Protein AF-0000000083314525 (afdb_homodimer)

Solvent-accessible surface area (backbone atoms only — not comparable to full-atom values): 30169 Å² total; per-residue (Å²): 112,46,40,24,33,39,56,44,53,72,47,44,74,74,53,44,66,58,52,52,50,49,49,39,47,39,39,65,44,27,36,42,27,43,30,37,52,56,52,66,49,17,43,40,62,82,37,87,95,52,62,87,63,96,62,29,29,83,47,33,35,52,38,50,64,37,51,48,17,22,43,33,44,60,50,82,71,56,23,39,31,34,70,29,34,42,50,45,49,47,52,55,49,55,50,43,33,45,50,20,36,43,14,32,54,40,70,49,33,51,37,46,19,29,33,64,73,85,62,54,67,46,18,44,42,38,75,28,69,67,87,50,26,74,67,46,39,56,55,40,52,53,50,38,45,44,43,30,66,31,65,63,32,73,47,79,61,96,86,49,41,33,87,39,29,12,32,22,62,57,26,68,39,66,49,61,46,36,26,36,41,67,81,51,70,69,44,36,48,47,32,38,73,69,28,41,17,38,39,44,88,55,94,46,66,77,74,42,47,66,57,52,52,50,30,50,54,40,12,52,76,67,75,45,57,70,90,63,36,40,26,33,44,55,44,57,54,71,78,54,52,62,69,51,52,51,50,52,51,50,56,38,44,73,76,53,34,44,32,35,28,41,29,58,62,92,59,80,52,77,40,52,68,49,47,51,51,51,51,50,50,50,27,62,67,71,65,48,56,42,77,78,78,129,114,44,42,25,34,38,56,44,53,72,46,46,74,74,53,44,66,56,51,52,49,48,49,40,48,40,40,65,45,28,37,42,29,42,30,39,50,57,54,65,49,17,42,42,62,82,37,89,93,52,62,87,65,97,62,30,29,83,46,33,34,55,40,49,64,39,50,48,17,23,43,32,44,59,47,84,72,55,21,39,32,34,68,30,35,42,50,45,49,48,52,56,50,53,50,43,34,44,50,19,35,43,13,34,53,41,69,51,33,50,35,47,19,27,33,64,73,86,62,55,67,44,17,43,40,38,74,27,68,67,87,51,25,73,66,45,38,57,56,40,52,54,51,37,46,44,42,28,65,32,65,62,33,75,46,79,61,95,87,48,42,32,89,39,28,11,33,22,63,56,27,69,40,68,50,62,44,35,26,37,41,66,82,52,68,69,44,36,48,46,34,38,75,68,28,41,19,39,39,43,88,55,94,46,67,78,74,42,46,67,57,52,52,49,30,50,54,39,12,51,76,66,74,45,56,70,89,64,35,42,25,31,44,56,44,56,54,74,80,53,52,62,68,52,52,51,49,51,50,51,56,37,44,74,75,53,35,46,34,36,28,42,29,59,63,94,59,80,53,76,39,51,65,50,47,51,49,50,50,51,50,50,27,62,67,70,66,49,57,41,77,79,78,128

pLDDT: mean 96.61, std 4.89, range [49.53, 98.94]

Secondary structure (DSSP, 8-state):
-EEEEE--TTTS-S-HHHHHHHHHHHHHHT--EEEE---S-EE-TTSTT---SS--TTS----HHHHHHHHHTT-SS-EEEEEEEEGGGS-HHHHHHHHHHHHHHHTS-EEEEEE--S-HHHHHHTT--GGGHHHHHHHHHHHHHHHHH-SSEEEE-SS-EEEEEE-SSPPSSSSPPEEEE--SHHHHHHHHHH-SEEE---SSGGGGHHHHHHHHHHHHHTT--GGGSEE--EEEGGG--HHHHHHHHHHHHHTT--EEEEE-TTSS--SHHHHHHHHHHHHHHHT--PPP--/-EEEEE--TTTS-S-HHHHHHHHHHHHHHT--EEEE---S-EE-TTSTT---SS--TTS----HHHHHHHHHTT-SS-EEEEEEEEGGGS-HHHHHHHHHHHHHHHTS-EEEEEE--S-HHHHHHTT--GGGHHHHHHHHHHHHHHHHH-SSEEEE-SS-EEEEEE-SSPPSSSSPPEEEE--SHHHHHHHHHH-SEEE---SSGGGGHHHHHHHHHHHHHTT--GGGSEE--EEEGGG--HHHHHHHHHHHHHTT--EEEEE-TTS---SHHHHHHHHHHHHHHHT--PPP-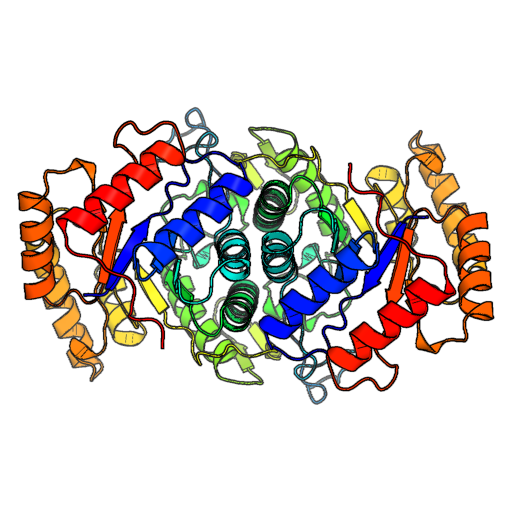-

Foldseek 3Di:
DQEAAEDQFQQADDDLVLLLVLLVLCQQLFHQEYEYEDDDAADDQPDPVGDDDPTGNNGGGDHQLVSLLSSLVNDQGYAYEYPAAQQQLDDLQVCLQSQQVSLASNVNRYAHEYENDDDVVSSVVSVGDSVCSLVVVLVSLVVSLCQQADQWDADDDDVDGGHTHHDPPRHPDNRRAYEYEDQDLSRLLSCLQRHQEYEYEDPAPVVCVVSLVSSQVNNVVNVHHPLSYAYEYEAELQPDDLVVVQVRVVRVVVSPHPYYYYYDPPNPDNYSVSVSVSVSVNSVSNVRHHDDDD/DQEAAEDQFQQADDDLVLLLVLLVLCQQLFHQEYEYEDDDAADDQPDPVGDDDPTGNNGGGDHQLVSLLSSLVNDQGYAYEYPAAQQQLDDLQVCLQSQQVSLASNVNRYAHEYENDDDVVSSVVSVGDSVCSLVVVLVSLVVSLCQQADQWDADDDDVDGGHTHHDPPRHPDNRRAYEYEDQDLSRLLSCLQRHQEYEYEDPAPVVCVVSLVSSQVNNVVNVHHPVSYAYEYEAELQPDDLVVVQVRVVRVVVSPHPYYYYYDPPNPDNYSVSVSVSVSVNSVSNVRHHDDDD

Sequence (588 aa):
MKIGAVFPQTEFGNDPVALRDYAQTLEGLGYHHVLAYDHVLGANPNRPGGWNGPYTYQTPFHEPFVLFSFMAGVTTRLEFATGIIILPQRQTALVAKQAATLDVLSGGRLRLGIGIGWNQVEYECLNENFHNRGRRVEEQVEVLRLLWTQPLVQFKGRWHSIPDAGINPLPIQQPIPIWFGGHAEAVMRRIARWGAGWMPNYRRVEEARPNLELLEQFLAETGRSRDEVGLEPRLAYGDGNPDRWRQWMEEWQAVGATHMTVNTMGCGFATPAEHMAALERFARETGLRPPASPMKIGAVFPQTEFGNDPVALRDYAQTLEGLGYHHVLAYDHVLGANPNRPGGWNGPYTYQTPFHEPFVLFSFMAGVTTRLEFATGIIILPQRQTALVAKQAATLDVLSGGRLRLGIGIGWNQVEYECLNENFHNRGRRVEEQVEVLRLLWTQPLVQFKGRWHSIPDAGINPLPIQQPIPIWFGGHAEAVMRRIARWGAGWMPNYRRVEEARPNLELLEQFLAETGRSRDEVGLEPRLAYGDGNPDRWRQWMEEWQAVGATHMTVNTMGCGFATPAEHMAALERFARETGLRPPASP

InterPro domains:
  IPR011251 Luciferase-like domain [PF00296] (15-256)
  IPR019921 Luciferase-like, F420-dependent oxidoreductase, Rv2161c, predicted [TIGR03619] (21-263)
  IPR036661 Luciferase-like domain superfamily [G3DSA:3.20.20.30] (1-287)
  IPR036661 Luciferase-like domain superfamily [SSF51679] (4-285)
  IPR050172 SsuD/RutA monooxygenase [PTHR42847] (15-255)

Structure (mmCIF, N/CA/C/O backbone):
data_AF-0000000083314525-model_v1
#
loop_
_entity.id
_entity.type
_entity.pdbx_description
1 polymer 'LLM class F420-dependent oxidoreductase'
#
loop_
_atom_site.group_PDB
_atom_site.id
_atom_site.type_symbol
_atom_site.label_atom_id
_atom_site.label_alt_id
_atom_site.label_comp_id
_atom_site.label_asym_id
_atom_site.label_entity_id
_atom_site.label_seq_id
_atom_site.pdbx_PDB_ins_code
_atom_site.Cartn_x
_atom_site.Cartn_y
_atom_site.Cartn_z
_atom_site.occupancy
_atom_site.B_iso_or_equiv
_atom_site.auth_seq_id
_atom_site.auth_comp_id
_atom_site.auth_asym_id
_atom_site.auth_atom_id
_atom_site.pdbx_PDB_model_num
ATOM 1 N N . MET A 1 1 ? -7.504 -29.672 -0.801 1 94.12 1 MET A N 1
ATOM 2 C CA . MET A 1 1 ? -6.824 -28.625 -1.548 1 94.12 1 MET A CA 1
ATOM 3 C C . MET A 1 1 ? -7.539 -27.281 -1.378 1 94.12 1 MET A C 1
ATOM 5 O O . MET A 1 1 ? -8.773 -27.219 -1.424 1 94.12 1 MET A O 1
ATOM 9 N N . LYS A 1 2 ? -6.855 -26.234 -1.021 1 97.12 2 LYS A N 1
ATOM 10 C CA . LYS A 1 2 ? -7.402 -24.891 -0.859 1 97.12 2 LYS A CA 1
ATOM 11 C C . LYS A 1 2 ? -7.57 -24.203 -2.209 1 97.12 2 LYS A C 1
ATOM 13 O O . LYS A 1 2 ? -6.605 -24.047 -2.959 1 97.12 2 LYS A O 1
ATOM 18 N N . ILE A 1 3 ? -8.742 -23.766 -2.539 1 97.94 3 ILE A N 1
ATOM 19 C CA . ILE A 1 3 ? -9.047 -23.25 -3.871 1 97.94 3 ILE A CA 1
ATOM 20 C C . ILE A 1 3 ? -9.258 -21.734 -3.805 1 97.94 3 ILE A C 1
ATOM 22 O O . ILE A 1 3 ? -10.031 -21.25 -2.98 1 97.94 3 ILE A O 1
ATOM 26 N N . GLY A 1 4 ? -8.523 -21.016 -4.586 1 98.5 4 GLY A N 1
ATOM 27 C CA . GLY A 1 4 ? -8.68 -19.562 -4.703 1 98.5 4 GLY A CA 1
ATOM 28 C C . GLY A 1 4 ? -9.055 -19.125 -6.105 1 98.5 4 GLY A C 1
ATOM 29 O O . GLY A 1 4 ? -9.32 -19.953 -6.977 1 98.5 4 GLY A O 1
ATOM 30 N N . ALA A 1 5 ? -9.164 -17.859 -6.32 1 98.75 5 ALA A N 1
ATOM 31 C CA . ALA A 1 5 ? -9.469 -17.266 -7.617 1 98.75 5 ALA A CA 1
ATOM 32 C C . ALA A 1 5 ? -8.484 -16.141 -7.949 1 98.75 5 ALA A C 1
ATOM 34 O O . ALA A 1 5 ? -8.102 -15.367 -7.074 1 98.75 5 ALA A O 1
ATOM 35 N N . VAL A 1 6 ? -8.117 -16.094 -9.203 1 98.56 6 VAL A N 1
ATOM 36 C CA . VAL A 1 6 ? -7.352 -14.945 -9.688 1 98.56 6 VAL A CA 1
ATOM 37 C C . VAL A 1 6 ? -8.281 -13.742 -9.852 1 98.56 6 VAL A C 1
ATOM 39 O O . VAL A 1 6 ? -9.297 -13.828 -10.547 1 98.56 6 VAL A O 1
ATOM 42 N N . PHE A 1 7 ? -7.98 -12.688 -9.164 1 98.75 7 PHE A N 1
ATOM 43 C CA . PHE A 1 7 ? -8.719 -11.461 -9.453 1 98.75 7 PHE A CA 1
ATOM 44 C C . PHE A 1 7 ? -8.594 -11.086 -10.922 1 98.75 7 PHE A C 1
ATOM 46 O O . PHE A 1 7 ? -7.488 -10.984 -11.453 1 98.75 7 PHE A O 1
ATOM 53 N N . PRO A 1 8 ? -9.727 -10.93 -11.617 1 97.88 8 PRO A N 1
ATOM 54 C CA . PRO A 1 8 ? -9.656 -10.633 -13.047 1 97.88 8 PRO A CA 1
ATOM 55 C C . PRO A 1 8 ? -9.336 -9.172 -13.336 1 97.88 8 PRO A C 1
ATOM 57 O O . PRO A 1 8 ? -10.133 -8.469 -13.961 1 97.88 8 PRO A O 1
ATOM 60 N N . GLN A 1 9 ? -8.195 -8.758 -12.969 1 94.62 9 GLN A N 1
ATOM 61 C CA . GLN A 1 9 ? -7.77 -7.367 -12.883 1 94.62 9 GLN A CA 1
ATOM 62 C C . GLN A 1 9 ? -7.828 -6.688 -14.25 1 94.62 9 GLN A C 1
ATOM 64 O O . GLN A 1 9 ? -8.164 -5.508 -14.352 1 94.62 9 GLN A O 1
ATOM 69 N N . THR A 1 10 ? -7.57 -7.387 -15.344 1 95.25 10 THR A N 1
ATOM 70 C CA . THR A 1 10 ? -7.426 -6.754 -16.641 1 95.25 10 THR A CA 1
ATOM 71 C C . THR A 1 10 ? -8.781 -6.594 -17.328 1 95.25 10 THR A C 1
ATOM 73 O O . THR A 1 10 ? -8.891 -5.957 -18.375 1 95.25 10 THR A O 1
ATOM 76 N N . GLU A 1 11 ? -9.844 -7.18 -16.688 1 95.69 11 GLU A N 1
ATOM 77 C CA . GLU A 1 11 ? -11.156 -7.215 -17.328 1 95.69 11 GLU A CA 1
ATOM 78 C C . GLU A 1 11 ? -12.25 -6.77 -16.359 1 95.69 11 GLU A C 1
ATOM 80 O O . GLU A 1 11 ? -13.438 -6.781 -16.703 1 95.69 11 GLU A O 1
ATOM 85 N N . PHE A 1 12 ? -11.922 -6.352 -15.203 1 94.38 12 PHE A N 1
ATOM 86 C CA . PHE A 1 12 ? -12.891 -6.195 -14.133 1 94.38 12 PHE A CA 1
ATOM 87 C C . PHE A 1 12 ? -13.445 -4.777 -14.102 1 94.38 12 PHE A C 1
ATOM 89 O O . PHE A 1 12 ? -14.594 -4.562 -13.711 1 94.38 12 PHE A O 1
ATOM 96 N N . GLY A 1 13 ? -12.633 -3.793 -14.523 1 92.38 13 GLY A N 1
ATOM 97 C CA . GLY A 1 13 ? -13.008 -2.398 -14.352 1 92.38 13 GLY A CA 1
ATOM 98 C C . GLY A 1 13 ? -12.617 -1.832 -13 1 92.38 13 GLY A C 1
ATOM 99 O O . GLY A 1 13 ? -11.789 -2.418 -12.297 1 92.38 13 GLY A O 1
ATOM 100 N N . ASN A 1 14 ? -13.234 -0.654 -12.656 1 94.56 14 ASN A N 1
ATOM 101 C CA . ASN A 1 14 ? -12.727 0.093 -11.508 1 94.56 14 ASN A CA 1
ATOM 102 C C . ASN A 1 14 ? -13.852 0.485 -10.555 1 94.56 14 ASN A C 1
ATOM 104 O O . ASN A 1 14 ? -13.758 1.503 -9.859 1 94.56 14 ASN A O 1
ATOM 108 N N . ASP A 1 15 ? -14.906 -0.244 -10.508 1 95.69 15 ASP A N 1
ATOM 109 C CA . ASP A 1 15 ? -16.031 0.051 -9.625 1 95.69 15 ASP A CA 1
ATOM 110 C C . ASP A 1 15 ? -15.812 -0.545 -8.234 1 95.69 15 ASP A C 1
ATOM 112 O O . ASP A 1 15 ? -15.867 -1.765 -8.062 1 95.69 15 ASP A O 1
ATOM 116 N N . PRO A 1 16 ? -15.695 0.302 -7.227 1 96.31 16 PRO A N 1
ATOM 117 C CA . PRO A 1 16 ? -15.422 -0.206 -5.883 1 96.31 16 PRO A CA 1
ATOM 118 C C . PRO A 1 16 ? -16.547 -1.086 -5.344 1 96.31 16 PRO A C 1
ATOM 120 O O . PRO A 1 16 ? -16.297 -2.004 -4.559 1 96.31 16 PRO A O 1
ATOM 123 N N . VAL A 1 17 ? -17.719 -0.792 -5.746 1 97.31 17 VAL A N 1
ATOM 124 C CA . VAL A 1 17 ? -18.844 -1.613 -5.309 1 97.31 17 VAL A CA 1
ATOM 125 C C . VAL A 1 17 ? -18.703 -3.025 -5.871 1 97.31 17 VAL A C 1
ATOM 127 O O . VAL A 1 17 ? -18.875 -4.008 -5.145 1 97.31 17 VAL A O 1
ATOM 130 N N . ALA A 1 18 ? -18.359 -3.088 -7.141 1 97.81 18 ALA A N 1
ATOM 131 C CA . ALA A 1 18 ? -18.141 -4.395 -7.762 1 97.81 18 ALA A CA 1
ATOM 132 C C . ALA A 1 18 ? -16.984 -5.133 -7.098 1 97.81 18 ALA A C 1
ATOM 134 O O . ALA A 1 18 ? -17.031 -6.359 -6.957 1 97.81 18 ALA A O 1
ATOM 135 N N . LEU A 1 19 ? -15.992 -4.43 -6.703 1 97.88 19 LEU A N 1
ATOM 136 C CA . LEU A 1 19 ? -14.836 -5.043 -6.051 1 97.88 19 LEU A CA 1
ATOM 137 C C . LEU A 1 19 ? -15.219 -5.617 -4.691 1 97.88 19 LEU A C 1
ATOM 139 O O . LEU A 1 19 ? -14.789 -6.715 -4.332 1 97.88 19 LEU A O 1
ATOM 143 N N . ARG A 1 20 ? -15.953 -4.824 -3.951 1 98.12 20 ARG A N 1
ATOM 144 C CA . ARG A 1 20 ? -16.484 -5.312 -2.682 1 98.12 20 ARG A CA 1
ATOM 145 C C . ARG A 1 20 ? -17.297 -6.582 -2.881 1 98.12 20 ARG A C 1
ATOM 147 O O . ARG A 1 20 ? -17.094 -7.578 -2.186 1 98.12 20 ARG A O 1
ATOM 154 N N . ASP A 1 21 ? -18.25 -6.512 -3.857 1 98.31 21 ASP A N 1
ATOM 155 C CA . ASP A 1 21 ? -19.109 -7.656 -4.145 1 98.31 21 ASP A CA 1
ATOM 156 C C . ASP A 1 21 ? -18.281 -8.883 -4.535 1 98.31 21 ASP A C 1
ATOM 158 O O . ASP A 1 21 ? -18.594 -10 -4.121 1 98.31 21 ASP A O 1
ATOM 162 N N . TYR A 1 22 ? -17.281 -8.656 -5.273 1 98.69 22 TYR A N 1
ATOM 163 C CA . TYR A 1 22 ? -16.406 -9.727 -5.727 1 98.69 22 TYR A CA 1
ATOM 164 C C . TYR A 1 22 ? -15.758 -10.438 -4.543 1 98.69 22 TYR A C 1
ATOM 166 O O . TYR A 1 22 ? -15.82 -11.664 -4.434 1 98.69 22 TYR A O 1
ATOM 174 N N . ALA A 1 23 ? -15.133 -9.68 -3.631 1 98.75 23 ALA A N 1
ATOM 175 C CA . ALA A 1 23 ? -14.461 -10.25 -2.463 1 98.75 23 ALA A CA 1
ATOM 176 C C . ALA A 1 23 ? -15.445 -11.023 -1.59 1 98.75 23 ALA A C 1
ATOM 178 O O . ALA A 1 23 ? -15.148 -12.141 -1.157 1 98.75 23 ALA A O 1
ATOM 179 N N . GLN A 1 24 ? -16.578 -10.438 -1.405 1 98.56 24 GLN A N 1
ATOM 180 C CA . GLN A 1 24 ? -17.578 -11.07 -0.555 1 98.56 24 GLN A CA 1
ATOM 181 C C . GLN A 1 24 ? -18.172 -12.312 -1.224 1 98.56 24 GLN A C 1
ATOM 183 O O . GLN A 1 24 ? -18.484 -13.289 -0.551 1 98.56 24 GLN A O 1
ATOM 188 N N . THR A 1 25 ? -18.328 -12.211 -2.553 1 98.38 25 THR A N 1
ATOM 189 C CA . THR A 1 25 ? -18.797 -13.375 -3.299 1 98.38 25 THR A CA 1
ATOM 190 C C . THR A 1 25 ? -17.812 -14.539 -3.162 1 98.38 25 THR A C 1
ATOM 192 O O . THR A 1 25 ? -18.219 -15.664 -2.873 1 98.38 25 THR A O 1
ATOM 195 N N . LEU A 1 26 ? -16.562 -14.305 -3.328 1 98.69 26 LEU A N 1
ATOM 196 C CA . LEU A 1 26 ? -15.555 -15.352 -3.166 1 98.69 26 LEU A CA 1
ATOM 197 C C . LEU A 1 26 ? -15.648 -15.984 -1.784 1 98.69 26 LEU A C 1
ATOM 199 O O . LEU A 1 26 ? -15.727 -17.219 -1.664 1 98.69 26 LEU A O 1
ATOM 203 N N . GLU A 1 27 ? -15.656 -15.109 -0.782 1 98.12 27 GLU A N 1
ATOM 204 C CA . GLU A 1 27 ? -15.711 -15.617 0.587 1 98.12 27 GLU A CA 1
ATOM 205 C C . GLU A 1 27 ? -16.984 -16.422 0.827 1 98.12 27 GLU A C 1
ATOM 207 O O . GLU A 1 27 ? -16.938 -17.5 1.421 1 98.12 27 GLU A O 1
ATOM 212 N N . GLY A 1 28 ? -18.078 -15.938 0.311 1 97.75 28 GLY A N 1
ATOM 213 C CA . GLY A 1 28 ? -19.375 -16.594 0.495 1 97.75 28 GLY A CA 1
ATOM 214 C C . GLY A 1 28 ? -19.453 -17.938 -0.199 1 97.75 28 GLY A C 1
ATOM 215 O O . GLY A 1 28 ? -20.156 -18.844 0.269 1 97.75 28 GLY A O 1
ATOM 216 N N . LEU A 1 29 ? -18.734 -18.109 -1.317 1 97.88 29 LEU A N 1
ATOM 217 C CA . LEU A 1 29 ? -18.766 -19.328 -2.105 1 97.88 29 LEU A CA 1
ATOM 218 C C . LEU A 1 29 ? -17.812 -20.359 -1.54 1 97.88 29 LEU A C 1
ATOM 220 O O . LEU A 1 29 ? -17.844 -21.531 -1.933 1 97.88 29 LEU A O 1
ATOM 224 N N . GLY A 1 30 ? -16.906 -19.891 -0.651 1 97.69 30 GLY A N 1
ATOM 225 C CA . GLY A 1 30 ? -16 -20.828 -0.017 1 97.69 30 GLY A CA 1
ATOM 226 C C . GLY A 1 30 ? -14.609 -20.812 -0.628 1 97.69 30 GLY A C 1
ATOM 227 O O . GLY A 1 30 ? -13.781 -21.672 -0.32 1 97.69 30 GLY A O 1
ATOM 228 N N . TYR A 1 31 ? -14.359 -19.891 -1.501 1 98.69 31 TYR A N 1
ATOM 229 C CA . TYR A 1 31 ? -12.992 -19.734 -1.977 1 98.69 31 TYR A CA 1
ATOM 230 C C . TYR A 1 31 ? -12.047 -19.391 -0.828 1 98.69 31 TYR A C 1
ATOM 232 O O . TYR A 1 31 ? -12.398 -18.594 0.051 1 98.69 31 TYR A O 1
ATOM 240 N N . HIS A 1 32 ? -10.914 -20 -0.876 1 98.38 32 HIS A N 1
ATOM 241 C CA . HIS A 1 32 ? -9.945 -19.875 0.209 1 98.38 32 HIS A CA 1
ATOM 242 C C . HIS A 1 32 ? -9.164 -18.562 0.097 1 98.38 32 HIS A C 1
ATOM 244 O O . HIS A 1 32 ? -8.828 -17.953 1.111 1 98.38 32 HIS A O 1
ATOM 250 N N . HIS A 1 33 ? -8.836 -18.125 -1.129 1 98.81 33 HIS A N 1
ATOM 251 C CA . HIS A 1 33 ? -7.984 -16.953 -1.303 1 98.81 33 HIS A CA 1
ATOM 252 C C . HIS A 1 33 ? -8.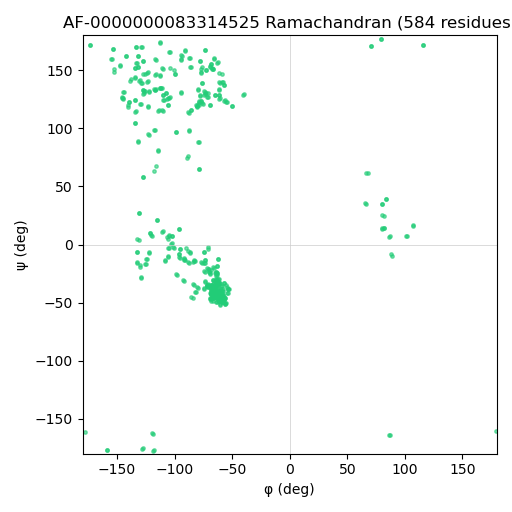242 -16.281 -2.646 1 98.81 33 HIS A C 1
ATOM 254 O O . HIS A 1 33 ? -8.836 -16.875 -3.543 1 98.81 33 HIS A O 1
ATOM 260 N N . VAL A 1 34 ? -7.875 -15.039 -2.744 1 98.94 34 VAL A N 1
ATOM 261 C CA . VAL A 1 34 ? -7.812 -14.289 -3.992 1 98.94 34 VAL A CA 1
ATOM 262 C C . VAL A 1 34 ? -6.355 -13.969 -4.328 1 98.94 34 VAL A C 1
ATOM 264 O O . VAL A 1 34 ? -5.566 -13.641 -3.441 1 98.94 34 VAL A O 1
ATOM 267 N N . LEU A 1 35 ? -6.02 -14.188 -5.574 1 98.88 35 LEU A N 1
ATOM 268 C CA . LEU A 1 35 ? -4.676 -13.961 -6.09 1 98.88 35 LEU A CA 1
ATOM 269 C C . LEU A 1 35 ? -4.656 -12.789 -7.066 1 98.88 35 LEU A C 1
ATOM 271 O O . LEU A 1 35 ? -5.551 -12.664 -7.906 1 98.88 35 LEU A O 1
ATOM 275 N N . ALA A 1 36 ? -3.668 -11.883 -6.934 1 98.62 36 ALA A N 1
ATOM 276 C CA . ALA A 1 36 ? -3.529 -10.766 -7.867 1 98.62 36 ALA A CA 1
ATOM 277 C C . ALA A 1 36 ? -2.078 -10.594 -8.305 1 98.62 36 ALA A C 1
ATOM 279 O O . ALA A 1 36 ? -1.155 -10.938 -7.562 1 98.62 36 ALA A O 1
ATOM 280 N N . TYR A 1 37 ? -1.91 -10.055 -9.539 1 97.75 37 TYR A N 1
ATOM 281 C CA . TYR A 1 37 ? -0.595 -9.828 -10.125 1 97.75 37 TYR A CA 1
ATOM 282 C C . TYR A 1 37 ? -0.107 -8.414 -9.852 1 97.75 37 TYR A C 1
ATOM 284 O O . TYR A 1 37 ? -0.895 -7.539 -9.484 1 97.75 37 TYR A O 1
ATOM 292 N N . ASP A 1 38 ? 1.22 -8.289 -10.039 1 97.56 38 ASP A N 1
ATOM 293 C CA . ASP A 1 38 ? 1.874 -7 -9.805 1 97.56 38 ASP A CA 1
ATOM 294 C C . ASP A 1 38 ? 2.42 -6.422 -11.109 1 97.56 38 ASP A C 1
ATOM 296 O O . ASP A 1 38 ? 3.309 -7.008 -11.734 1 97.56 38 ASP A O 1
ATOM 300 N N . HIS A 1 39 ? 1.922 -5.32 -11.547 1 98.12 39 HIS A N 1
ATOM 301 C CA . HIS A 1 39 ? 2.473 -4.441 -12.57 1 98.12 39 HIS A CA 1
ATOM 302 C C . HIS A 1 39 ? 2.27 -2.975 -12.203 1 98.12 39 HIS A C 1
ATOM 304 O O . HIS A 1 39 ? 1.134 -2.492 -12.172 1 98.12 39 HIS A O 1
ATOM 310 N N . VAL A 1 40 ? 3.377 -2.299 -12.094 1 98.56 40 VAL A N 1
ATOM 311 C CA . VAL A 1 40 ? 3.307 -0.908 -11.656 1 98.56 40 VAL A CA 1
ATOM 312 C C . VAL A 1 40 ? 3.045 -0.001 -12.852 1 98.56 40 VAL A C 1
ATOM 314 O O . VAL A 1 40 ? 2.184 0.881 -12.797 1 98.56 40 VAL A O 1
ATOM 317 N N . LEU A 1 41 ? 3.762 -0.235 -13.922 1 98.25 41 LEU A N 1
ATOM 318 C CA . LEU A 1 41 ? 3.592 0.505 -15.164 1 98.25 41 LEU A CA 1
ATOM 319 C C . LEU A 1 41 ? 3.504 -0.444 -16.359 1 98.25 41 LEU A C 1
ATOM 321 O O . LEU A 1 41 ? 4.031 -1.559 -16.312 1 98.25 41 LEU A O 1
ATOM 325 N N . GLY A 1 42 ? 2.822 0.029 -17.375 1 97.69 42 GLY A N 1
ATOM 326 C CA . GLY A 1 42 ? 2.797 -0.656 -18.656 1 97.69 42 GLY A CA 1
ATOM 327 C C . GLY A 1 42 ? 3.496 0.115 -19.766 1 97.69 42 GLY A C 1
ATOM 328 O O . GLY A 1 42 ? 3.418 1.345 -19.812 1 97.69 42 GLY A O 1
ATOM 329 N N . ALA A 1 43 ? 4.113 -0.61 -20.625 1 97.62 43 ALA A N 1
ATOM 330 C CA . ALA A 1 43 ? 4.883 -0.006 -21.703 1 97.62 43 ALA A CA 1
ATOM 331 C C . ALA A 1 43 ? 3.988 0.306 -22.906 1 97.62 43 ALA A C 1
ATOM 333 O O . ALA A 1 43 ? 2.975 -0.362 -23.125 1 97.62 43 ALA A O 1
ATOM 334 N N . ASN A 1 44 ? 4.402 1.292 -23.641 1 97.38 44 ASN A N 1
ATOM 335 C CA . ASN A 1 44 ? 3.857 1.507 -24.969 1 97.38 44 ASN A CA 1
ATOM 336 C C . ASN A 1 44 ? 4.293 0.409 -25.938 1 97.38 44 ASN A C 1
ATOM 338 O O . ASN A 1 44 ? 5.488 0.216 -26.172 1 97.38 44 ASN A O 1
ATOM 342 N N . PRO A 1 45 ? 3.336 -0.295 -26.5 1 95.19 45 PRO A N 1
ATOM 343 C CA . PRO A 1 45 ? 3.727 -1.373 -27.406 1 95.19 45 PRO A CA 1
ATOM 344 C C . PRO A 1 45 ? 4.465 -0.862 -28.641 1 95.19 45 PRO A C 1
ATOM 346 O O . PRO A 1 45 ? 5.164 -1.629 -29.312 1 95.19 45 PRO A O 1
ATOM 349 N N . ASN A 1 46 ? 4.348 0.403 -28.953 1 94.38 46 ASN A N 1
ATOM 350 C CA . ASN A 1 46 ? 4.984 0.993 -30.125 1 94.38 46 ASN A CA 1
ATOM 351 C C . ASN A 1 46 ? 6.312 1.652 -29.766 1 94.38 46 ASN A C 1
ATOM 353 O O . ASN A 1 46 ? 6.863 2.418 -30.562 1 94.38 46 ASN A O 1
ATOM 357 N N . ARG A 1 47 ? 6.773 1.359 -28.594 1 92 47 ARG A N 1
ATOM 358 C CA . ARG A 1 47 ? 8.031 1.962 -28.156 1 92 47 ARG A CA 1
ATOM 359 C C . ARG A 1 47 ? 9.188 1.528 -29.062 1 92 47 ARG A C 1
ATOM 361 O O . ARG A 1 47 ? 9.117 0.48 -29.703 1 92 47 ARG A O 1
ATOM 368 N N . PRO A 1 48 ? 10.25 2.373 -29.062 1 85.62 48 PRO A N 1
ATOM 369 C CA . PRO A 1 48 ? 11.438 1.907 -29.781 1 85.62 48 PRO A CA 1
ATOM 370 C C . PRO A 1 48 ? 11.969 0.583 -29.234 1 85.62 48 PRO A C 1
ATOM 372 O O . PRO A 1 48 ? 12.047 0.396 -28.016 1 85.62 48 PRO A O 1
ATOM 375 N N . GLY A 1 49 ? 12.398 -0.336 -30.062 1 85.06 49 GLY A N 1
ATOM 376 C CA . GLY A 1 49 ? 12.875 -1.645 -29.641 1 85.06 49 GLY A CA 1
ATOM 377 C C . GLY A 1 49 ? 11.766 -2.678 -29.547 1 85.06 49 GLY A C 1
ATOM 378 O O . GLY A 1 49 ? 12.031 -3.871 -29.391 1 85.06 49 GLY A O 1
ATOM 379 N N . GLY A 1 50 ? 10.5 -2.135 -29.672 1 85.88 50 GLY A N 1
ATOM 380 C CA . GLY A 1 50 ? 9.352 -3.023 -29.688 1 85.88 50 GLY A CA 1
ATOM 381 C C . GLY A 1 50 ? 8.945 -3.486 -28.312 1 85.88 50 GLY A C 1
ATOM 382 O O . GLY A 1 50 ? 9.477 -3.012 -27.297 1 85.88 50 GLY A O 1
ATOM 383 N N . TRP A 1 51 ? 7.891 -4.23 -28.203 1 89.56 51 TRP A N 1
ATOM 384 C CA . TRP A 1 51 ? 7.332 -4.766 -26.969 1 89.56 51 TRP A CA 1
ATOM 385 C C . TRP A 1 51 ? 6.738 -6.152 -27.203 1 89.56 51 TRP A C 1
ATOM 387 O O . TRP A 1 51 ? 5.922 -6.344 -28.109 1 89.56 51 TRP A O 1
ATOM 397 N N . ASN A 1 52 ? 7.219 -7.164 -26.359 1 86.75 52 ASN A N 1
ATOM 398 C CA . ASN A 1 52 ? 6.742 -8.531 -26.516 1 86.75 52 ASN A CA 1
ATOM 399 C C . ASN A 1 52 ? 6.047 -9.039 -25.266 1 86.75 52 ASN A C 1
ATOM 401 O O . ASN A 1 52 ? 5.711 -10.219 -25.172 1 86.75 52 ASN A O 1
ATOM 405 N N . GLY A 1 53 ? 5.855 -8.172 -24.328 1 90.25 53 GLY A N 1
ATOM 406 C CA . GLY A 1 53 ? 5.188 -8.578 -23.109 1 90.25 53 GLY A CA 1
ATOM 407 C C . GLY A 1 53 ? 3.682 -8.695 -23.25 1 90.25 53 GLY A C 1
ATOM 408 O O . GLY A 1 53 ? 3.102 -8.109 -24.172 1 90.25 53 GLY A O 1
ATOM 409 N N . PRO A 1 54 ? 3.135 -9.445 -22.375 1 91.44 54 PRO A N 1
ATOM 410 C CA . PRO A 1 54 ? 1.7 -9.711 -22.484 1 91.44 54 PRO A CA 1
ATOM 411 C C . PRO A 1 54 ? 0.842 -8.516 -22.078 1 91.44 54 PRO A C 1
ATOM 413 O O . PRO A 1 54 ? -0.352 -8.477 -22.391 1 91.44 54 PRO A O 1
ATOM 416 N N . TYR A 1 55 ? 1.42 -7.555 -21.391 1 94.88 55 TYR A N 1
ATOM 417 C CA . TYR A 1 55 ? 0.675 -6.402 -20.891 1 94.88 55 TYR A CA 1
ATOM 418 C C . TYR A 1 55 ? 1.278 -5.102 -21.406 1 94.88 55 TYR A C 1
ATOM 420 O O . TYR A 1 55 ? 2.479 -5.031 -21.688 1 94.88 55 TYR A O 1
ATOM 428 N N . THR A 1 56 ? 0.423 -4.125 -21.594 1 96.94 56 THR A N 1
ATOM 429 C CA . THR A 1 56 ? 0.806 -2.795 -22.062 1 96.94 56 THR A CA 1
ATOM 430 C C . THR A 1 56 ? 0.242 -1.719 -21.141 1 96.94 56 THR A C 1
ATOM 432 O O . THR A 1 56 ? -0.39 -2.031 -20.125 1 96.94 56 THR A O 1
ATOM 435 N N . TYR A 1 57 ? 0.474 -0.411 -21.531 1 97.06 57 TYR A N 1
ATOM 436 C CA . TYR A 1 57 ? -0.052 0.712 -20.766 1 97.06 57 TYR A CA 1
ATOM 437 C C . TYR A 1 57 ? -1.575 0.692 -20.734 1 97.06 57 TYR A C 1
ATOM 439 O O . TYR A 1 57 ? -2.199 1.361 -19.906 1 97.06 57 TYR A O 1
ATOM 447 N N . GLN A 1 58 ? -2.164 -0.111 -21.562 1 97.06 58 GLN A N 1
ATOM 448 C CA . GLN A 1 58 ? -3.619 -0.171 -21.656 1 97.06 58 GLN A CA 1
ATOM 449 C C . GLN A 1 58 ? -4.188 -1.229 -20.703 1 97.06 58 GLN A C 1
ATOM 451 O O . GLN A 1 58 ? -5.398 -1.303 -20.516 1 97.06 58 GLN A O 1
ATOM 456 N N . THR A 1 59 ? -3.361 -2.074 -20.172 1 97.44 59 THR A N 1
ATOM 457 C CA . THR A 1 59 ? -3.783 -3.166 -19.297 1 97.44 59 THR A CA 1
ATOM 458 C C . THR A 1 59 ? -3.838 -2.707 -17.844 1 97.44 59 THR A C 1
ATOM 460 O O . THR A 1 59 ? -2.805 -2.404 -17.25 1 97.44 59 THR A O 1
ATOM 463 N N . PRO A 1 60 ? -4.996 -2.67 -17.281 1 97.56 60 PRO A N 1
ATOM 464 C CA . PRO A 1 60 ? -5.102 -2.154 -15.914 1 97.56 60 PRO A CA 1
ATOM 465 C C . PRO A 1 60 ? -4.621 -3.158 -14.867 1 97.56 60 PRO A C 1
ATOM 467 O O . PRO A 1 60 ? -4.859 -4.359 -15 1 97.56 60 PRO A O 1
ATOM 470 N N . PHE A 1 61 ? -3.906 -2.701 -13.867 1 98.19 61 PHE A N 1
ATOM 471 C CA . PHE A 1 61 ? -3.51 -3.422 -12.664 1 98.19 61 PHE A CA 1
ATOM 472 C C . PHE A 1 61 ? -3.611 -2.525 -11.438 1 98.19 61 PHE A C 1
ATOM 474 O O . PHE A 1 61 ? -3.004 -1.453 -11.391 1 98.19 61 PHE A O 1
ATOM 481 N N . HIS A 1 62 ? -4.367 -2.928 -10.469 1 98.5 62 HIS A N 1
ATOM 482 C CA . HIS A 1 62 ? -4.289 -2.285 -9.156 1 98.5 62 HIS A CA 1
ATOM 483 C C . HIS A 1 62 ? -3.059 -2.75 -8.391 1 98.5 62 HIS A C 1
ATOM 485 O O . HIS A 1 62 ? -2.588 -3.873 -8.586 1 98.5 62 HIS A O 1
ATOM 491 N N . GLU A 1 63 ? -2.521 -1.839 -7.578 1 98.81 63 GLU A N 1
ATOM 492 C CA . GLU A 1 63 ? -1.432 -2.258 -6.699 1 98.81 63 GLU A CA 1
ATOM 493 C C . GLU A 1 63 ? -1.908 -3.289 -5.68 1 98.81 63 GLU A C 1
ATOM 495 O O . GLU A 1 63 ? -2.9 -3.066 -4.984 1 98.81 63 GLU A O 1
ATOM 500 N N . PRO A 1 64 ? -1.262 -4.398 -5.535 1 98.75 64 PRO A N 1
ATOM 501 C CA . PRO A 1 64 ? -1.824 -5.555 -4.832 1 98.75 64 PRO A CA 1
ATOM 502 C C . PRO A 1 64 ? -2.025 -5.297 -3.342 1 98.75 64 PRO A C 1
ATOM 504 O O . PRO A 1 64 ? -3.033 -5.719 -2.77 1 98.75 64 PRO A O 1
ATOM 507 N N . PHE A 1 65 ? -1.064 -4.652 -2.635 1 98.94 65 PHE A N 1
ATOM 508 C CA . PHE A 1 65 ? -1.225 -4.441 -1.202 1 98.94 65 PHE A CA 1
ATOM 509 C C . PHE A 1 65 ? -2.422 -3.543 -0.917 1 98.94 65 PHE A C 1
ATOM 511 O O . PHE A 1 65 ? -3.199 -3.809 0.002 1 98.94 65 PHE A O 1
ATOM 518 N N . VAL A 1 66 ? -2.547 -2.516 -1.737 1 98.94 66 VAL A N 1
ATOM 519 C CA . VAL A 1 66 ? -3.65 -1.573 -1.579 1 98.94 66 VAL A CA 1
ATOM 520 C C . VAL A 1 66 ? -4.969 -2.26 -1.919 1 98.94 66 VAL A C 1
ATOM 522 O O . VAL A 1 66 ? -5.945 -2.148 -1.174 1 98.94 66 VAL A O 1
ATOM 525 N N . LEU A 1 67 ? -4.988 -3.045 -2.982 1 98.88 67 LEU A N 1
ATOM 526 C CA . LEU A 1 67 ? -6.172 -3.789 -3.406 1 98.88 67 LEU A CA 1
ATOM 527 C C . LEU A 1 67 ? -6.602 -4.781 -2.332 1 98.88 67 LEU A C 1
ATOM 529 O O . LEU A 1 67 ? -7.77 -4.805 -1.938 1 98.88 67 LEU A O 1
ATOM 533 N N . PHE A 1 68 ? -5.648 -5.559 -1.827 1 98.94 68 PHE A N 1
ATOM 534 C CA . PHE A 1 68 ? -5.945 -6.594 -0.845 1 98.94 68 PHE A CA 1
ATOM 535 C C . PHE A 1 68 ? -6.43 -5.977 0.462 1 98.94 68 PHE A C 1
ATOM 537 O O . PHE A 1 68 ? -7.297 -6.539 1.136 1 98.94 68 PHE A O 1
ATOM 544 N N . SER A 1 69 ? -5.859 -4.828 0.817 1 98.94 69 SER A N 1
ATOM 545 C CA . SER A 1 69 ? -6.281 -4.195 2.064 1 98.94 69 SER A CA 1
ATOM 546 C C . SER A 1 69 ? -7.73 -3.73 1.986 1 98.94 69 SER A C 1
ATOM 548 O O . SER A 1 69 ? -8.477 -3.846 2.961 1 98.94 69 SER A O 1
ATOM 550 N N . PHE A 1 70 ? -8.211 -3.223 0.788 1 98.94 70 PHE A N 1
ATOM 551 C CA . PHE A 1 70 ? -9.609 -2.883 0.541 1 98.94 70 PHE A CA 1
ATOM 552 C C . PHE A 1 70 ? -10.5 -4.098 0.746 1 98.94 70 PHE A C 1
ATOM 554 O O . PHE A 1 70 ? -11.492 -4.027 1.478 1 98.94 70 PHE A O 1
ATOM 561 N N . MET A 1 71 ? -10.031 -5.234 0.206 1 98.88 71 MET A N 1
ATOM 562 C CA . MET A 1 71 ? -10.805 -6.469 0.303 1 98.88 71 MET A CA 1
ATOM 563 C C . MET A 1 71 ? -10.789 -7.008 1.729 1 98.88 71 MET A C 1
ATOM 565 O O . MET A 1 71 ? -11.773 -7.598 2.184 1 98.88 71 MET A O 1
ATOM 569 N N . ALA A 1 72 ? -9.672 -6.848 2.438 1 98.88 72 ALA A N 1
ATOM 570 C CA . ALA A 1 72 ? -9.57 -7.277 3.83 1 98.88 72 ALA A CA 1
ATOM 571 C C . ALA A 1 72 ? -10.586 -6.551 4.703 1 98.88 72 ALA A C 1
ATOM 573 O O . ALA A 1 72 ? -11.133 -7.129 5.645 1 98.88 72 ALA A O 1
ATOM 574 N N . GLY A 1 73 ? -10.883 -5.273 4.34 1 98.62 73 GLY A N 1
ATOM 575 C CA . GLY A 1 73 ? -11.844 -4.488 5.102 1 98.62 73 GLY A CA 1
ATOM 576 C C . GLY A 1 73 ? -13.258 -5.031 5.016 1 98.62 73 GLY A C 1
ATOM 577 O O . GLY A 1 73 ? -14.078 -4.773 5.898 1 98.62 73 GLY A O 1
ATOM 578 N N . VAL A 1 74 ? -13.547 -5.883 3.959 1 98.5 74 VAL A N 1
ATOM 579 C CA . VAL A 1 74 ? -14.938 -6.262 3.734 1 98.5 74 VAL A CA 1
ATOM 580 C C . VAL A 1 74 ? -15.07 -7.781 3.801 1 98.5 74 VAL A C 1
ATOM 582 O O . VAL A 1 74 ? -16.094 -8.336 3.402 1 98.5 74 VAL A O 1
ATOM 585 N N . THR A 1 75 ? -14.008 -8.492 4.238 1 98.38 75 THR A N 1
ATOM 586 C CA . THR A 1 75 ? -14.023 -9.938 4.414 1 98.38 75 THR A CA 1
ATOM 587 C C . THR A 1 75 ? -13.422 -10.328 5.762 1 98.38 75 THR A C 1
ATOM 589 O O . THR A 1 75 ? -12.797 -9.5 6.43 1 98.38 75 THR A O 1
ATOM 592 N N . THR A 1 76 ? -13.562 -11.617 6.16 1 96.94 76 THR A N 1
ATOM 593 C CA . THR A 1 76 ? -13.094 -12.039 7.477 1 96.94 76 THR A CA 1
ATOM 594 C C . THR A 1 76 ? -12.234 -13.289 7.375 1 96.94 76 THR A C 1
ATOM 596 O O . THR A 1 76 ? -11.469 -13.602 8.289 1 96.94 76 THR A O 1
ATOM 599 N N . ARG A 1 77 ? -12.359 -13.992 6.223 1 97.44 77 ARG A N 1
ATOM 600 C CA . ARG A 1 77 ? -11.672 -15.281 6.133 1 97.44 77 ARG A CA 1
ATOM 601 C C . ARG A 1 77 ? -10.844 -15.367 4.859 1 97.44 77 ARG A C 1
ATOM 603 O O . ARG A 1 77 ? -9.852 -16.094 4.809 1 97.44 77 ARG A O 1
ATOM 610 N N . LEU A 1 78 ? -11.281 -14.648 3.812 1 98.69 78 LEU A N 1
ATOM 611 C CA . LEU A 1 78 ? -10.609 -14.695 2.518 1 98.69 78 LEU A CA 1
ATOM 612 C C . LEU A 1 78 ? -9.133 -14.352 2.66 1 98.69 78 LEU A C 1
ATOM 614 O O . LEU A 1 78 ? -8.781 -13.328 3.246 1 98.69 78 LEU A O 1
ATOM 618 N N . GLU A 1 79 ? -8.273 -15.227 2.238 1 98.88 79 GLU A N 1
ATOM 619 C CA . GLU A 1 79 ? -6.836 -14.977 2.271 1 98.88 79 GLU A CA 1
ATOM 620 C C . GLU A 1 79 ? -6.371 -14.266 1.005 1 98.88 79 GLU A C 1
ATOM 622 O O . GLU A 1 79 ? -7.082 -14.242 -0 1 98.88 79 GLU A O 1
ATOM 627 N N . PHE A 1 80 ? -5.23 -13.664 1.119 1 98.94 80 PHE A N 1
ATOM 628 C CA . PHE A 1 80 ? -4.699 -12.844 0.038 1 98.94 80 PHE A CA 1
ATOM 629 C C . PHE A 1 80 ? -3.328 -13.352 -0.4 1 98.94 80 PHE A C 1
ATOM 631 O O . PHE A 1 80 ? -2.471 -13.641 0.438 1 98.94 80 PHE A O 1
ATOM 638 N N . ALA A 1 81 ? -3.137 -13.5 -1.688 1 98.88 81 ALA A N 1
ATOM 639 C CA . ALA A 1 81 ? -1.858 -13.984 -2.207 1 98.88 81 ALA A CA 1
ATOM 640 C C . ALA A 1 81 ? -1.398 -13.148 -3.396 1 98.88 81 ALA A C 1
ATOM 642 O O . ALA A 1 81 ? -2.146 -12.961 -4.359 1 98.88 81 ALA A O 1
ATOM 643 N N . THR A 1 82 ? -0.203 -12.617 -3.275 1 98.81 82 THR A N 1
ATOM 644 C CA . THR A 1 82 ? 0.382 -12.039 -4.477 1 98.81 82 THR A CA 1
ATOM 645 C C . THR A 1 82 ? 0.917 -13.125 -5.402 1 98.81 82 THR A C 1
ATOM 647 O O . THR A 1 82 ? 1.678 -14 -4.969 1 98.81 82 THR A O 1
ATOM 650 N N . GLY A 1 83 ? 0.512 -13.211 -6.621 1 97.94 83 GLY A N 1
ATOM 651 C CA . GLY A 1 83 ? 0.951 -14.219 -7.57 1 97.94 83 GLY A CA 1
ATOM 652 C C . GLY A 1 83 ? 1.459 -13.633 -8.875 1 97.94 83 GLY A C 1
ATOM 653 O O . GLY A 1 83 ? 0.869 -13.852 -9.93 1 97.94 83 GLY A O 1
ATOM 654 N N . ILE A 1 84 ? 2.475 -12.789 -8.734 1 97.75 84 ILE A N 1
ATOM 655 C CA . ILE A 1 84 ? 3.52 -12.555 -7.746 1 97.75 84 ILE A CA 1
ATOM 656 C C . ILE A 1 84 ? 3.863 -11.07 -7.695 1 97.75 84 ILE A C 1
ATOM 658 O O . ILE A 1 84 ? 3.613 -10.336 -8.656 1 97.75 84 ILE A O 1
ATOM 662 N N . ILE A 1 85 ? 4.355 -10.594 -6.605 1 98.31 85 ILE A N 1
ATOM 663 C CA . ILE A 1 85 ? 5.008 -9.297 -6.488 1 98.31 85 ILE A CA 1
ATOM 664 C C . ILE A 1 85 ? 6.402 -9.359 -7.105 1 98.31 85 ILE A C 1
ATOM 666 O O . ILE A 1 85 ? 7.156 -10.297 -6.852 1 98.31 85 ILE A O 1
ATOM 670 N N . ILE A 1 86 ? 6.738 -8.43 -7.992 1 98.69 86 ILE A N 1
ATOM 671 C CA . ILE A 1 86 ? 8.102 -8.344 -8.5 1 98.69 86 ILE A CA 1
ATOM 672 C C . ILE A 1 86 ? 9 -7.656 -7.473 1 98.69 86 ILE A C 1
ATOM 674 O O . ILE A 1 86 ? 9.203 -6.441 -7.531 1 98.69 86 ILE A O 1
ATOM 678 N N . LEU A 1 87 ? 9.523 -8.43 -6.621 1 98.81 87 LEU A N 1
ATOM 679 C CA . LEU A 1 87 ? 10.148 -7.926 -5.406 1 98.81 87 LEU A CA 1
ATOM 680 C C . LEU A 1 87 ? 11.359 -7.059 -5.734 1 98.81 87 LEU A C 1
ATOM 682 O O . LEU A 1 87 ? 11.5 -5.957 -5.199 1 98.81 87 LEU A O 1
ATOM 686 N N . PRO A 1 88 ? 12.195 -7.406 -6.723 1 98.56 88 PRO A N 1
ATOM 687 C CA . PRO A 1 88 ? 13.43 -6.633 -6.914 1 98.56 88 PRO A CA 1
ATOM 688 C C . PRO A 1 88 ? 13.172 -5.266 -7.551 1 98.56 88 PRO A C 1
ATOM 690 O O . PRO A 1 88 ? 14.078 -4.434 -7.609 1 98.56 88 PRO A O 1
ATOM 693 N N . GLN A 1 89 ? 11.969 -5.035 -7.949 1 98.06 89 GLN A N 1
ATOM 694 C CA . GLN A 1 89 ? 11.688 -3.697 -8.453 1 98.06 89 GLN A CA 1
ATOM 695 C C . GLN A 1 89 ? 11.266 -2.76 -7.328 1 98.06 89 GLN A C 1
ATOM 697 O O . GLN A 1 89 ? 11.102 -1.556 -7.543 1 98.06 89 GLN A O 1
ATOM 702 N N . ARG A 1 90 ? 11.109 -3.289 -6.137 1 98.62 90 ARG A N 1
ATOM 703 C CA . ARG A 1 90 ? 10.57 -2.51 -5.027 1 98.62 90 ARG A CA 1
ATOM 704 C C . ARG A 1 90 ? 11.602 -2.357 -3.914 1 98.62 90 ARG A C 1
ATOM 706 O O . ARG A 1 90 ? 12.562 -3.125 -3.84 1 98.62 90 ARG A O 1
ATOM 713 N N . GLN A 1 91 ? 11.383 -1.319 -3.088 1 98.75 91 GLN A N 1
ATOM 714 C CA . GLN A 1 91 ? 12.18 -1.165 -1.875 1 98.75 91 GLN A CA 1
ATOM 715 C C . GLN A 1 91 ? 11.812 -2.223 -0.837 1 98.75 91 GLN A C 1
ATOM 717 O O . GLN A 1 91 ? 10.648 -2.348 -0.457 1 98.75 91 GLN A O 1
ATOM 722 N N . THR A 1 92 ? 12.805 -2.922 -0.367 1 98.88 92 THR A N 1
ATOM 723 C CA . THR A 1 92 ? 12.602 -4.086 0.487 1 98.88 92 THR A CA 1
ATOM 724 C C . THR A 1 92 ? 11.93 -3.688 1.798 1 98.88 92 THR A C 1
ATOM 726 O O . THR A 1 92 ? 10.953 -4.312 2.217 1 98.88 92 THR A O 1
ATOM 729 N N . ALA A 1 93 ? 12.43 -2.619 2.416 1 98.88 93 ALA A N 1
ATOM 730 C CA . ALA A 1 93 ? 11.898 -2.193 3.707 1 98.88 93 ALA A CA 1
ATOM 731 C C . ALA A 1 93 ? 10.445 -1.747 3.582 1 98.88 93 ALA A C 1
ATOM 733 O O . ALA A 1 93 ? 9.633 -1.989 4.48 1 98.88 93 ALA A O 1
ATOM 734 N N . LEU A 1 94 ? 10.117 -1.125 2.471 1 98.94 94 LEU A N 1
ATOM 735 C CA . LEU A 1 94 ? 8.734 -0.713 2.256 1 98.94 94 LEU A CA 1
ATOM 736 C C . LEU A 1 94 ? 7.832 -1.926 2.064 1 98.94 94 LEU A C 1
ATOM 738 O O . LEU A 1 94 ? 6.727 -1.974 2.611 1 98.94 94 LEU A O 1
ATOM 742 N N . VAL A 1 95 ? 8.305 -2.924 1.306 1 98.94 95 VAL A N 1
ATOM 743 C CA . VAL A 1 95 ? 7.535 -4.152 1.135 1 98.94 95 VAL A CA 1
ATOM 744 C C . VAL A 1 95 ? 7.305 -4.809 2.494 1 98.94 95 VAL A C 1
ATOM 746 O O . VAL A 1 95 ? 6.195 -5.258 2.793 1 98.94 95 VAL A O 1
ATOM 749 N N . ALA A 1 96 ? 8.344 -4.84 3.307 1 98.94 96 ALA A N 1
ATOM 750 C CA . ALA A 1 96 ? 8.219 -5.43 4.637 1 98.94 96 ALA A CA 1
ATOM 751 C C . ALA A 1 96 ? 7.109 -4.746 5.438 1 98.94 96 ALA A C 1
ATOM 753 O O . ALA A 1 96 ? 6.273 -5.414 6.047 1 98.94 96 ALA A O 1
ATOM 754 N N . LYS A 1 97 ? 7.102 -3.451 5.406 1 98.94 97 LYS A N 1
ATOM 755 C CA . LYS A 1 97 ? 6.137 -2.658 6.168 1 98.94 97 LYS A CA 1
ATOM 756 C C . LYS A 1 97 ? 4.727 -2.82 5.609 1 98.94 97 LYS A C 1
ATOM 758 O O . LYS A 1 97 ? 3.775 -3.033 6.363 1 98.94 97 LYS A O 1
ATOM 763 N N . GLN A 1 98 ? 4.57 -2.744 4.305 1 98.94 98 GLN A N 1
ATOM 764 C CA . GLN A 1 98 ? 3.264 -2.869 3.668 1 98.94 98 GLN A CA 1
ATOM 765 C C . GLN A 1 98 ? 2.668 -4.254 3.902 1 98.94 98 GLN A C 1
ATOM 767 O O . GLN A 1 98 ? 1.485 -4.383 4.23 1 98.94 98 GLN A O 1
ATOM 772 N N . ALA A 1 99 ? 3.51 -5.242 3.746 1 98.94 99 ALA A N 1
ATOM 773 C CA . ALA A 1 99 ? 3.064 -6.613 3.977 1 98.94 99 ALA A CA 1
ATOM 774 C C . ALA A 1 99 ? 2.676 -6.828 5.438 1 98.94 99 ALA A C 1
ATOM 776 O O . ALA A 1 99 ? 1.666 -7.473 5.73 1 98.94 99 ALA A O 1
ATOM 777 N N . ALA A 1 100 ? 3.471 -6.312 6.332 1 98.94 100 ALA A N 1
ATOM 778 C CA . ALA A 1 100 ? 3.154 -6.43 7.754 1 98.94 100 ALA A CA 1
ATOM 779 C C . ALA A 1 100 ? 1.832 -5.738 8.078 1 98.94 100 ALA A C 1
ATOM 781 O O . ALA A 1 100 ? 1.007 -6.281 8.82 1 98.94 100 ALA A O 1
ATOM 782 N N . THR A 1 101 ? 1.648 -4.539 7.52 1 98.88 101 THR A N 1
ATOM 783 C CA . THR A 1 101 ? 0.398 -3.814 7.727 1 98.88 101 THR A CA 1
ATOM 784 C C . THR A 1 101 ? -0.79 -4.637 7.234 1 98.88 101 THR A C 1
ATOM 786 O O . THR A 1 101 ? -1.763 -4.828 7.969 1 98.88 101 THR A O 1
ATOM 789 N N . LEU A 1 102 ? -0.704 -5.168 6.008 1 98.94 102 LEU A N 1
ATOM 790 C CA . LEU A 1 102 ? -1.786 -5.969 5.445 1 98.94 102 LEU A CA 1
ATOM 791 C C . LEU A 1 102 ? -2.014 -7.23 6.273 1 98.94 102 LEU A C 1
ATOM 793 O O . LEU A 1 102 ? -3.156 -7.633 6.496 1 98.94 102 LEU A O 1
ATOM 797 N N . ASP A 1 103 ? -0.92 -7.883 6.727 1 98.94 103 ASP A N 1
ATOM 798 C CA . ASP A 1 103 ? -1.023 -9.086 7.55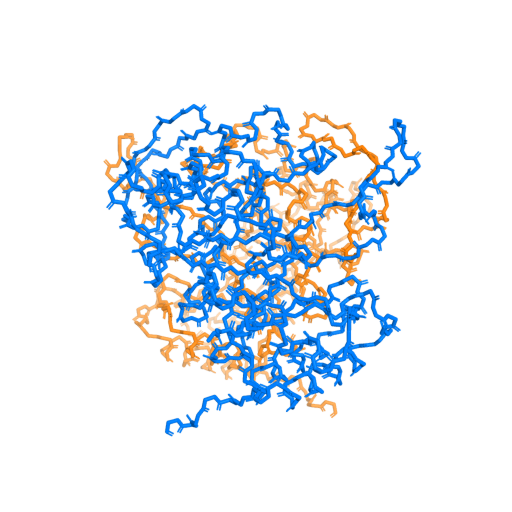1 1 98.94 103 ASP A CA 1
ATOM 799 C C . ASP A 1 103 ? -1.783 -8.805 8.844 1 98.94 103 ASP A C 1
ATOM 801 O O . ASP A 1 103 ? -2.668 -9.57 9.227 1 98.94 103 ASP A O 1
ATOM 805 N N . VAL A 1 104 ? -1.502 -7.707 9.445 1 98.75 104 VAL A N 1
ATOM 806 C CA . VAL A 1 104 ? -2.158 -7.32 10.688 1 98.75 104 VAL A CA 1
ATOM 807 C C . VAL A 1 104 ? -3.623 -6.988 10.414 1 98.75 104 VAL A C 1
ATOM 809 O O . VAL A 1 104 ? -4.52 -7.504 11.094 1 98.75 104 VAL A O 1
ATOM 812 N N . LEU A 1 105 ? -3.908 -6.195 9.375 1 98.5 105 LEU A N 1
ATOM 813 C CA . LEU A 1 105 ? -5.258 -5.715 9.102 1 98.5 105 LEU A CA 1
ATOM 814 C C . LEU A 1 105 ? -6.16 -6.859 8.648 1 98.5 105 LEU A C 1
ATOM 816 O O . LEU A 1 105 ? -7.379 -6.801 8.828 1 98.5 105 LEU A O 1
ATOM 820 N N . SER A 1 106 ? -5.559 -7.918 8.086 1 98.69 106 SER A N 1
ATOM 821 C CA . SER A 1 106 ? -6.344 -9.047 7.594 1 98.69 106 SER A CA 1
ATOM 822 C C . SER A 1 106 ? -6.422 -10.156 8.633 1 98.69 106 SER A C 1
ATOM 824 O O . SER A 1 106 ? -7.188 -11.109 8.477 1 98.69 106 SER A O 1
ATOM 826 N N . GLY A 1 107 ? -5.668 -10.039 9.703 1 98.25 107 GLY A N 1
ATOM 827 C CA . GLY A 1 107 ? -5.652 -11.078 10.727 1 98.25 107 GLY A CA 1
ATOM 828 C C . GLY A 1 107 ? -4.773 -12.258 10.359 1 98.25 107 GLY A C 1
ATOM 829 O O . GLY A 1 107 ? -5.117 -13.406 10.648 1 98.25 107 GLY A O 1
ATOM 830 N N . GLY A 1 108 ? -3.709 -12.008 9.695 1 98.62 108 GLY A N 1
ATOM 831 C CA . GLY A 1 108 ? -2.756 -13.055 9.375 1 98.62 108 GLY A CA 1
ATOM 832 C C . GLY A 1 108 ? -3.129 -13.844 8.133 1 98.62 108 GLY A C 1
ATOM 833 O O . GLY A 1 108 ? -2.916 -15.055 8.07 1 98.62 108 GLY A O 1
ATOM 834 N N . ARG A 1 109 ? -3.643 -13.156 7.109 1 98.75 109 ARG A N 1
ATOM 835 C CA . ARG A 1 109 ? -4.219 -13.875 5.977 1 98.75 109 ARG A CA 1
ATOM 836 C C . ARG A 1 109 ? -3.424 -13.617 4.703 1 98.75 109 ARG A C 1
ATOM 838 O O . ARG A 1 109 ? -3.943 -13.781 3.598 1 98.75 109 ARG A O 1
ATOM 845 N N . LEU A 1 110 ? -2.129 -13.188 4.82 1 98.88 110 LEU A N 1
ATOM 846 C CA . LEU A 1 110 ? -1.346 -12.844 3.641 1 98.88 110 LEU A CA 1
ATOM 847 C C . LEU A 1 110 ? -0.29 -13.914 3.361 1 98.88 110 LEU A C 1
ATOM 849 O O . LEU A 1 110 ? 0.422 -14.344 4.273 1 98.88 110 LEU A O 1
ATOM 853 N N . ARG A 1 111 ? -0.206 -14.391 2.146 1 98.69 111 ARG A N 1
ATOM 854 C CA . ARG A 1 111 ? 0.951 -15.07 1.573 1 98.69 111 ARG A CA 1
ATOM 855 C C . ARG A 1 111 ? 1.619 -14.211 0.508 1 98.69 111 ARG A C 1
ATOM 857 O O . ARG A 1 111 ? 0.953 -13.703 -0.398 1 98.69 111 ARG A O 1
ATOM 864 N N . LEU A 1 112 ? 2.896 -14.062 0.657 1 98.94 112 LEU A N 1
ATOM 865 C CA . LEU A 1 112 ? 3.609 -13.18 -0.26 1 98.94 112 LEU A CA 1
ATOM 866 C C . LEU A 1 112 ? 4.293 -13.984 -1.362 1 98.94 112 LEU A C 1
ATOM 868 O O . LEU A 1 112 ? 5.402 -14.484 -1.172 1 98.94 112 LEU A O 1
ATOM 872 N N . GLY A 1 113 ? 3.629 -14.086 -2.514 1 98.88 113 GLY A N 1
ATOM 873 C CA . GLY A 1 113 ? 4.297 -14.617 -3.693 1 98.88 113 GLY A CA 1
ATOM 874 C C . GLY A 1 113 ? 5.207 -13.602 -4.363 1 98.88 113 GLY A C 1
ATOM 875 O O . GLY A 1 113 ? 4.789 -12.484 -4.656 1 98.88 113 GLY A O 1
ATOM 876 N N . ILE A 1 114 ? 6.441 -14.031 -4.586 1 98.88 114 ILE A N 1
ATOM 877 C CA . ILE A 1 114 ? 7.395 -13.094 -5.176 1 98.88 114 ILE A CA 1
ATOM 878 C C . ILE A 1 114 ? 8.039 -13.727 -6.406 1 98.88 114 ILE A C 1
ATOM 880 O O . ILE A 1 114 ? 8.008 -14.945 -6.578 1 98.88 114 ILE A O 1
ATOM 884 N N . GLY A 1 115 ? 8.547 -12.906 -7.254 1 98.38 115 GLY A N 1
ATOM 885 C CA . GLY A 1 115 ? 9.359 -13.242 -8.414 1 98.38 115 GLY A CA 1
ATOM 886 C C . GLY A 1 115 ? 10.211 -12.078 -8.898 1 98.38 115 GLY A C 1
ATOM 887 O O . GLY A 1 115 ? 10.234 -11.023 -8.266 1 98.38 115 GLY A O 1
ATOM 888 N N . ILE A 1 116 ? 10.945 -12.281 -10.016 1 97.88 116 ILE A N 1
ATOM 889 C CA . ILE A 1 116 ? 11.922 -11.266 -10.414 1 97.88 116 ILE A CA 1
ATOM 890 C C . ILE A 1 116 ? 11.398 -10.492 -11.625 1 97.88 116 ILE A C 1
ATOM 892 O O . ILE A 1 116 ? 11.93 -9.43 -11.969 1 97.88 116 ILE A O 1
ATOM 896 N N . GLY A 1 117 ? 10.344 -10.969 -12.211 1 95.69 117 GLY A N 1
ATOM 897 C CA . GLY A 1 117 ? 9.703 -10.25 -13.297 1 95.69 117 GLY A CA 1
ATOM 898 C C . GLY A 1 117 ? 10.516 -10.25 -14.578 1 95.69 117 GLY A C 1
ATOM 899 O O . GLY A 1 117 ? 11.672 -10.695 -14.586 1 95.69 117 GLY A O 1
ATOM 900 N N . TRP A 1 118 ? 9.961 -9.773 -15.75 1 94.31 118 TRP A N 1
ATOM 901 C CA . TRP A 1 118 ? 10.547 -9.828 -17.094 1 94.31 118 TRP A CA 1
ATOM 902 C C . TRP A 1 118 ? 10.602 -8.438 -17.719 1 94.31 118 TRP A C 1
ATOM 904 O O . TRP A 1 118 ? 11.266 -8.234 -18.734 1 94.31 118 TRP A O 1
ATOM 914 N N . ASN A 1 119 ? 9.828 -7.48 -17.141 1 95.19 119 ASN A N 1
ATOM 915 C CA . ASN A 1 119 ? 9.57 -6.184 -17.75 1 95.19 119 ASN A CA 1
ATOM 916 C C . ASN A 1 119 ? 10.641 -5.164 -17.391 1 95.19 119 ASN A C 1
ATOM 918 O O . ASN A 1 119 ? 10.562 -4.512 -16.344 1 95.19 119 ASN A O 1
ATOM 922 N N . GLN A 1 120 ? 11.602 -4.945 -18.219 1 95.19 120 GLN A N 1
ATOM 923 C CA . GLN A 1 120 ? 12.719 -4.043 -17.984 1 95.19 120 GLN A CA 1
ATOM 924 C C . GLN A 1 120 ? 12.242 -2.598 -17.859 1 95.19 120 GLN A C 1
ATOM 926 O O . GLN A 1 120 ? 12.812 -1.811 -17.109 1 95.19 120 GLN A O 1
ATOM 931 N N . VAL A 1 121 ? 11.195 -2.248 -18.594 1 96.62 121 VAL A N 1
ATOM 932 C CA . VAL A 1 121 ? 10.648 -0.896 -18.578 1 96.62 121 VAL A CA 1
ATOM 933 C C . VAL A 1 121 ? 10.195 -0.544 -17.156 1 96.62 121 VAL A C 1
ATOM 935 O O . VAL A 1 121 ? 10.477 0.551 -16.656 1 96.62 121 VAL A O 1
ATOM 938 N N . GLU A 1 122 ? 9.555 -1.47 -16.469 1 97.19 122 GLU A N 1
ATOM 939 C CA . GLU A 1 122 ? 9.109 -1.238 -15.094 1 97.19 122 GLU A CA 1
ATOM 940 C C . GLU A 1 122 ? 10.297 -1.015 -14.164 1 97.19 122 GLU A C 1
ATOM 942 O O . GLU A 1 122 ? 10.258 -0.132 -13.305 1 97.19 122 GLU A O 1
ATOM 947 N N . TYR A 1 123 ? 11.336 -1.818 -14.383 1 97.81 123 TYR A N 1
ATOM 948 C CA . TYR A 1 123 ? 12.539 -1.653 -13.562 1 97.81 123 TYR A CA 1
ATOM 949 C C . TYR A 1 123 ? 13.125 -0.256 -13.727 1 97.81 123 TYR A C 1
ATOM 951 O O . TYR A 1 123 ? 13.453 0.406 -12.742 1 97.81 123 TYR A O 1
ATOM 959 N N . GLU A 1 124 ? 13.234 0.183 -14.953 1 97.62 124 GLU A N 1
ATOM 960 C CA . GLU A 1 124 ? 13.766 1.515 -15.227 1 97.62 124 GLU A CA 1
ATOM 961 C C . GLU A 1 124 ? 12.914 2.596 -14.57 1 97.62 124 GLU A C 1
ATOM 963 O O . GLU A 1 124 ? 13.445 3.488 -13.898 1 97.62 124 GLU A O 1
ATOM 968 N N . CYS A 1 125 ? 11.578 2.436 -14.695 1 98.44 125 CYS A N 1
ATOM 969 C CA . CYS A 1 125 ? 10.656 3.42 -14.141 1 98.44 125 CYS A CA 1
ATOM 970 C C . CYS A 1 125 ? 10.75 3.459 -12.625 1 98.44 125 CYS A C 1
ATOM 972 O O . CYS A 1 125 ? 10.445 4.484 -12 1 98.44 125 CYS A O 1
ATOM 974 N N . LEU A 1 126 ? 11.18 2.375 -12.016 1 98.56 126 LEU A N 1
ATOM 975 C CA . LEU A 1 126 ? 11.227 2.275 -10.562 1 98.56 126 LEU A CA 1
ATOM 976 C C . LEU A 1 126 ? 12.656 2.457 -10.047 1 98.56 126 LEU A C 1
ATOM 978 O O . LEU A 1 126 ? 12.922 2.262 -8.859 1 98.56 126 LEU A O 1
ATOM 982 N N . ASN A 1 127 ? 13.562 2.799 -10.859 1 97.69 127 ASN A N 1
ATOM 983 C CA . ASN A 1 127 ? 14.953 3.105 -10.539 1 97.69 127 ASN A CA 1
ATOM 984 C C . ASN A 1 127 ? 15.688 1.879 -10.016 1 97.69 127 ASN A C 1
ATOM 986 O O . ASN A 1 127 ? 16.469 1.977 -9.062 1 97.69 127 ASN A O 1
ATOM 990 N N . GLU A 1 128 ? 15.328 0.728 -10.578 1 98.12 128 GLU A N 1
ATOM 991 C CA . GLU A 1 128 ? 16 -0.509 -10.188 1 98.12 128 GLU A CA 1
ATOM 992 C C . GLU A 1 128 ? 16.734 -1.132 -11.367 1 98.12 128 GLU A C 1
ATOM 994 O O . GLU A 1 128 ? 16.344 -0.958 -12.516 1 98.12 128 GLU A O 1
ATOM 999 N N . ASN A 1 129 ? 17.859 -1.765 -11.086 1 97.75 129 ASN A N 1
ATOM 1000 C CA . ASN A 1 129 ? 18.672 -2.441 -12.094 1 97.75 129 ASN A CA 1
ATOM 1001 C C . ASN A 1 129 ? 18.094 -3.805 -12.461 1 97.75 129 ASN A C 1
ATOM 1003 O O . ASN A 1 129 ? 17.938 -4.676 -11.602 1 97.75 129 ASN A O 1
ATOM 1007 N N . PHE A 1 130 ? 17.766 -3.939 -13.727 1 97.75 130 PHE A N 1
ATOM 1008 C CA . PHE A 1 130 ? 17.141 -5.156 -14.227 1 97.75 130 PHE A CA 1
ATOM 1009 C C . PHE A 1 130 ? 18.125 -6.324 -14.195 1 97.75 130 PHE A C 1
ATOM 1011 O O . PHE A 1 130 ? 17.719 -7.473 -14.008 1 97.75 130 PHE A O 1
ATOM 1018 N N . HIS A 1 131 ? 19.359 -6.117 -14.18 1 97.56 131 HIS A N 1
ATOM 1019 C CA . HIS A 1 131 ? 20.344 -7.145 -14.492 1 97.56 131 HIS A CA 1
ATOM 1020 C C . HIS A 1 131 ? 20.875 -7.809 -13.219 1 97.56 131 HIS A C 1
ATOM 1022 O O . HIS A 1 131 ? 21.562 -8.82 -13.281 1 97.56 131 HIS A O 1
ATOM 1028 N N . ASN A 1 132 ? 20.562 -7.254 -12.125 1 97.56 132 ASN A N 1
ATOM 1029 C CA . ASN A 1 132 ? 21 -7.883 -10.891 1 97.56 132 ASN A CA 1
ATOM 1030 C C . ASN A 1 132 ? 19.828 -8.469 -10.109 1 97.56 132 ASN A C 1
ATOM 1032 O O . ASN A 1 132 ? 19.984 -8.867 -8.953 1 97.56 132 ASN A O 1
ATOM 1036 N N . ARG A 1 133 ? 18.641 -8.555 -10.688 1 97 133 ARG A N 1
ATOM 1037 C CA . ARG A 1 133 ? 17.391 -8.852 -10 1 97 133 ARG A CA 1
ATOM 1038 C C . ARG A 1 133 ? 17.406 -10.242 -9.391 1 97 133 ARG A C 1
ATOM 1040 O O . ARG A 1 133 ? 16.844 -10.469 -8.312 1 97 133 ARG A O 1
ATOM 1047 N N . GLY A 1 134 ? 18.125 -11.203 -9.945 1 96.31 134 GLY A N 1
ATOM 1048 C CA . GLY A 1 134 ? 18.219 -12.547 -9.391 1 96.31 134 GLY A CA 1
ATOM 1049 C C . GLY A 1 134 ? 18.969 -12.586 -8.07 1 96.31 134 GLY A C 1
ATOM 1050 O O . GLY A 1 134 ? 18.469 -13.156 -7.094 1 96.31 134 GLY A O 1
ATOM 1051 N N . ARG A 1 135 ? 20.109 -11.977 -8.016 1 96.06 135 ARG A N 1
ATOM 1052 C CA . ARG A 1 135 ? 20.906 -11.953 -6.797 1 96.06 135 ARG A CA 1
ATOM 1053 C C . ARG A 1 135 ? 20.266 -11.047 -5.746 1 96.06 135 ARG A C 1
ATOM 1055 O O . ARG A 1 135 ? 20.297 -11.359 -4.555 1 96.06 135 ARG A O 1
ATOM 1062 N N . ARG A 1 136 ? 19.672 -10 -6.199 1 97.81 136 ARG A N 1
ATOM 1063 C CA . ARG A 1 136 ? 19.078 -9.031 -5.285 1 97.81 136 ARG A CA 1
ATOM 1064 C C . ARG A 1 136 ? 17.891 -9.625 -4.543 1 97.81 136 ARG A C 1
ATOM 1066 O O . ARG A 1 136 ? 17.703 -9.367 -3.35 1 97.81 136 ARG A O 1
ATOM 1073 N N . VAL A 1 137 ? 17.125 -10.453 -5.246 1 98.56 137 VAL A N 1
ATOM 1074 C CA . VAL A 1 137 ? 15.93 -11.016 -4.629 1 98.56 137 VAL A CA 1
ATOM 1075 C C . VAL A 1 137 ? 16.328 -11.891 -3.445 1 98.56 137 VAL A C 1
ATOM 1077 O O . VAL A 1 137 ? 15.617 -11.953 -2.439 1 98.56 137 VAL A O 1
ATOM 1080 N N . GLU A 1 138 ? 17.438 -12.57 -3.477 1 98.12 138 GLU A N 1
ATOM 1081 C CA . GLU A 1 138 ? 17.875 -13.43 -2.385 1 98.12 138 GLU A CA 1
ATOM 1082 C C . GLU A 1 138 ? 18.203 -12.617 -1.139 1 98.12 138 GLU A C 1
ATOM 1084 O O . GLU A 1 138 ? 17.797 -12.969 -0.032 1 98.12 138 GLU A O 1
ATOM 1089 N N . GLU A 1 139 ? 18.938 -11.516 -1.35 1 98.62 139 GLU A N 1
ATOM 1090 C CA . GLU A 1 139 ? 19.234 -10.633 -0.225 1 98.62 139 GLU A CA 1
ATOM 1091 C C . GLU A 1 139 ? 17.953 -10 0.322 1 98.62 139 GLU A C 1
ATOM 1093 O O . GLU A 1 139 ? 17.812 -9.82 1.534 1 98.62 139 GLU A O 1
ATOM 1098 N N . GLN A 1 140 ? 17.031 -9.703 -0.577 1 98.88 140 GLN A N 1
ATOM 1099 C CA . GLN A 1 140 ? 15.758 -9.117 -0.147 1 98.88 140 GLN A CA 1
ATOM 1100 C C . GLN A 1 140 ? 14.984 -10.078 0.748 1 98.88 140 GLN A C 1
ATOM 1102 O O . GLN A 1 140 ? 14.391 -9.664 1.748 1 98.88 140 GLN A O 1
ATOM 1107 N N . VAL A 1 141 ? 14.961 -11.32 0.395 1 98.81 141 VAL A N 1
ATOM 1108 C CA . VAL A 1 141 ? 14.242 -12.32 1.178 1 98.81 141 VAL A CA 1
ATOM 1109 C C . VAL A 1 141 ? 14.828 -12.391 2.588 1 98.81 141 VAL A C 1
ATOM 1111 O O . VAL A 1 141 ? 14.086 -12.438 3.572 1 98.81 141 VAL A O 1
ATOM 1114 N N . GLU A 1 142 ? 16.125 -12.336 2.65 1 98.69 142 GLU A N 1
ATOM 1115 C CA . GLU A 1 142 ? 16.781 -12.336 3.953 1 98.69 142 GLU A CA 1
ATOM 1116 C C . GLU A 1 142 ? 16.359 -11.125 4.785 1 98.69 142 GLU A C 1
ATOM 1118 O O . GLU A 1 142 ? 16 -11.273 5.957 1 98.69 142 GLU A O 1
ATOM 1123 N N . VAL A 1 143 ? 16.375 -9.969 4.184 1 98.88 143 VAL A N 1
ATOM 1124 C CA . VAL A 1 143 ? 16.047 -8.727 4.871 1 98.88 143 VAL A CA 1
ATOM 1125 C C . VAL A 1 143 ? 14.578 -8.75 5.301 1 98.88 143 VAL A C 1
ATOM 1127 O O . VAL A 1 143 ? 14.242 -8.359 6.426 1 98.88 143 VAL A O 1
ATOM 1130 N N . LEU A 1 144 ? 13.664 -9.258 4.426 1 98.94 144 LEU A N 1
ATOM 1131 C CA . LEU A 1 144 ? 12.25 -9.367 4.77 1 98.94 144 LEU A CA 1
ATOM 1132 C C . LEU A 1 144 ? 12.062 -10.227 6.012 1 98.94 144 LEU A C 1
ATOM 1134 O O . LEU A 1 144 ? 11.359 -9.828 6.945 1 98.94 144 LEU A O 1
ATOM 1138 N N . ARG A 1 145 ? 12.664 -11.375 6.027 1 98.81 145 ARG A N 1
ATOM 1139 C CA . ARG A 1 145 ? 12.508 -12.305 7.141 1 98.81 145 ARG A CA 1
ATOM 1140 C C . ARG A 1 145 ? 13.008 -11.68 8.445 1 98.81 145 ARG A C 1
ATOM 1142 O O . ARG A 1 145 ? 12.344 -11.789 9.477 1 98.81 145 ARG A O 1
ATOM 1149 N N . LEU A 1 146 ? 14.141 -10.977 8.406 1 98.88 146 LEU A N 1
ATOM 1150 C CA . LEU A 1 146 ? 14.672 -10.32 9.594 1 98.88 146 LEU A CA 1
ATOM 1151 C C . LEU A 1 146 ? 13.711 -9.242 10.094 1 98.88 146 LEU A C 1
ATOM 1153 O O . LEU A 1 146 ? 13.375 -9.211 11.281 1 98.88 146 LEU A O 1
ATOM 1157 N N . LEU A 1 147 ? 13.18 -8.445 9.203 1 98.94 147 LEU A N 1
ATOM 1158 C CA . LEU A 1 147 ? 12.32 -7.328 9.57 1 98.94 147 LEU A CA 1
ATOM 1159 C C . LEU A 1 147 ? 10.977 -7.828 10.102 1 98.94 147 LEU A C 1
ATOM 1161 O O . LEU A 1 147 ? 10.32 -7.145 10.891 1 98.94 147 LEU A O 1
ATOM 1165 N N . TRP A 1 148 ? 10.578 -9.078 9.719 1 98.88 148 TRP A N 1
ATOM 1166 C CA . TRP A 1 148 ? 9.281 -9.602 10.117 1 98.88 148 TRP A CA 1
ATOM 1167 C C . TRP A 1 148 ? 9.383 -10.383 11.422 1 98.88 148 TRP A C 1
ATOM 1169 O O . TRP A 1 148 ? 8.375 -10.695 12.055 1 98.88 148 TRP A O 1
ATOM 1179 N N . THR A 1 149 ? 10.602 -10.703 11.898 1 98.81 149 THR A N 1
ATOM 1180 C CA . THR A 1 149 ? 10.703 -11.648 13.008 1 98.81 149 THR A CA 1
ATOM 1181 C C . THR A 1 149 ? 11.484 -11.047 14.172 1 98.81 149 THR A C 1
ATOM 1183 O O . THR A 1 149 ? 11.508 -11.609 15.266 1 98.81 149 THR A O 1
ATOM 1186 N N . GLN A 1 150 ? 12.148 -9.898 13.891 1 98.69 150 GLN A N 1
ATOM 1187 C CA . GLN A 1 150 ? 12.945 -9.25 14.93 1 98.69 150 GLN A CA 1
ATOM 1188 C C . GLN A 1 150 ? 12.5 -7.805 15.141 1 98.69 150 GLN A C 1
ATOM 1190 O O . GLN A 1 150 ? 12.219 -7.09 14.18 1 98.69 150 GLN A O 1
ATOM 1195 N N . PRO A 1 151 ? 12.461 -7.359 16.391 1 97.94 151 PRO A N 1
ATOM 1196 C CA . PRO A 1 151 ? 12.086 -5.965 16.641 1 97.94 151 PRO A CA 1
ATOM 1197 C C . PRO A 1 151 ? 13.109 -4.973 16.094 1 97.94 151 PRO A C 1
ATOM 1199 O O . PRO A 1 151 ? 12.75 -3.877 15.656 1 97.94 151 PRO A O 1
ATOM 1202 N N . LEU A 1 152 ? 14.391 -5.414 16.188 1 98.12 152 LEU A N 1
ATOM 1203 C CA . LEU A 1 152 ? 15.508 -4.625 15.664 1 98.12 152 LEU A CA 1
ATOM 1204 C C . LEU A 1 152 ? 16.375 -5.461 14.742 1 98.12 152 LEU A C 1
ATOM 1206 O O . LEU A 1 152 ? 16.656 -6.625 15.023 1 98.12 152 LEU A O 1
ATOM 1210 N N . VAL A 1 153 ? 16.781 -4.836 13.688 1 98.44 153 VAL A N 1
ATOM 1211 C CA . VAL A 1 153 ? 17.609 -5.504 12.695 1 98.44 153 VAL A CA 1
ATOM 1212 C C . VAL A 1 153 ? 18.875 -4.68 12.438 1 98.44 153 VAL A C 1
ATOM 1214 O O . VAL A 1 153 ? 18.797 -3.453 12.328 1 98.44 153 VAL A O 1
ATOM 1217 N N . GLN A 1 154 ? 20 -5.273 12.477 1 97.56 154 GLN A N 1
ATOM 1218 C CA . GLN A 1 154 ? 21.266 -4.777 11.93 1 97.56 154 GLN A CA 1
ATOM 1219 C C . GLN A 1 154 ? 21.703 -5.605 10.727 1 97.56 154 GLN A C 1
ATOM 1221 O O . GLN A 1 154 ? 21.938 -6.809 10.852 1 97.56 154 GLN A O 1
ATOM 1226 N N . PHE A 1 155 ? 21.75 -4.996 9.609 1 98.5 155 PHE A N 1
ATOM 1227 C CA . PHE A 1 155 ? 22.047 -5.711 8.375 1 98.5 155 PHE A CA 1
ATOM 1228 C C . PHE A 1 155 ? 22.875 -4.84 7.43 1 98.5 155 PHE A C 1
ATOM 1230 O O . PHE A 1 155 ? 22.562 -3.664 7.234 1 98.5 155 PHE A O 1
ATOM 1237 N N . LYS A 1 156 ? 23.906 -5.34 6.91 1 98.38 156 LYS A N 1
ATOM 1238 C CA . LYS A 1 156 ? 24.719 -4.727 5.859 1 98.38 156 LYS A CA 1
ATOM 1239 C C . LYS A 1 156 ? 25.062 -5.734 4.77 1 98.38 156 LYS A C 1
ATOM 1241 O O . LYS A 1 156 ? 25.859 -6.652 4.992 1 98.38 156 LYS A O 1
ATOM 1246 N N . GLY A 1 157 ? 24.422 -5.625 3.701 1 98.38 157 GLY A N 1
ATOM 1247 C CA . GLY A 1 157 ? 24.672 -6.484 2.555 1 98.38 157 GLY A CA 1
ATOM 1248 C C . GLY A 1 157 ? 25.125 -5.719 1.324 1 98.38 157 GLY A C 1
ATOM 1249 O O . GLY A 1 157 ? 25.641 -4.598 1.433 1 98.38 157 GLY A O 1
ATOM 1250 N N . ARG A 1 158 ? 25.047 -6.352 0.167 1 98.25 158 ARG A N 1
ATOM 1251 C CA . ARG A 1 158 ? 25.453 -5.727 -1.085 1 98.25 158 ARG A CA 1
ATOM 1252 C C . ARG A 1 158 ? 24.484 -4.621 -1.492 1 98.25 158 ARG A C 1
ATOM 1254 O O . ARG A 1 158 ? 24.906 -3.588 -2.021 1 98.25 158 ARG A O 1
ATOM 1261 N N . TRP A 1 159 ? 23.172 -4.824 -1.189 1 98.25 159 TRP A N 1
ATOM 1262 C CA . TRP A 1 159 ? 22.188 -3.91 -1.732 1 98.25 159 TRP A CA 1
ATOM 1263 C C . TRP A 1 159 ? 21.375 -3.252 -0.614 1 98.25 159 TRP A C 1
ATOM 1265 O O . TRP A 1 159 ? 20.562 -2.355 -0.866 1 98.25 159 TRP A O 1
ATOM 1275 N N . HIS A 1 160 ? 21.578 -3.701 0.667 1 98.5 160 HIS A N 1
ATOM 1276 C CA . HIS A 1 160 ? 20.75 -3.186 1.754 1 98.5 160 HIS A CA 1
ATOM 1277 C C . HIS A 1 160 ? 21.609 -2.826 2.969 1 98.5 160 HIS A C 1
ATOM 1279 O O . HIS A 1 160 ? 22.609 -3.49 3.246 1 98.5 160 HIS A O 1
ATOM 1285 N N . SER A 1 161 ? 21.172 -1.761 3.598 1 98.38 161 SER A N 1
ATOM 1286 C CA . SER A 1 161 ? 21.703 -1.348 4.891 1 98.38 161 SER A CA 1
ATOM 1287 C C . SER A 1 161 ? 20.594 -0.982 5.863 1 98.38 161 SER A C 1
ATOM 1289 O O . SER A 1 161 ? 19.797 -0.078 5.594 1 98.38 161 SER A O 1
ATOM 1291 N N . ILE A 1 162 ? 20.438 -1.728 6.914 1 98.06 162 ILE A N 1
ATOM 1292 C CA . ILE A 1 162 ? 19.531 -1.449 8.023 1 98.06 162 ILE A CA 1
ATOM 1293 C C . ILE A 1 162 ? 20.328 -1.246 9.305 1 98.06 162 ILE A C 1
ATOM 1295 O O . ILE A 1 162 ? 20.734 -2.215 9.953 1 98.06 162 ILE A O 1
ATOM 1299 N N . PRO A 1 163 ? 20.578 0.063 9.703 1 95.88 163 PRO A N 1
ATOM 1300 C CA . PRO A 1 163 ? 21.422 0.334 10.859 1 95.88 163 PRO A CA 1
ATOM 1301 C C . PRO A 1 163 ? 20.641 0.376 12.172 1 95.88 163 PRO A C 1
ATOM 1303 O O . PRO A 1 163 ? 20.359 1.458 12.688 1 95.88 163 PRO A O 1
ATOM 1306 N N . ASP A 1 164 ? 20.297 -0.785 12.641 1 96 164 ASP A N 1
ATOM 1307 C CA . ASP A 1 164 ? 19.672 -0.924 13.953 1 96 164 ASP A CA 1
ATOM 1308 C C . ASP A 1 164 ? 18.281 -0.275 13.977 1 96 164 ASP A C 1
ATOM 1310 O O . ASP A 1 164 ? 18.031 0.637 14.766 1 96 164 ASP A O 1
ATOM 1314 N N . ALA A 1 165 ? 17.422 -0.756 13.195 1 97.81 165 ALA A N 1
ATOM 1315 C CA . ALA A 1 165 ? 16.062 -0.262 13 1 97.81 165 ALA A CA 1
ATOM 1316 C C . ALA A 1 165 ? 15.078 -1.415 12.805 1 97.81 165 ALA A C 1
ATOM 1318 O O . ALA A 1 165 ? 15.492 -2.562 12.625 1 97.81 165 ALA A O 1
ATOM 1319 N N . GLY A 1 166 ? 13.859 -1.143 12.977 1 98.56 166 GLY A N 1
ATOM 1320 C CA . GLY A 1 166 ? 12.852 -2.182 12.82 1 98.56 166 GLY A CA 1
ATOM 1321 C C . GLY A 1 166 ? 11.492 -1.642 12.422 1 98.56 166 GLY A C 1
ATOM 1322 O O . GLY A 1 166 ? 11.289 -0.426 12.367 1 98.56 166 GLY A O 1
ATOM 1323 N N . ILE A 1 167 ? 10.609 -2.543 12.023 1 98.62 167 ILE A N 1
ATOM 1324 C CA . ILE A 1 167 ? 9.242 -2.148 11.727 1 98.62 167 ILE A CA 1
ATOM 1325 C C . ILE A 1 167 ? 8.336 -2.473 12.906 1 98.62 167 ILE A C 1
ATOM 1327 O O . ILE A 1 167 ? 8.57 -3.447 13.625 1 98.62 167 ILE A O 1
ATOM 1331 N N . ASN A 1 168 ? 7.387 -1.706 13.102 1 98.44 168 ASN A N 1
ATOM 1332 C CA . ASN A 1 168 ? 6.34 -1.818 14.109 1 98.44 168 ASN A CA 1
ATOM 1333 C C . ASN A 1 168 ? 5.004 -1.299 13.594 1 98.44 168 ASN A C 1
ATOM 1335 O O . ASN A 1 168 ? 4.906 -0.154 13.148 1 98.44 168 ASN A O 1
ATOM 1339 N N . PRO A 1 169 ? 4.027 -2.102 13.688 1 98.06 169 PRO A N 1
ATOM 1340 C CA . PRO A 1 169 ? 3.904 -3.434 14.289 1 98.06 169 PRO A CA 1
ATOM 1341 C C . PRO A 1 169 ? 4.605 -4.516 13.469 1 98.06 169 PRO A C 1
ATOM 1343 O O . PRO A 1 169 ? 4.73 -4.387 12.25 1 98.06 169 PRO A O 1
ATOM 1346 N N . LEU A 1 170 ? 5.086 -5.551 14.117 1 98.62 170 LEU A N 1
ATOM 1347 C CA . LEU A 1 170 ? 5.438 -6.797 13.445 1 98.62 170 LEU A CA 1
ATOM 1348 C C . LEU A 1 170 ? 4.195 -7.48 12.891 1 98.62 170 LEU A C 1
ATOM 1350 O O . LEU A 1 170 ? 3.09 -7.289 13.406 1 98.62 170 LEU A O 1
ATOM 1354 N N . PRO A 1 171 ? 4.371 -8.219 11.82 1 98.81 171 PRO A N 1
ATOM 1355 C CA . PRO A 1 171 ? 3.213 -8.977 11.336 1 98.81 171 PRO A CA 1
ATOM 1356 C C . PRO A 1 171 ? 2.766 -10.062 12.312 1 98.81 171 PRO A C 1
ATOM 1358 O O . PRO A 1 171 ? 3.521 -10.438 13.211 1 98.81 171 PRO A O 1
ATOM 1361 N N . ILE A 1 172 ? 1.526 -10.508 12.164 1 98.69 172 ILE A N 1
ATOM 1362 C CA . ILE A 1 172 ? 1.005 -11.625 12.953 1 98.69 172 ILE A CA 1
ATOM 1363 C C . ILE A 1 172 ? 1.785 -12.898 12.625 1 98.69 172 ILE A C 1
ATOM 1365 O O . ILE A 1 172 ? 2.232 -13.609 13.523 1 98.69 172 ILE A O 1
ATOM 1369 N N . GLN A 1 173 ? 1.913 -13.141 11.344 1 98.75 173 GLN A N 1
ATOM 1370 C CA . GLN A 1 173 ? 2.725 -14.266 10.898 1 98.75 173 GLN A CA 1
ATOM 1371 C C . GLN A 1 173 ? 4.207 -13.906 10.898 1 98.75 173 GLN A C 1
ATOM 1373 O O . GLN A 1 173 ? 4.641 -13.016 10.164 1 98.75 173 GLN A O 1
ATOM 1378 N N . GLN A 1 174 ? 4.922 -14.609 11.664 1 98.38 174 GLN A N 1
ATOM 1379 C CA . GLN A 1 174 ? 6.34 -14.289 11.781 1 98.38 174 GLN A CA 1
ATOM 1380 C C . GLN A 1 174 ? 7.207 -15.5 11.43 1 98.38 174 GLN A C 1
ATOM 1382 O O . GLN A 1 174 ? 7.48 -16.344 12.281 1 98.38 174 GLN A O 1
ATOM 1387 N N . PRO A 1 175 ? 7.586 -15.523 10.25 1 98.38 175 PRO A N 1
ATOM 1388 C CA . PRO A 1 175 ? 7.434 -14.516 9.195 1 98.38 175 PRO A CA 1
ATOM 1389 C C . PRO A 1 175 ? 6.164 -14.719 8.375 1 98.38 175 PRO A C 1
ATOM 1391 O O . PRO A 1 175 ? 5.523 -15.766 8.461 1 98.38 175 PRO A O 1
ATOM 1394 N N . ILE A 1 176 ? 5.828 -13.734 7.598 1 98.94 176 ILE A N 1
ATOM 1395 C CA . ILE A 1 176 ? 4.859 -13.906 6.52 1 98.94 176 ILE A CA 1
ATOM 1396 C C . ILE A 1 176 ? 5.379 -14.93 5.52 1 98.94 176 ILE A C 1
ATOM 1398 O O . ILE A 1 176 ? 6.531 -14.852 5.078 1 98.94 176 ILE A O 1
ATOM 1402 N N . PRO A 1 177 ? 4.598 -15.953 5.168 1 98.88 177 PRO A N 1
ATOM 1403 C CA . PRO A 1 177 ? 5.074 -16.984 4.242 1 98.88 177 PRO A CA 1
ATOM 1404 C C . PRO A 1 177 ? 5.422 -16.422 2.863 1 98.88 177 PRO A C 1
ATOM 1406 O O . PRO A 1 177 ? 4.633 -15.68 2.281 1 98.88 177 PRO A O 1
ATOM 1409 N N . ILE A 1 178 ? 6.559 -16.828 2.379 1 98.94 178 ILE A N 1
ATOM 1410 C CA . ILE A 1 178 ? 7.012 -16.391 1.059 1 98.94 178 ILE A CA 1
ATOM 1411 C C . ILE A 1 178 ? 6.879 -17.547 0.071 1 98.94 178 ILE A C 1
ATOM 1413 O O . ILE A 1 178 ? 7.359 -18.656 0.332 1 98.94 178 ILE A O 1
ATOM 1417 N N . TRP A 1 179 ? 6.207 -17.328 -0.984 1 98.94 179 TRP A N 1
ATOM 1418 C CA . TRP A 1 179 ? 6.07 -18.25 -2.104 1 98.94 179 TRP A CA 1
ATOM 1419 C C . TRP A 1 179 ? 6.809 -17.734 -3.332 1 98.94 179 TRP A C 1
ATOM 1421 O O . TRP A 1 179 ? 7.031 -16.531 -3.469 1 98.94 179 TRP A O 1
ATOM 1431 N N . PHE A 1 180 ? 7.27 -18.625 -4.168 1 98.81 180 PHE A N 1
ATOM 1432 C CA . PHE A 1 180 ? 8.047 -18.203 -5.328 1 98.81 180 PHE A CA 1
ATOM 1433 C C . PHE A 1 180 ? 7.336 -18.578 -6.621 1 98.81 180 PHE A C 1
ATOM 1435 O O . PHE A 1 180 ? 6.773 -19.672 -6.727 1 98.81 180 PHE A O 1
ATOM 1442 N N . GLY A 1 181 ? 7.266 -17.656 -7.496 1 98.31 181 GLY A N 1
ATOM 1443 C CA . GLY A 1 181 ? 6.949 -17.969 -8.883 1 98.31 181 GLY A CA 1
ATOM 1444 C C . GLY A 1 181 ? 8.18 -18.156 -9.742 1 98.31 181 GLY A C 1
ATOM 1445 O O . GLY A 1 181 ? 9.266 -17.688 -9.406 1 98.31 181 GLY A O 1
ATOM 1446 N N . GLY A 1 182 ? 7.969 -18.828 -10.828 1 97.19 182 GLY A N 1
ATOM 1447 C CA . GLY A 1 182 ? 9.055 -19.078 -11.766 1 97.19 182 GLY A CA 1
ATOM 1448 C C . GLY A 1 182 ? 9.398 -20.547 -11.898 1 97.19 182 GLY A C 1
ATOM 1449 O O . GLY A 1 182 ? 8.93 -21.391 -11.117 1 97.19 182 GLY A O 1
ATOM 1450 N N . HIS A 1 183 ? 10.297 -20.891 -12.914 1 97.19 183 HIS A N 1
ATOM 1451 C CA . HIS A 1 183 ? 10.531 -22.297 -13.242 1 97.19 183 HIS A CA 1
ATOM 1452 C C . HIS A 1 183 ? 12.023 -22.594 -13.344 1 97.19 183 HIS A C 1
ATOM 1454 O O . HIS A 1 183 ? 12.422 -23.75 -13.5 1 97.19 183 HIS A O 1
ATOM 1460 N N . ALA A 1 184 ? 12.852 -21.547 -13.258 1 96.94 184 ALA A N 1
ATOM 1461 C CA . ALA A 1 184 ? 14.289 -21.75 -13.414 1 96.94 184 ALA A CA 1
ATOM 1462 C C . ALA A 1 184 ? 14.859 -22.531 -12.242 1 96.94 184 ALA A C 1
ATOM 1464 O O . ALA A 1 184 ? 14.266 -22.578 -11.156 1 96.94 184 ALA A O 1
ATOM 1465 N N . GLU A 1 185 ? 15.961 -23.188 -12.492 1 97.56 185 GLU A N 1
ATOM 1466 C CA . GLU A 1 185 ? 16.641 -23.938 -11.445 1 97.56 185 GLU A CA 1
ATOM 1467 C C . GLU A 1 185 ? 16.922 -23.062 -10.227 1 97.56 185 GLU A C 1
ATOM 1469 O O . GLU A 1 185 ? 16.781 -23.516 -9.086 1 97.56 185 GLU A O 1
ATOM 1474 N N . ALA A 1 186 ? 17.344 -21.844 -10.469 1 97.62 186 ALA A N 1
ATOM 1475 C CA . ALA A 1 186 ? 17.625 -20.906 -9.383 1 97.62 186 ALA A CA 1
ATOM 1476 C C . ALA A 1 186 ? 16.406 -20.703 -8.5 1 97.62 186 ALA A C 1
ATOM 1478 O O . ALA A 1 186 ? 16.531 -20.516 -7.285 1 97.62 186 ALA A O 1
ATOM 1479 N N . VAL A 1 187 ? 15.211 -20.766 -9.102 1 98.25 187 VAL A N 1
ATOM 1480 C CA . VAL A 1 187 ? 13.969 -20.609 -8.352 1 98.25 187 VAL A CA 1
ATOM 1481 C C . VAL A 1 187 ? 13.766 -21.828 -7.441 1 98.25 187 VAL A C 1
ATOM 1483 O O . VAL A 1 187 ? 13.406 -21.672 -6.273 1 98.25 187 VAL A O 1
ATOM 1486 N N . MET A 1 188 ? 14.047 -23.016 -7.945 1 98.44 188 MET A N 1
ATOM 1487 C CA . MET A 1 188 ? 13.938 -24.219 -7.129 1 98.44 188 MET A CA 1
ATOM 1488 C C . MET A 1 188 ? 14.883 -24.156 -5.934 1 98.44 188 MET A C 1
ATOM 1490 O O . MET A 1 188 ? 14.516 -24.547 -4.824 1 98.44 188 MET A O 1
ATOM 1494 N N . ARG A 1 189 ? 16.047 -23.656 -6.172 1 98.25 189 ARG A N 1
ATOM 1495 C CA . ARG A 1 189 ? 17.016 -23.516 -5.09 1 98.25 189 ARG A CA 1
ATOM 1496 C C . ARG A 1 189 ? 16.531 -22.531 -4.043 1 98.25 189 ARG A C 1
ATOM 1498 O O . ARG A 1 189 ? 16.672 -22.75 -2.842 1 98.25 189 ARG A O 1
ATOM 1505 N N . ARG A 1 190 ? 15.961 -21.422 -4.461 1 98.31 190 ARG A N 1
ATOM 1506 C CA . ARG A 1 190 ? 15.43 -20.438 -3.537 1 98.31 190 ARG A CA 1
ATOM 1507 C C . ARG A 1 190 ? 14.289 -21.016 -2.705 1 98.31 190 ARG A C 1
ATOM 1509 O O . ARG A 1 190 ? 14.211 -20.781 -1.497 1 98.31 190 ARG A O 1
ATOM 1516 N N . ILE A 1 191 ? 13.414 -21.734 -3.375 1 98.69 191 ILE A N 1
ATOM 1517 C CA . ILE A 1 191 ? 12.305 -22.359 -2.672 1 98.69 191 ILE A CA 1
ATOM 1518 C C . ILE A 1 191 ? 12.836 -23.297 -1.596 1 98.69 191 ILE A C 1
ATOM 1520 O O . ILE A 1 191 ? 12.383 -23.266 -0.449 1 98.69 191 ILE A O 1
ATOM 1524 N N . ALA A 1 192 ? 13.766 -24.078 -1.991 1 98.56 192 ALA A N 1
ATOM 1525 C CA . ALA A 1 192 ? 14.328 -25.047 -1.053 1 98.56 192 ALA A CA 1
ATOM 1526 C C . ALA A 1 192 ? 14.93 -24.344 0.164 1 98.56 192 ALA A C 1
ATOM 1528 O O . ALA A 1 192 ? 14.805 -24.844 1.291 1 98.56 192 ALA A O 1
ATOM 1529 N N . ARG A 1 193 ? 15.484 -23.234 -0.078 1 97.38 193 ARG A N 1
ATOM 1530 C CA . ARG A 1 193 ? 16.188 -22.531 0.996 1 97.38 193 ARG A CA 1
ATOM 1531 C C . ARG A 1 193 ? 15.211 -21.75 1.864 1 97.38 193 ARG A C 1
ATOM 1533 O O . ARG A 1 193 ? 15.344 -21.719 3.09 1 97.38 193 ARG A O 1
ATOM 1540 N N . TRP A 1 194 ? 14.172 -21.062 1.176 1 96.31 194 TRP A N 1
ATOM 1541 C CA . TRP A 1 194 ? 13.422 -20.062 1.921 1 96.31 194 TRP A CA 1
ATOM 1542 C C . TRP A 1 194 ? 11.922 -20.234 1.722 1 96.31 194 TRP A C 1
ATOM 1544 O O . TRP A 1 194 ? 11.117 -19.703 2.486 1 96.31 194 TRP A O 1
ATOM 1554 N N . GLY A 1 195 ? 11.523 -20.984 0.742 1 98.38 195 GLY A N 1
ATOM 1555 C CA . GLY A 1 195 ? 10.156 -20.906 0.246 1 98.38 195 GLY A CA 1
ATOM 1556 C C . GLY A 1 195 ? 9.164 -21.672 1.099 1 98.38 195 GLY A C 1
ATOM 1557 O O . GLY A 1 195 ? 9.43 -22.812 1.488 1 98.38 195 GLY A O 1
ATOM 1558 N N . ALA A 1 196 ? 8.062 -21.031 1.406 1 98.69 196 ALA A N 1
ATOM 1559 C CA . ALA A 1 196 ? 6.918 -21.719 1.987 1 98.69 196 ALA A CA 1
ATOM 1560 C C . ALA A 1 196 ? 6.074 -22.391 0.905 1 98.69 196 ALA A C 1
ATOM 1562 O O . ALA A 1 196 ? 5.23 -23.234 1.202 1 98.69 196 ALA A O 1
ATOM 1563 N N . GLY A 1 197 ? 6.328 -22.016 -0.342 1 98.75 197 GLY A N 1
ATOM 1564 C CA . GLY A 1 197 ? 5.562 -22.625 -1.419 1 98.75 197 GLY A CA 1
ATOM 1565 C C . GLY A 1 197 ? 6.055 -22.219 -2.799 1 98.75 197 GLY A C 1
ATOM 1566 O O . GLY A 1 197 ? 6.969 -21.406 -2.926 1 98.75 197 GLY A O 1
ATOM 1567 N N . TRP A 1 198 ? 5.516 -22.859 -3.777 1 98.81 198 TRP A N 1
ATOM 1568 C CA . TRP A 1 198 ? 5.82 -22.688 -5.191 1 98.81 198 TRP A CA 1
ATOM 1569 C C . TRP A 1 198 ? 4.543 -22.438 -5.996 1 98.81 198 TRP A C 1
ATOM 1571 O O . TRP A 1 198 ? 3.523 -23.094 -5.762 1 98.81 198 TRP A O 1
ATOM 1581 N N . MET A 1 199 ? 4.59 -21.438 -6.863 1 98.56 199 MET A N 1
ATOM 1582 C CA . MET A 1 199 ? 3.473 -21.094 -7.742 1 98.56 199 MET A CA 1
ATOM 1583 C C . MET A 1 199 ? 3.844 -21.328 -9.203 1 98.56 199 MET A C 1
ATOM 1585 O O . MET A 1 199 ? 4.105 -20.375 -9.938 1 98.56 199 MET A O 1
ATOM 1589 N N . PRO A 1 200 ? 3.779 -22.547 -9.648 1 97.44 200 PRO A N 1
ATOM 1590 C CA . PRO A 1 200 ? 4.125 -22.812 -11.047 1 97.44 200 PRO A CA 1
ATOM 1591 C C . PRO A 1 200 ? 3.023 -22.406 -12.016 1 97.44 200 PRO A C 1
ATOM 1593 O O . PRO A 1 200 ? 1.852 -22.344 -11.641 1 97.44 200 PRO A O 1
ATOM 1596 N N . ASN A 1 201 ? 3.406 -22.078 -13.125 1 93.81 201 ASN A N 1
ATOM 1597 C CA . ASN A 1 201 ? 2.486 -21.781 -14.219 1 93.81 201 ASN A CA 1
ATOM 1598 C C . ASN A 1 201 ? 2.646 -22.766 -15.375 1 93.81 201 ASN A C 1
ATOM 1600 O O . ASN A 1 201 ? 3.078 -22.375 -16.469 1 93.81 201 ASN A O 1
ATOM 1604 N N . TYR A 1 202 ? 2.271 -24.047 -15.133 1 93.25 202 TYR A N 1
ATOM 1605 C CA . TYR A 1 202 ? 2.273 -25.078 -16.172 1 93.25 202 TYR A CA 1
ATOM 1606 C C . TYR A 1 202 ? 0.857 -25.359 -16.641 1 93.25 202 TYR A C 1
ATOM 1608 O O . TYR A 1 202 ? -0.094 -25.312 -15.859 1 93.25 202 TYR A O 1
ATOM 1616 N N . ARG A 1 203 ? 0.702 -25.781 -17.844 1 85.25 203 ARG A N 1
ATOM 1617 C CA . ARG A 1 203 ? -0.602 -26.156 -18.375 1 85.25 203 ARG A CA 1
ATOM 1618 C C . ARG A 1 203 ? -0.95 -27.594 -18.016 1 85.25 203 ARG A C 1
ATOM 1620 O O . ARG A 1 203 ? -2.119 -27.922 -17.797 1 85.25 203 ARG A O 1
ATOM 1627 N N . ARG A 1 204 ? 0.061 -28.375 -17.984 1 89.81 204 ARG A N 1
ATOM 1628 C CA . ARG A 1 204 ? -0.124 -29.797 -17.656 1 89.81 204 ARG A CA 1
ATOM 1629 C C . ARG A 1 204 ? 0.802 -30.219 -16.531 1 89.81 204 ARG A C 1
ATOM 1631 O O . ARG A 1 204 ? 1.938 -29.75 -16.438 1 89.81 204 ARG A O 1
ATOM 1638 N N . VAL A 1 205 ? 0.343 -31.094 -15.773 1 94.88 205 VAL A N 1
ATOM 1639 C CA . VAL A 1 205 ? 1.086 -31.562 -14.609 1 94.88 205 VAL A CA 1
ATOM 1640 C C . VAL A 1 205 ? 2.391 -32.219 -15.055 1 94.88 205 VAL A C 1
ATOM 1642 O O . VAL A 1 205 ? 3.412 -32.094 -14.375 1 94.88 205 VAL A O 1
ATOM 1645 N N . GLU A 1 206 ? 2.41 -32.875 -16.219 1 95.56 206 GLU A N 1
ATOM 1646 C CA . GLU A 1 206 ? 3.588 -33.594 -16.719 1 95.56 206 GLU A CA 1
ATOM 1647 C C . GLU A 1 206 ? 4.75 -32.625 -16.938 1 95.56 206 GLU A C 1
ATOM 1649 O O . GLU A 1 206 ? 5.914 -33 -16.781 1 95.56 206 GLU A O 1
ATOM 1654 N N . GLU A 1 207 ? 4.414 -31.406 -17.25 1 96.62 207 GLU A N 1
ATOM 1655 C CA . GLU A 1 207 ? 5.43 -30.391 -17.484 1 96.62 207 GLU A CA 1
ATOM 1656 C C . GLU A 1 207 ? 6.125 -29.984 -16.203 1 96.62 207 GLU A C 1
ATOM 1658 O O . GLU A 1 207 ? 7.219 -29.422 -16.234 1 96.62 207 GLU A O 1
ATOM 1663 N N . ALA A 1 208 ? 5.488 -30.234 -15.117 1 97.12 208 ALA A N 1
ATOM 1664 C CA . ALA A 1 208 ? 6.012 -29.812 -13.82 1 97.12 208 ALA A CA 1
ATOM 1665 C C . ALA A 1 208 ? 6.949 -30.859 -13.234 1 97.12 208 ALA A C 1
ATOM 1667 O O . ALA A 1 208 ? 7.695 -30.578 -12.297 1 97.12 208 ALA A O 1
ATOM 1668 N N . ARG A 1 209 ? 6.941 -32.094 -13.742 1 96.31 209 ARG A N 1
ATOM 1669 C CA . ARG A 1 209 ? 7.594 -33.25 -13.125 1 96.31 209 ARG A CA 1
ATOM 1670 C C . ARG A 1 209 ? 9.094 -33.031 -12.977 1 96.31 209 ARG A C 1
ATOM 1672 O O . ARG A 1 209 ? 9.656 -33.25 -11.906 1 96.31 209 ARG A O 1
ATOM 1679 N N . PRO A 1 210 ? 9.781 -32.5 -14.031 1 97.56 210 PRO A N 1
ATOM 1680 C CA . PRO A 1 210 ? 11.219 -32.281 -13.867 1 97.56 210 PRO A CA 1
ATOM 1681 C C . PRO A 1 210 ? 11.547 -31.312 -12.75 1 97.56 210 PRO A C 1
ATOM 1683 O O . PRO A 1 210 ? 12.484 -31.531 -11.984 1 97.56 210 PRO A O 1
ATOM 1686 N N . ASN A 1 211 ? 10.781 -30.25 -12.641 1 98.06 211 ASN A N 1
ATOM 1687 C CA . ASN A 1 211 ? 11.039 -29.25 -11.609 1 98.06 211 ASN A CA 1
ATOM 1688 C C . ASN A 1 211 ? 10.633 -29.75 -10.227 1 98.06 211 ASN A C 1
ATOM 1690 O O . ASN A 1 211 ? 11.258 -29.391 -9.227 1 98.06 211 ASN A O 1
ATOM 1694 N N . LEU A 1 212 ? 9.594 -30.609 -10.18 1 97.94 212 LEU A N 1
ATOM 1695 C CA . LEU A 1 212 ? 9.227 -31.234 -8.914 1 97.94 212 LEU A CA 1
ATOM 1696 C C . LEU A 1 212 ? 10.352 -32.125 -8.398 1 97.94 212 LEU A C 1
ATOM 1698 O O . LEU A 1 212 ? 10.672 -32.094 -7.207 1 97.94 212 LEU A O 1
ATOM 1702 N N . GLU A 1 213 ? 10.914 -32.844 -9.297 1 97.56 213 GLU A N 1
ATOM 1703 C CA . GLU A 1 213 ? 12.031 -33.719 -8.938 1 97.56 213 GLU A CA 1
ATOM 1704 C C . GLU A 1 213 ? 13.234 -32.906 -8.484 1 97.56 213 GLU A C 1
ATOM 1706 O O . GLU A 1 213 ? 13.875 -33.219 -7.484 1 97.56 213 GLU A O 1
ATOM 1711 N N . LEU A 1 214 ? 13.516 -31.891 -9.227 1 98.12 214 LEU A N 1
ATOM 1712 C CA . LEU A 1 214 ? 14.625 -31.016 -8.883 1 98.12 214 LEU A CA 1
ATOM 1713 C C . LEU A 1 214 ? 14.406 -30.359 -7.523 1 98.12 214 LEU A C 1
ATOM 1715 O O . LEU A 1 214 ? 15.336 -30.266 -6.719 1 98.12 214 LEU A O 1
ATOM 1719 N N . LEU A 1 215 ? 13.195 -29.891 -7.262 1 98.5 215 LEU A N 1
ATOM 1720 C CA . LEU A 1 215 ? 12.859 -29.297 -5.977 1 98.5 215 LEU A CA 1
ATOM 1721 C C . LEU A 1 215 ? 13.07 -30.281 -4.836 1 98.5 215 LEU A C 1
ATOM 1723 O O . LEU A 1 215 ? 13.648 -29.938 -3.805 1 98.5 215 LEU A O 1
ATOM 1727 N N . GLU A 1 216 ? 12.617 -31.484 -5.051 1 97.94 216 GLU A N 1
ATOM 1728 C CA . GLU A 1 216 ? 12.789 -32.531 -4.031 1 97.94 216 GLU A CA 1
ATOM 1729 C C . GLU A 1 216 ? 14.266 -32.75 -3.715 1 97.94 216 GLU A C 1
ATOM 1731 O O . GLU A 1 216 ? 14.641 -32.875 -2.551 1 97.94 216 GLU A O 1
ATOM 1736 N N . GLN A 1 217 ? 15.055 -32.75 -4.738 1 98.19 217 GLN A N 1
ATOM 1737 C CA . GLN A 1 217 ? 16.5 -32.906 -4.562 1 98.19 217 GLN A CA 1
ATOM 1738 C C . GLN A 1 217 ? 17.078 -31.75 -3.746 1 98.19 217 GLN A C 1
ATOM 1740 O O . GLN A 1 217 ? 17.828 -31.984 -2.793 1 98.19 217 GLN A O 1
ATOM 1745 N N . PHE A 1 218 ? 16.734 -30.531 -4.094 1 98.56 218 PHE A N 1
ATOM 1746 C CA . PHE A 1 218 ? 17.266 -29.359 -3.404 1 98.56 218 PHE A CA 1
ATOM 1747 C C . PHE A 1 218 ? 16.734 -29.281 -1.978 1 98.56 218 PHE A C 1
ATOM 1749 O O . PHE A 1 218 ? 17.453 -28.844 -1.07 1 98.56 218 PHE A O 1
ATOM 1756 N N . LEU A 1 219 ? 15.492 -29.688 -1.73 1 98.56 219 LEU A N 1
ATOM 1757 C CA . LEU A 1 219 ? 14.938 -29.734 -0.381 1 98.56 219 LEU A CA 1
ATOM 1758 C C . LEU A 1 219 ? 15.734 -30.688 0.5 1 98.56 219 LEU A C 1
ATOM 1760 O O . LEU A 1 219 ? 16.078 -30.359 1.635 1 98.56 219 LEU A O 1
ATOM 1764 N N . ALA A 1 220 ? 16.062 -31.812 -0.066 1 97.94 220 ALA A N 1
ATOM 1765 C CA . ALA A 1 220 ? 16.844 -32.781 0.676 1 97.94 220 ALA A CA 1
ATOM 1766 C C . ALA A 1 220 ? 18.203 -32.188 1.076 1 97.94 220 ALA A C 1
ATOM 1768 O O . ALA A 1 220 ? 18.688 -32.469 2.18 1 97.94 220 ALA A O 1
ATOM 1769 N N . GLU A 1 221 ? 18.797 -31.453 0.24 1 97.94 221 GLU A N 1
ATOM 1770 C CA . GLU A 1 221 ? 20.094 -30.844 0.492 1 97.94 221 GLU A CA 1
ATOM 1771 C C . GLU A 1 221 ? 20.016 -29.844 1.642 1 97.94 221 GLU A C 1
ATOM 1773 O O . GLU A 1 221 ? 21.016 -29.562 2.293 1 97.94 221 GLU A O 1
ATOM 1778 N N . THR A 1 222 ? 18.859 -29.281 1.849 1 96.94 222 THR A N 1
ATOM 1779 C CA . THR A 1 222 ? 18.719 -28.266 2.889 1 96.94 222 THR A CA 1
ATOM 1780 C C . THR A 1 222 ? 18.047 -28.859 4.129 1 96.94 222 THR A C 1
ATOM 1782 O O . THR A 1 222 ? 17.734 -28.141 5.078 1 96.94 222 THR A O 1
ATOM 1785 N N . GLY A 1 223 ? 17.734 -30.125 4.102 1 97.94 223 GLY A N 1
ATOM 1786 C CA . GLY A 1 223 ? 17.125 -30.812 5.238 1 97.94 223 GLY A CA 1
ATOM 1787 C C . GLY A 1 223 ? 15.625 -30.609 5.32 1 97.94 223 GLY A C 1
ATOM 1788 O O . GLY A 1 223 ? 15.023 -30.844 6.371 1 97.94 223 GLY A O 1
ATOM 1789 N N . ARG A 1 224 ? 15.008 -30.109 4.25 1 97.88 224 ARG A N 1
ATOM 1790 C CA . ARG A 1 224 ? 13.562 -29.922 4.18 1 97.88 224 ARG A CA 1
ATOM 1791 C C . ARG A 1 224 ? 12.898 -30.984 3.316 1 97.88 224 ARG A C 1
ATOM 1793 O O . ARG A 1 224 ? 13.586 -31.781 2.67 1 97.88 224 ARG A O 1
ATOM 1800 N N . SER A 1 225 ? 11.562 -31.078 3.426 1 97 225 SER A N 1
ATOM 1801 C CA . SER A 1 225 ? 10.82 -32.062 2.641 1 97 225 SER A CA 1
ATOM 1802 C C . SER A 1 225 ? 9.656 -31.406 1.901 1 97 225 SER A C 1
ATOM 1804 O O . SER A 1 225 ? 9.32 -30.25 2.162 1 97 225 SER A O 1
ATOM 1806 N N . ARG A 1 226 ? 9.094 -32.156 1.054 1 96.31 226 ARG A N 1
ATOM 1807 C CA . ARG A 1 226 ? 8.023 -31.688 0.192 1 96.31 226 ARG A CA 1
ATOM 1808 C C . ARG A 1 226 ? 6.793 -31.297 1.011 1 96.31 226 ARG A C 1
ATOM 1810 O O . ARG A 1 226 ? 6.023 -30.422 0.615 1 96.31 226 ARG A O 1
ATOM 1817 N N . ASP A 1 227 ? 6.656 -31.828 2.156 1 95.81 227 ASP A N 1
ATOM 1818 C CA . ASP A 1 227 ? 5.488 -31.578 2.992 1 95.81 227 ASP A CA 1
ATOM 1819 C C . ASP A 1 227 ? 5.547 -30.172 3.59 1 95.81 227 ASP A C 1
ATOM 1821 O O . ASP A 1 227 ? 4.539 -29.656 4.074 1 95.81 227 ASP A O 1
ATOM 1825 N N . GLU A 1 228 ? 6.699 -29.531 3.506 1 97.69 228 GLU A N 1
ATOM 1826 C CA . GLU A 1 228 ? 6.898 -28.203 4.086 1 97.69 228 GLU A CA 1
ATOM 1827 C C . GLU A 1 228 ? 6.676 -27.109 3.045 1 97.69 228 GLU A C 1
ATOM 1829 O O . GLU A 1 228 ? 6.719 -25.922 3.371 1 97.69 228 GLU A O 1
ATOM 1834 N N . VAL A 1 229 ? 6.426 -27.5 1.834 1 98.56 229 VAL A N 1
ATOM 1835 C CA . VAL A 1 229 ? 6.344 -26.547 0.73 1 98.56 229 VAL A CA 1
ATOM 1836 C C . VAL A 1 229 ? 4.984 -26.672 0.047 1 98.56 229 VAL A C 1
ATOM 1838 O O . VAL A 1 229 ? 4.621 -27.734 -0.449 1 98.56 229 VAL A O 1
ATOM 1841 N N . GLY A 1 230 ? 4.27 -25.562 0.094 1 98.69 230 GLY A N 1
ATOM 1842 C CA . GLY A 1 230 ? 3.023 -25.547 -0.656 1 98.69 230 GLY A CA 1
ATOM 1843 C C . GLY A 1 230 ? 3.232 -25.547 -2.158 1 98.69 230 GLY A C 1
ATOM 1844 O O . GLY A 1 230 ? 4.297 -25.156 -2.643 1 98.69 230 GLY A O 1
ATOM 1845 N N . LEU A 1 231 ? 2.291 -26.047 -2.881 1 98.62 231 LEU A N 1
ATOM 1846 C CA . LEU A 1 231 ? 2.26 -26.094 -4.34 1 98.62 231 LEU A CA 1
ATOM 1847 C C . LEU A 1 231 ? 0.926 -25.562 -4.867 1 98.62 231 LEU A C 1
ATOM 1849 O O . LEU A 1 231 ? -0.131 -26.109 -4.527 1 98.62 231 LEU A O 1
ATOM 1853 N N . GLU A 1 232 ? 1.036 -24.484 -5.695 1 98.5 232 GLU A N 1
ATOM 1854 C CA . GLU A 1 232 ? -0.201 -23.828 -6.125 1 98.5 232 GLU A CA 1
ATOM 1855 C C . GLU A 1 232 ? -0.212 -23.609 -7.633 1 98.5 232 GLU A C 1
ATOM 1857 O O . GLU A 1 232 ? 0.169 -22.531 -8.109 1 98.5 232 GLU A O 1
ATOM 1862 N N . PRO A 1 233 ? -0.69 -24.562 -8.414 1 97.88 233 PRO A N 1
ATOM 1863 C CA . PRO A 1 233 ? -0.92 -24.344 -9.844 1 97.88 233 PRO A CA 1
ATOM 1864 C C . PRO A 1 233 ? -2.139 -23.469 -10.109 1 97.88 233 PRO A C 1
ATOM 1866 O O . PRO A 1 233 ? -2.91 -23.172 -9.195 1 97.88 233 PRO A O 1
ATOM 1869 N N . ARG A 1 234 ? -2.232 -23.031 -11.336 1 96 234 ARG A N 1
ATOM 1870 C CA . ARG A 1 234 ? -3.355 -22.203 -11.773 1 96 234 ARG A CA 1
ATOM 1871 C C . ARG A 1 234 ? -4.176 -22.922 -12.844 1 96 234 ARG A C 1
ATOM 1873 O O . ARG A 1 234 ? -3.617 -23.5 -13.781 1 96 234 ARG A O 1
ATOM 1880 N N . LEU A 1 235 ? -5.422 -22.906 -12.695 1 95 235 LEU A N 1
ATOM 1881 C CA . LEU A 1 235 ? -6.359 -23.484 -13.648 1 95 235 LEU A CA 1
ATOM 1882 C C . LEU A 1 235 ? -7.055 -22.391 -14.461 1 95 235 LEU A C 1
ATOM 1884 O O . LEU A 1 235 ? -7.598 -21.453 -13.891 1 95 235 LEU A O 1
ATOM 1888 N N . ALA A 1 236 ? -7 -22.484 -15.781 1 94.69 236 ALA A N 1
ATOM 1889 C CA . ALA A 1 236 ? -7.777 -21.594 -16.641 1 94.69 236 ALA A CA 1
ATOM 1890 C C . ALA A 1 236 ? -9.219 -22.062 -16.766 1 94.69 236 ALA A C 1
ATOM 1892 O O . ALA A 1 236 ? -9.477 -23.156 -17.281 1 94.69 236 ALA A O 1
ATOM 1893 N N . TYR A 1 237 ? -10.102 -21.25 -16.344 1 95.81 237 TYR A N 1
ATOM 1894 C CA . TYR A 1 237 ? -11.523 -21.578 -16.391 1 95.81 237 TYR A CA 1
ATOM 1895 C C . TYR A 1 237 ? -11.945 -21.969 -17.812 1 95.81 237 TYR A C 1
ATOM 1897 O O . TYR A 1 237 ? -12.727 -22.906 -17.984 1 95.81 237 TYR A O 1
ATOM 1905 N N . GLY A 1 238 ? -11.359 -21.312 -18.797 1 92.31 238 GLY A N 1
ATOM 1906 C CA . GLY A 1 238 ? -11.75 -21.484 -20.188 1 92.31 238 GLY A CA 1
ATOM 1907 C C . GLY A 1 238 ? -11.242 -22.781 -20.797 1 92.31 238 GLY A C 1
ATOM 1908 O O . GLY A 1 238 ? -11.648 -23.156 -21.891 1 92.31 238 GLY A O 1
ATOM 1909 N N . ASP A 1 239 ? -10.242 -23.484 -20.156 1 83.06 239 ASP A N 1
ATOM 1910 C CA . ASP A 1 239 ? -9.625 -24.672 -20.703 1 83.06 239 ASP A CA 1
ATOM 1911 C C . ASP A 1 239 ? -10.594 -25.859 -20.672 1 83.06 239 ASP A C 1
ATOM 1913 O O . ASP A 1 239 ? -10.336 -26.891 -21.297 1 83.06 239 ASP A O 1
ATOM 1917 N N . GLY A 1 240 ? -11.773 -25.609 -20.094 1 79.88 240 GLY A N 1
ATOM 1918 C CA . GLY A 1 240 ? -12.5 -26.859 -20.188 1 79.88 240 GLY A CA 1
ATOM 1919 C C . GLY A 1 240 ? -13.906 -26.766 -19.625 1 79.88 240 GLY A C 1
ATOM 1920 O O . GLY A 1 240 ? -14.562 -25.719 -19.734 1 79.88 240 GLY A O 1
ATOM 1921 N N . ASN A 1 241 ? -14.43 -27.969 -19.344 1 89.62 241 ASN A N 1
ATOM 1922 C CA . ASN A 1 241 ? -15.711 -28.219 -18.688 1 89.62 241 ASN A CA 1
ATOM 1923 C C . ASN A 1 241 ? -15.523 -28.844 -17.312 1 89.62 241 ASN A C 1
ATOM 1925 O O . ASN A 1 241 ? -14.398 -29.141 -16.891 1 89.62 241 ASN A O 1
ATOM 1929 N N . PRO A 1 242 ? -16.5 -29.016 -16.562 1 94 242 PRO A N 1
ATOM 1930 C CA . PRO A 1 242 ? -16.391 -29.5 -15.188 1 94 242 PRO A CA 1
ATOM 1931 C C . PRO A 1 242 ? -15.609 -30.797 -15.078 1 94 242 PRO A C 1
ATOM 1933 O O . PRO A 1 242 ? -14.828 -30.969 -14.141 1 94 242 PRO A O 1
ATOM 1936 N N . ASP A 1 243 ? -15.805 -31.625 -15.992 1 94.81 243 ASP A N 1
ATOM 1937 C CA . ASP A 1 243 ? -15.07 -32.875 -15.953 1 94.81 243 ASP A CA 1
ATOM 1938 C C . ASP A 1 243 ? -13.57 -32.656 -16.078 1 94.81 243 ASP A C 1
ATOM 1940 O O . ASP A 1 243 ? -12.781 -33.25 -15.344 1 94.81 243 ASP A O 1
ATOM 1944 N N . ARG A 1 244 ? -13.234 -31.797 -16.938 1 94 244 ARG A N 1
ATOM 1945 C CA . ARG A 1 244 ? -11.82 -31.469 -17.125 1 94 244 ARG A CA 1
ATOM 1946 C C . ARG A 1 244 ? -11.25 -30.766 -15.906 1 94 244 ARG A C 1
ATOM 1948 O O . ARG A 1 244 ? -10.102 -31 -15.531 1 94 244 ARG A O 1
ATOM 1955 N N . TRP A 1 245 ? -12.039 -29.844 -15.312 1 95.19 245 TRP A N 1
ATOM 1956 C CA . TRP A 1 245 ? -11.594 -29.156 -14.102 1 95.19 245 TRP A CA 1
ATOM 1957 C C . TRP A 1 245 ? -11.273 -30.172 -13.008 1 95.19 245 TRP A C 1
ATOM 1959 O O . TRP A 1 245 ? -10.211 -30.094 -12.383 1 95.19 245 TRP A O 1
ATOM 1969 N N . ARG A 1 246 ? -12.109 -31.141 -12.82 1 93.88 246 ARG A N 1
ATOM 1970 C CA . ARG A 1 246 ? -11.93 -32.156 -11.781 1 93.88 246 ARG A CA 1
ATOM 1971 C C . ARG A 1 246 ? -10.711 -33 -12.055 1 93.88 246 ARG A C 1
ATOM 1973 O O . ARG A 1 246 ? -9.938 -33.312 -11.148 1 93.88 246 ARG A O 1
ATOM 1980 N N . GLN A 1 247 ? -10.617 -33.375 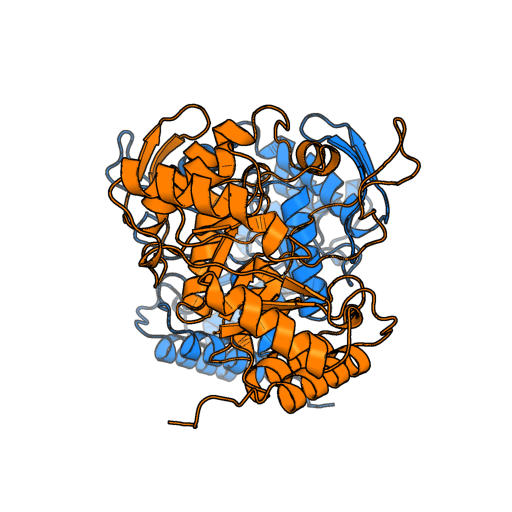-13.305 1 94.06 247 GLN A N 1
ATOM 1981 C CA . GLN A 1 247 ? -9.461 -34.156 -13.688 1 94.06 247 GLN A CA 1
ATOM 1982 C C . GLN A 1 247 ? -8.156 -33.406 -13.422 1 94.06 247 GLN A C 1
ATOM 1984 O O . GLN A 1 247 ? -7.207 -33.969 -12.883 1 94.06 247 GLN A O 1
ATOM 1989 N N . TRP A 1 248 ? -8.164 -32.188 -13.852 1 93.38 248 TRP A N 1
ATOM 1990 C CA . TRP A 1 248 ? -7.008 -31.328 -13.625 1 93.38 248 TRP A CA 1
ATOM 1991 C C . TRP A 1 248 ? -6.68 -31.234 -12.141 1 93.38 248 TRP A C 1
ATOM 1993 O O . TRP A 1 248 ? -5.523 -31.375 -11.742 1 93.38 248 TRP A O 1
ATOM 2003 N N . MET A 1 249 ? -7.645 -31.031 -11.297 1 94.81 249 MET A N 1
ATOM 2004 C CA . MET A 1 249 ? -7.477 -30.938 -9.852 1 94.81 249 MET A CA 1
ATOM 2005 C C . MET A 1 249 ? -6.922 -32.219 -9.273 1 94.81 249 MET A C 1
ATOM 2007 O O . MET A 1 249 ? -6.012 -32.219 -8.438 1 94.81 249 MET A O 1
ATOM 2011 N N . GLU A 1 250 ? -7.434 -33.312 -9.742 1 96.06 250 GLU A N 1
ATOM 2012 C CA . GLU A 1 250 ? -6.973 -34.625 -9.273 1 96.06 250 GLU A CA 1
ATOM 2013 C C . GLU A 1 250 ? -5.512 -34.844 -9.648 1 96.06 250 GLU A C 1
ATOM 2015 O O . GLU A 1 250 ? -4.73 -35.344 -8.844 1 96.06 250 GLU A O 1
ATOM 2020 N N . GLU A 1 251 ? -5.188 -34.531 -10.859 1 96.5 251 GLU A N 1
ATOM 2021 C CA . GLU A 1 251 ? -3.82 -34.719 -11.344 1 96.5 251 GLU A CA 1
ATOM 2022 C C . GLU A 1 251 ? -2.828 -33.906 -10.516 1 96.5 251 GLU A C 1
ATOM 2024 O O . GLU A 1 251 ? -1.763 -34.406 -10.148 1 96.5 251 GLU A O 1
ATOM 2029 N N . TRP A 1 252 ? -3.18 -32.688 -10.195 1 97.12 252 TRP A N 1
ATOM 2030 C CA . TRP A 1 252 ? -2.287 -31.844 -9.422 1 97.12 252 TRP A CA 1
ATOM 2031 C C . TRP A 1 252 ? -2.254 -32.281 -7.961 1 97.12 252 TRP A C 1
ATOM 2033 O O . TRP A 1 252 ? -1.208 -32.188 -7.312 1 97.12 252 TRP A O 1
ATOM 2043 N N . GLN A 1 253 ? -3.375 -32.656 -7.477 1 96.5 253 GLN A N 1
ATOM 2044 C CA . GLN A 1 253 ? -3.395 -33.188 -6.113 1 96.5 253 GLN A CA 1
ATOM 2045 C C . GLN A 1 253 ? -2.473 -34.406 -5.973 1 96.5 253 GLN A C 1
ATOM 2047 O O . GLN A 1 253 ? -1.804 -34.562 -4.949 1 96.5 253 GLN A O 1
ATOM 2052 N N . ALA A 1 254 ? -2.449 -35.188 -6.957 1 96.81 254 ALA A N 1
ATOM 2053 C CA . ALA A 1 254 ? -1.652 -36.406 -6.945 1 96.81 254 ALA A CA 1
ATOM 2054 C C . ALA A 1 254 ? -0.163 -36.094 -6.836 1 96.81 254 ALA A C 1
ATOM 2056 O O . ALA A 1 254 ? 0.616 -36.906 -6.336 1 96.81 254 ALA A O 1
ATOM 2057 N N . VAL A 1 255 ? 0.194 -34.938 -7.262 1 96.44 255 VAL A N 1
ATOM 2058 C CA . VAL A 1 255 ? 1.612 -34.594 -7.199 1 96.44 255 VAL A CA 1
ATOM 2059 C C . VAL A 1 255 ? 1.865 -33.625 -6.051 1 96.44 255 VAL A C 1
ATOM 2061 O O . VAL A 1 255 ? 2.93 -33 -5.977 1 96.44 255 VAL A O 1
ATOM 2064 N N . GLY A 1 256 ? 0.867 -33.375 -5.23 1 96.88 256 GLY A N 1
ATOM 2065 C CA . GLY A 1 256 ? 1.115 -32.688 -3.967 1 96.88 256 GLY A CA 1
ATOM 2066 C C . GLY A 1 256 ? 0.624 -31.266 -3.949 1 96.88 256 GLY A C 1
ATOM 2067 O O . GLY A 1 256 ? 1.027 -30.469 -3.094 1 96.88 256 GLY A O 1
ATOM 2068 N N . ALA A 1 257 ? -0.241 -30.875 -4.895 1 97.94 257 ALA A N 1
ATOM 2069 C CA . ALA A 1 257 ? -0.796 -29.531 -4.852 1 97.94 257 ALA A CA 1
ATOM 2070 C C . ALA A 1 257 ? -1.594 -29.297 -3.572 1 97.94 257 ALA A C 1
ATOM 2072 O O . ALA A 1 257 ? -2.447 -30.125 -3.213 1 97.94 257 ALA A O 1
ATOM 2073 N N . THR A 1 258 ? -1.215 -28.25 -2.881 1 98.44 258 THR A N 1
ATOM 2074 C CA . THR A 1 258 ? -1.896 -27.906 -1.64 1 98.44 258 THR A CA 1
ATOM 2075 C C . THR A 1 258 ? -2.928 -26.812 -1.877 1 98.44 258 THR A C 1
ATOM 2077 O O . THR A 1 258 ? -3.867 -26.656 -1.093 1 98.44 258 THR A O 1
ATOM 2080 N N . HIS A 1 259 ? -2.729 -26.031 -2.891 1 98.12 259 HIS A N 1
ATOM 2081 C CA . HIS A 1 259 ? -3.586 -24.922 -3.311 1 98.12 259 HIS A CA 1
ATOM 2082 C C . HIS A 1 259 ? -3.861 -24.984 -4.809 1 98.12 259 HIS A C 1
ATOM 2084 O O . HIS A 1 259 ? -3.168 -25.688 -5.547 1 98.12 259 HIS A O 1
ATOM 2090 N N . MET A 1 260 ? -4.852 -24.297 -5.234 1 96.88 260 MET A N 1
ATOM 2091 C CA . MET A 1 260 ? -5.109 -24.031 -6.648 1 96.88 260 MET A CA 1
ATOM 2092 C C . MET A 1 260 ? -5.883 -22.719 -6.82 1 96.88 260 MET A C 1
ATOM 2094 O O . MET A 1 260 ? -6.645 -22.328 -5.934 1 96.88 260 MET A O 1
ATOM 2098 N N . THR A 1 261 ? -5.656 -22.062 -7.871 1 98 261 THR A N 1
ATOM 2099 C CA . THR A 1 261 ? -6.391 -20.844 -8.18 1 98 261 THR A CA 1
ATOM 2100 C C . THR A 1 261 ? -7.02 -20.922 -9.562 1 98 261 THR A C 1
ATOM 2102 O O . THR A 1 261 ? -6.367 -21.328 -10.531 1 98 261 THR A O 1
ATOM 2105 N N . VAL A 1 262 ? -8.258 -20.594 -9.68 1 97.62 262 VAL A N 1
ATOM 2106 C CA . VAL A 1 262 ? -8.945 -20.578 -10.961 1 97.62 262 VAL A CA 1
ATOM 2107 C C . VAL A 1 262 ? -8.914 -19.172 -11.555 1 97.62 262 VAL A C 1
ATOM 2109 O O . VAL A 1 262 ? -9.148 -18.188 -10.852 1 97.62 262 VAL A O 1
ATOM 2112 N N . ASN A 1 263 ? -8.539 -19.094 -12.781 1 97.56 263 ASN A N 1
ATOM 2113 C CA . ASN A 1 263 ? -8.445 -17.844 -13.523 1 97.56 263 ASN A CA 1
ATOM 2114 C C . ASN A 1 263 ? -9.578 -17.688 -14.539 1 97.56 263 ASN A C 1
ATOM 2116 O O . ASN A 1 263 ? -9.711 -18.5 -15.453 1 97.56 263 ASN A O 1
ATOM 2120 N N . THR A 1 264 ? -10.367 -16.656 -14.398 1 97.88 264 THR A N 1
ATOM 2121 C CA . THR A 1 264 ? -11.508 -16.469 -15.289 1 97.88 264 THR A CA 1
ATOM 2122 C C . THR A 1 264 ? -11.188 -15.453 -16.375 1 97.88 264 THR A C 1
ATOM 2124 O O . THR A 1 264 ? -12.031 -15.156 -17.219 1 97.88 264 THR A O 1
ATOM 2127 N N . MET A 1 265 ? -9.984 -14.844 -16.328 1 96.62 265 MET A N 1
ATOM 2128 C CA . MET A 1 265 ? -9.594 -13.922 -17.391 1 96.62 265 MET A CA 1
ATOM 2129 C C . MET A 1 265 ? -9.391 -14.664 -18.703 1 96.62 265 MET A C 1
ATOM 2131 O O . MET A 1 265 ? -9.062 -15.852 -18.719 1 96.62 265 MET A O 1
ATOM 2135 N N . GLY A 1 266 ? -9.609 -13.969 -19.828 1 94.56 266 GLY A N 1
ATOM 2136 C CA . GLY A 1 266 ? -9.406 -14.547 -21.141 1 94.56 266 GLY A CA 1
ATOM 2137 C C . GLY A 1 266 ? -10.555 -15.422 -21.594 1 94.56 266 GLY A C 1
ATOM 2138 O O . GLY A 1 266 ? -10.422 -16.188 -22.547 1 94.56 266 GLY A O 1
ATOM 2139 N N . CYS A 1 267 ? -11.727 -15.359 -20.922 1 95.81 267 CYS A N 1
ATOM 2140 C CA . CYS A 1 267 ? -12.859 -16.219 -21.234 1 95.81 267 CYS A CA 1
ATOM 2141 C C . CYS A 1 267 ? -13.961 -15.453 -21.938 1 95.81 267 CYS A C 1
ATOM 2143 O O . CYS A 1 267 ? -15.055 -15.977 -22.141 1 95.81 267 CYS A O 1
ATOM 2145 N N . GLY A 1 268 ? -13.688 -14.172 -22.281 1 95.06 268 GLY A N 1
ATOM 2146 C CA . GLY A 1 268 ? -14.664 -13.352 -22.969 1 95.06 268 GLY A CA 1
ATOM 2147 C C . GLY A 1 268 ? -15.625 -12.648 -22.031 1 95.06 268 GLY A C 1
ATOM 2148 O O . GLY A 1 268 ? -16.609 -12.055 -22.469 1 95.06 268 GLY A O 1
ATOM 2149 N N . PHE A 1 269 ? -15.406 -12.734 -20.75 1 96.44 269 PHE A N 1
ATOM 2150 C CA . PHE A 1 269 ? -16.25 -12.039 -19.781 1 96.44 269 PHE A CA 1
ATOM 2151 C C . PHE A 1 269 ? -15.961 -10.539 -19.781 1 96.44 269 PHE A C 1
ATOM 2153 O O . PHE A 1 269 ? -14.797 -10.133 -19.688 1 96.44 269 PHE A O 1
ATOM 2160 N N . ALA A 1 270 ? -17.016 -9.688 -19.859 1 93.25 270 ALA A N 1
ATOM 2161 C CA . ALA A 1 270 ? -16.828 -8.25 -20.047 1 93.25 270 ALA A CA 1
ATOM 2162 C C . ALA A 1 270 ? -17.172 -7.484 -18.766 1 93.25 270 ALA A C 1
ATOM 2164 O O . ALA A 1 270 ? -16.859 -6.293 -18.656 1 93.25 270 ALA A O 1
ATOM 2165 N N . THR A 1 271 ? -17.812 -8.172 -17.844 1 96.81 271 THR A N 1
ATOM 2166 C CA . THR A 1 271 ? -18.281 -7.48 -16.656 1 96.81 271 THR A CA 1
ATOM 2167 C C . THR A 1 271 ? -17.922 -8.258 -15.398 1 96.81 271 THR A C 1
ATOM 2169 O O . THR A 1 271 ? -17.734 -9.477 -15.445 1 96.81 271 THR A O 1
ATOM 2172 N N . PRO A 1 272 ? -17.844 -7.543 -14.273 1 97.75 272 PRO A N 1
ATOM 2173 C CA . PRO A 1 272 ? -17.656 -8.234 -12.992 1 97.75 272 PRO A CA 1
ATOM 2174 C C . PRO A 1 272 ? -18.703 -9.32 -12.758 1 97.75 272 PRO A C 1
ATOM 2176 O O . PRO A 1 272 ? -18.375 -10.398 -12.258 1 97.75 272 PRO A O 1
ATOM 2179 N N . ALA A 1 273 ? -19.922 -9.078 -13.148 1 97.81 273 ALA A N 1
ATOM 2180 C CA . ALA A 1 273 ? -21 -10.031 -12.938 1 97.81 273 ALA A CA 1
ATOM 2181 C C . ALA A 1 273 ? -20.75 -11.336 -13.68 1 97.81 273 ALA A C 1
ATOM 2183 O O . ALA A 1 273 ? -21.031 -12.422 -13.164 1 97.81 273 ALA A O 1
ATOM 2184 N N . GLU A 1 274 ? -20.203 -11.234 -14.867 1 98.19 274 GLU A N 1
ATOM 2185 C CA . GLU A 1 274 ? -19.906 -12.43 -15.656 1 98.19 274 GLU A CA 1
ATOM 2186 C C . GLU A 1 274 ? -18.781 -13.242 -15.023 1 98.19 274 GLU A C 1
ATOM 2188 O O . GLU A 1 274 ? -18.844 -14.477 -14.992 1 98.19 274 GLU A O 1
ATOM 2193 N N . HIS A 1 275 ? -17.797 -12.555 -14.508 1 98.44 275 HIS A N 1
ATOM 2194 C CA . HIS A 1 275 ? -16.719 -13.234 -13.797 1 98.44 275 HIS A CA 1
ATOM 2195 C C . HIS A 1 275 ? -17.234 -13.938 -12.547 1 98.44 275 HIS A C 1
ATOM 2197 O O . HIS A 1 275 ? -16.891 -15.086 -12.281 1 98.44 275 HIS A O 1
ATOM 2203 N N . MET A 1 276 ? -18.078 -13.258 -11.766 1 98.44 276 MET A N 1
ATOM 2204 C CA . MET A 1 276 ? -18.609 -13.836 -10.539 1 98.44 276 MET A CA 1
ATOM 2205 C C . MET A 1 276 ? -19.531 -15.016 -10.844 1 98.44 276 MET A C 1
ATOM 2207 O O . MET A 1 276 ? -19.531 -16.016 -10.117 1 98.44 276 MET A O 1
ATOM 2211 N N . ALA A 1 277 ? -20.281 -14.914 -11.953 1 98.19 277 ALA A N 1
ATOM 2212 C CA . ALA A 1 277 ? -21.125 -16.016 -12.367 1 98.19 277 ALA A CA 1
ATOM 2213 C C . ALA A 1 277 ? -20.297 -17.25 -12.719 1 98.19 277 ALA A C 1
ATOM 2215 O O . ALA A 1 277 ? -20.656 -18.375 -12.375 1 98.19 277 ALA A O 1
ATOM 2216 N N . ALA A 1 278 ? -19.203 -17.031 -13.383 1 97.94 278 ALA A N 1
ATOM 2217 C CA . ALA A 1 278 ? -18.297 -18.125 -13.734 1 97.94 278 ALA A CA 1
ATOM 2218 C C . ALA A 1 278 ? -17.719 -18.781 -12.484 1 97.94 278 ALA A C 1
ATOM 2220 O O . ALA A 1 278 ? -17.641 -20 -12.398 1 97.94 278 ALA A O 1
ATOM 2221 N N . LEU A 1 279 ? -17.359 -17.984 -11.508 1 98.19 279 LEU A N 1
ATOM 2222 C CA . LEU A 1 279 ? -16.797 -18.5 -10.266 1 98.19 279 LEU A CA 1
ATOM 2223 C C . LEU A 1 279 ? -17.859 -19.266 -9.469 1 98.19 279 LEU A C 1
ATOM 2225 O O . LEU A 1 279 ? -17.547 -20.266 -8.82 1 98.19 279 LEU A O 1
ATOM 2229 N N . GLU A 1 280 ? -19.062 -18.766 -9.516 1 98 280 GLU A N 1
ATOM 2230 C CA . GLU A 1 280 ? -20.156 -19.484 -8.883 1 98 280 GLU A CA 1
ATOM 2231 C C . GLU A 1 280 ? -20.359 -20.859 -9.523 1 98 280 GLU A C 1
ATOM 2233 O O . GLU A 1 280 ? -20.531 -21.859 -8.82 1 98 280 GLU A O 1
ATOM 2238 N N . ARG A 1 281 ? -20.328 -20.875 -10.828 1 97.31 281 ARG A N 1
ATOM 2239 C CA . ARG A 1 281 ? -20.453 -22.141 -11.547 1 97.31 281 ARG A CA 1
ATOM 2240 C C . ARG A 1 281 ? -19.328 -23.078 -11.18 1 97.31 281 ARG A C 1
ATOM 2242 O O . ARG A 1 281 ? -19.562 -24.266 -10.922 1 97.31 281 ARG A O 1
ATOM 2249 N N . PHE A 1 282 ? -18.125 -22.578 -11.203 1 97.56 282 PHE A N 1
ATOM 2250 C CA . PHE A 1 282 ? -16.969 -23.406 -10.875 1 97.56 282 PHE A CA 1
ATOM 2251 C C . PHE A 1 282 ? -17.109 -24 -9.477 1 97.56 282 PHE A C 1
ATOM 2253 O O . PHE A 1 282 ? -16.875 -25.188 -9.281 1 97.56 282 PHE A O 1
ATOM 2260 N N . ALA A 1 283 ? -17.469 -23.156 -8.508 1 97.12 283 ALA A N 1
ATOM 2261 C CA . ALA A 1 283 ? -17.656 -23.609 -7.133 1 97.12 283 ALA A CA 1
ATOM 2262 C C . ALA A 1 283 ? -18.703 -24.703 -7.059 1 97.12 283 ALA A C 1
ATOM 2264 O O . ALA A 1 283 ? -18.484 -25.734 -6.414 1 97.12 283 ALA A O 1
ATOM 2265 N N . ARG A 1 284 ? -19.781 -24.516 -7.762 1 96 284 ARG A N 1
ATOM 2266 C CA . ARG A 1 284 ? -20.859 -25.5 -7.777 1 96 284 ARG A CA 1
ATOM 2267 C C . ARG A 1 284 ? -20.391 -26.812 -8.383 1 96 284 ARG A C 1
ATOM 2269 O O . ARG A 1 284 ? -20.625 -27.875 -7.82 1 96 284 ARG A O 1
ATOM 2276 N N . GLU A 1 285 ? -19.703 -26.703 -9.477 1 95.5 285 GLU A N 1
ATOM 2277 C CA . GLU A 1 285 ? -19.328 -27.875 -10.25 1 95.5 285 GLU A CA 1
ATOM 2278 C C . GLU A 1 285 ? -18.203 -28.656 -9.555 1 95.5 285 GLU A C 1
ATOM 2280 O O . GLU A 1 285 ? -18.031 -29.844 -9.797 1 95.5 285 GLU A O 1
ATOM 2285 N N . THR A 1 286 ? -17.438 -28 -8.719 1 93.56 286 THR A N 1
ATOM 2286 C CA . THR A 1 286 ? -16.312 -28.672 -8.07 1 93.56 286 THR A CA 1
ATOM 2287 C C . THR A 1 286 ? -16.641 -28.969 -6.605 1 93.56 286 THR A C 1
ATOM 2289 O O . THR A 1 286 ? -15.805 -29.531 -5.891 1 93.56 286 THR A O 1
ATOM 2292 N N . GLY A 1 287 ? -17.797 -28.531 -6.164 1 92.69 287 GLY A N 1
ATOM 2293 C CA . GLY A 1 287 ? -18.25 -28.859 -4.824 1 92.69 287 GLY A CA 1
ATOM 2294 C C . GLY A 1 287 ? -17.656 -27.969 -3.754 1 92.69 287 GLY A C 1
ATOM 2295 O O . GLY A 1 287 ? -17.516 -28.375 -2.6 1 92.69 287 GLY A O 1
ATOM 2296 N N . LEU A 1 288 ? -17.234 -26.75 -4.125 1 93.81 288 LEU A N 1
ATOM 2297 C CA . LEU A 1 288 ? -16.703 -25.797 -3.16 1 93.81 288 LEU A CA 1
ATOM 2298 C C . LEU A 1 288 ? -17.812 -25.25 -2.266 1 93.81 288 LEU A C 1
ATOM 2300 O O . LEU A 1 288 ? -18.891 -24.891 -2.754 1 93.81 288 LEU A O 1
ATOM 2304 N N . ARG A 1 289 ? -17.594 -25.266 -0.916 1 90.94 289 ARG A N 1
ATOM 2305 C CA . ARG A 1 289 ? -18.531 -24.75 0.063 1 90.94 289 ARG A CA 1
ATOM 2306 C C . ARG A 1 289 ? -17.812 -23.984 1.167 1 90.94 289 ARG A C 1
ATOM 2308 O O . ARG A 1 289 ? -16.688 -24.312 1.522 1 90.94 289 ARG A O 1
ATOM 2315 N N . PRO A 1 290 ? -18.438 -22.891 1.569 1 86.12 290 PRO A N 1
ATOM 2316 C CA . PRO A 1 290 ? -17.828 -22.172 2.691 1 86.12 290 PRO A CA 1
ATOM 2317 C C . PRO A 1 290 ? -17.703 -23.047 3.943 1 86.12 290 PRO A C 1
ATOM 2319 O O . PRO A 1 290 ? -18.453 -24.016 4.105 1 86.12 290 PRO A O 1
ATOM 2322 N N . PRO A 1 291 ? -16.656 -22.734 4.598 1 80.06 291 PRO A N 1
ATOM 2323 C CA . PRO A 1 291 ? -16.594 -23.453 5.871 1 80.06 291 PRO A CA 1
ATOM 2324 C C . PRO A 1 291 ? -17.812 -23.219 6.75 1 80.06 291 PRO A C 1
ATOM 2326 O O . PRO A 1 291 ? -18.453 -22.172 6.66 1 80.06 291 PRO A O 1
ATOM 2329 N N . ALA A 1 292 ? -18.391 -24.297 7.426 1 70.81 292 ALA A N 1
ATOM 2330 C CA . ALA A 1 292 ? -19.531 -24.203 8.336 1 70.81 292 ALA A CA 1
ATOM 2331 C C . ALA A 1 292 ? -19.312 -23.109 9.383 1 70.81 292 ALA A C 1
ATOM 2333 O O . ALA A 1 292 ? -18.188 -22.906 9.836 1 70.81 292 ALA A O 1
ATOM 2334 N N . SER A 1 293 ? -20.219 -22.016 9.445 1 57.09 293 SER A N 1
ATOM 2335 C CA . SER A 1 293 ? -20.094 -21.016 10.492 1 57.09 293 SER A CA 1
ATOM 2336 C C . SER A 1 293 ? -19.766 -21.641 11.836 1 57.09 293 SER A C 1
ATOM 2338 O O . SER A 1 293 ? -20.297 -22.703 12.188 1 57.09 293 SER A O 1
ATOM 2340 N N . PRO A 1 294 ? -18.766 -21.156 12.477 1 49.72 294 PRO A N 1
ATOM 2341 C CA . PRO A 1 294 ? -18.641 -21.734 13.82 1 49.72 294 PRO A CA 1
ATOM 2342 C C . PRO A 1 294 ? -19.938 -21.641 14.617 1 49.72 294 PRO A C 1
ATOM 2344 O O . PRO A 1 294 ? -20.75 -20.734 14.391 1 49.72 294 PRO A O 1
ATOM 2347 N N . MET B 1 1 ? -15.633 24.844 7.371 1 94 1 MET B N 1
ATOM 2348 C CA . MET B 1 1 ? -14.336 24.172 7.508 1 94 1 MET B CA 1
ATOM 2349 C C . MET B 1 1 ? -14.516 22.656 7.613 1 94 1 MET B C 1
ATOM 2351 O O . MET B 1 1 ? -15.406 22.188 8.312 1 94 1 MET B O 1
ATOM 2355 N N . LYS B 1 2 ? -13.828 21.875 6.828 1 97.25 2 LYS B N 1
ATOM 2356 C CA . LYS B 1 2 ? -13.867 20.422 6.844 1 97.25 2 LYS B CA 1
ATOM 2357 C C . LYS B 1 2 ? -13.031 19.859 7.984 1 97.25 2 LYS B C 1
ATOM 2359 O O . LYS B 1 2 ? -11.828 20.125 8.07 1 97.25 2 LYS B O 1
ATOM 2364 N N . ILE B 1 3 ? -13.602 19.078 8.852 1 98 3 ILE B N 1
ATOM 2365 C CA . ILE B 1 3 ? -12.93 18.641 10.07 1 98 3 ILE B CA 1
ATOM 2366 C C . ILE B 1 3 ? -12.609 17.156 9.977 1 98 3 ILE B C 1
ATOM 2368 O O . ILE B 1 3 ? -13.484 16.344 9.664 1 98 3 ILE B O 1
ATOM 2372 N N . GLY B 1 4 ? -11.367 16.797 10.141 1 98.56 4 GLY B N 1
ATOM 2373 C CA . GLY B 1 4 ? -10.93 15.414 10.18 1 98.56 4 GLY B CA 1
ATOM 2374 C C . GLY B 1 4 ? -10.305 15.023 11.5 1 98.56 4 GLY B C 1
ATOM 2375 O O . GLY B 1 4 ? -10.32 15.805 12.461 1 98.56 4 GLY B O 1
ATOM 2376 N N . ALA B 1 5 ? -9.836 13.828 11.609 1 98.75 5 ALA B N 1
ATOM 2377 C CA . ALA B 1 5 ? -9.156 13.305 12.797 1 98.75 5 ALA B CA 1
ATOM 2378 C C . ALA B 1 5 ? -7.84 12.641 12.422 1 98.75 5 ALA B C 1
ATOM 2380 O O . ALA B 1 5 ? -7.75 11.961 11.398 1 98.75 5 ALA B O 1
ATOM 2381 N N . VAL B 1 6 ? -6.855 12.852 13.266 1 98.62 6 VAL B N 1
ATOM 2382 C CA . VAL B 1 6 ? -5.613 12.102 13.125 1 98.62 6 VAL B CA 1
ATOM 2383 C C . VAL B 1 6 ? -5.812 10.68 13.641 1 98.62 6 VAL B C 1
ATOM 2385 O O . VAL B 1 6 ? -6.242 10.477 14.781 1 98.62 6 VAL B O 1
ATOM 2388 N N . PHE B 1 7 ? -5.582 9.711 12.797 1 98.75 7 PHE B N 1
ATOM 2389 C CA . PHE B 1 7 ? -5.562 8.344 13.305 1 98.75 7 PHE B CA 1
ATOM 2390 C C . PHE B 1 7 ? -4.539 8.195 14.422 1 98.75 7 PHE B C 1
ATOM 2392 O O . PHE B 1 7 ? -3.369 8.539 14.25 1 98.75 7 PHE B O 1
ATOM 2399 N N . PRO B 1 8 ? -4.977 7.742 15.602 1 97.88 8 PRO B N 1
ATOM 2400 C CA . PRO B 1 8 ? -4.043 7.648 16.719 1 97.88 8 PRO B CA 1
ATOM 2401 C C . PRO B 1 8 ? -3.139 6.422 16.641 1 97.88 8 PRO B C 1
ATOM 2403 O O . PRO B 1 8 ? -3.17 5.566 17.531 1 97.88 8 PRO B O 1
ATOM 2406 N N . GLN B 1 9 ? -2.322 6.367 15.68 1 94.38 9 GLN B N 1
ATOM 2407 C CA . GLN B 1 9 ? -1.58 5.195 15.234 1 94.38 9 GLN B CA 1
ATOM 2408 C C . GLN B 1 9 ? -0.64 4.691 16.328 1 94.38 9 GLN B C 1
ATOM 2410 O O . GLN B 1 9 ? -0.432 3.484 16.469 1 94.38 9 GLN B O 1
ATOM 2415 N N . THR B 1 10 ? -0.107 5.555 17.172 1 95.06 10 THR B N 1
ATOM 2416 C CA . THR B 1 10 ? 0.93 5.156 18.109 1 95.06 10 THR B CA 1
ATOM 2417 C C . THR B 1 10 ? 0.31 4.609 19.391 1 95.06 10 THR B C 1
ATOM 2419 O O . THR B 1 10 ? 1.018 4.086 20.25 1 95.06 10 THR B O 1
ATOM 2422 N N . GLU B 1 11 ? -1.053 4.734 19.5 1 95.5 11 GLU B N 1
ATOM 2423 C CA . GLU B 1 11 ? -1.731 4.379 20.734 1 95.5 11 GLU B CA 1
ATOM 2424 C C . GLU B 1 11 ? -2.93 3.471 20.469 1 95.5 11 GLU B C 1
ATOM 2426 O O . GLU B 1 11 ? -3.637 3.08 21.406 1 95.5 11 GLU B O 1
ATOM 2431 N N . PHE B 1 12 ? -3.154 3.086 19.281 1 94.31 12 PHE B N 1
ATOM 2432 C CA . PHE B 1 12 ? -4.426 2.486 18.891 1 94.31 12 PHE B CA 1
ATOM 2433 C C . PHE B 1 12 ? -4.371 0.968 19.031 1 94.31 12 PHE B C 1
ATOM 2435 O O . PHE B 1 12 ? -5.383 0.328 19.312 1 94.31 12 PHE B O 1
ATOM 2442 N N . GLY B 1 13 ? -3.172 0.382 18.828 1 92.38 13 GLY B N 1
ATOM 2443 C CA . GLY B 1 13 ? -3.07 -1.066 18.75 1 92.38 13 GLY B CA 1
ATOM 2444 C C . GLY B 1 13 ? -3.311 -1.607 17.359 1 92.38 13 GLY B C 1
ATOM 2445 O O . GLY B 1 13 ? -3.277 -0.856 16.375 1 92.38 13 GLY B O 1
ATOM 2446 N N . ASN B 1 14 ? -3.578 -2.963 17.281 1 94.69 14 ASN B N 1
ATOM 2447 C CA . ASN B 1 14 ? -3.553 -3.611 15.969 1 94.69 14 ASN B CA 1
ATOM 2448 C C . ASN B 1 14 ? -4.801 -4.461 15.742 1 94.69 14 ASN B C 1
ATOM 2450 O O . ASN B 1 14 ? -4.754 -5.453 15.008 1 94.69 14 ASN B O 1
ATOM 2454 N N . ASP B 1 15 ? -5.887 -4.141 16.359 1 95.75 15 ASP B N 1
ATOM 2455 C CA . ASP B 1 15 ? -7.129 -4.895 16.203 1 95.75 15 ASP B CA 1
ATOM 2456 C C . ASP B 1 15 ? -7.918 -4.406 14.992 1 95.75 15 ASP B C 1
ATOM 2458 O O . ASP B 1 15 ? -8.469 -3.303 15 1 95.75 15 ASP B O 1
ATOM 2462 N N . PRO B 1 16 ? -8.086 -5.27 13.992 1 96.38 16 PRO B N 1
ATOM 2463 C CA . PRO B 1 16 ? -8.781 -4.84 12.773 1 96.38 16 PRO B CA 1
ATOM 2464 C C . PRO B 1 16 ? -10.242 -4.461 13.031 1 96.38 16 PRO B C 1
ATOM 2466 O O . PRO B 1 16 ? -10.789 -3.598 12.344 1 96.38 16 PRO B O 1
ATOM 2469 N N . VAL B 1 17 ? -10.82 -5.094 13.977 1 97.38 17 VAL B N 1
ATOM 2470 C CA . VAL B 1 17 ? -12.203 -4.762 14.312 1 97.38 17 VAL B CA 1
ATOM 2471 C C . VAL B 1 17 ? -12.273 -3.334 14.852 1 97.38 17 VAL B C 1
ATOM 2473 O O . VAL B 1 17 ? -13.141 -2.553 14.445 1 97.38 17 VAL B O 1
ATOM 2476 N N . ALA B 1 18 ? -11.328 -3.018 15.727 1 97.88 18 ALA B N 1
ATOM 2477 C CA . ALA B 1 18 ? -11.281 -1.66 16.266 1 97.88 18 ALA B CA 1
ATOM 2478 C C . ALA B 1 18 ? -11.008 -0.641 15.164 1 97.88 18 ALA B C 1
ATOM 2480 O O . ALA B 1 18 ? -11.531 0.474 15.203 1 97.88 18 ALA B O 1
ATOM 2481 N N . LEU B 1 19 ? -10.219 -1.002 14.219 1 97.88 19 LEU B N 1
ATOM 2482 C CA . LEU B 1 19 ? -9.898 -0.104 13.117 1 97.88 19 LEU B CA 1
ATOM 2483 C C . LEU B 1 19 ? -11.125 0.154 12.25 1 97.88 19 LEU B C 1
ATOM 2485 O O . LEU B 1 19 ? -11.375 1.289 11.836 1 97.88 19 LEU B O 1
ATOM 2489 N N . ARG B 1 20 ? -11.82 -0.912 11.945 1 98.19 20 ARG B N 1
ATOM 2490 C CA . ARG B 1 20 ? -13.086 -0.776 11.227 1 98.19 20 ARG B CA 1
ATOM 2491 C C . ARG B 1 20 ? -14.047 0.144 11.977 1 98.19 20 ARG B C 1
ATOM 2493 O O . ARG B 1 20 ? -14.609 1.069 11.391 1 98.19 20 ARG B O 1
ATOM 2500 N N . ASP B 1 21 ? -14.219 -0.137 13.297 1 98.38 21 ASP B N 1
ATOM 2501 C CA . ASP B 1 21 ? -15.109 0.664 14.117 1 98.38 21 ASP B CA 1
ATOM 2502 C C . ASP B 1 21 ? -14.695 2.133 14.125 1 98.38 21 ASP B C 1
ATOM 2504 O O . ASP B 1 21 ? -15.539 3.025 14.07 1 98.38 21 ASP B O 1
ATOM 2508 N N . TYR B 1 22 ? -13.438 2.342 14.18 1 98.69 22 TYR B N 1
ATOM 2509 C CA . TYR B 1 22 ? -12.898 3.697 14.195 1 98.69 22 TYR B CA 1
ATOM 2510 C C . TYR B 1 22 ? -13.289 4.453 12.93 1 98.69 22 TYR B C 1
ATOM 2512 O O . TYR B 1 22 ? -13.82 5.566 13 1 98.69 22 TYR B O 1
ATOM 2520 N N . ALA B 1 23 ? -13.039 3.861 11.758 1 98.75 23 ALA B N 1
ATOM 2521 C CA . ALA B 1 23 ? -13.359 4.496 10.477 1 98.75 23 ALA B CA 1
ATOM 2522 C C . ALA B 1 23 ? -14.852 4.789 10.367 1 98.75 23 ALA B C 1
ATOM 2524 O O . ALA B 1 23 ? -15.25 5.887 9.961 1 98.75 23 ALA B O 1
ATOM 2525 N N . GLN B 1 24 ? -15.625 3.842 10.766 1 98.56 24 GLN B N 1
ATOM 2526 C CA . GLN B 1 24 ? -17.078 3.992 10.664 1 98.56 24 GLN B CA 1
ATOM 2527 C C . GLN B 1 24 ? -17.594 5.016 11.672 1 98.56 24 GLN B C 1
ATOM 2529 O O . GLN B 1 24 ? -18.547 5.746 11.391 1 98.56 24 GLN B O 1
ATOM 2534 N N . THR B 1 25 ? -16.953 5.008 12.852 1 98.38 25 THR B N 1
ATOM 2535 C CA . THR B 1 25 ? -17.312 6.008 13.852 1 98.38 25 THR B CA 1
ATOM 2536 C C . THR B 1 25 ? -17.031 7.418 13.328 1 98.38 25 THR B C 1
ATOM 2538 O O . THR B 1 25 ? -17.891 8.297 13.43 1 98.38 25 THR B O 1
ATOM 2541 N N . LEU B 1 26 ? -15.898 7.648 12.758 1 98.69 26 LEU B N 1
ATOM 2542 C CA . LEU B 1 26 ? -15.57 8.953 12.188 1 98.69 26 LEU B CA 1
ATOM 2543 C C . LEU B 1 26 ? -16.609 9.367 11.156 1 98.69 26 LEU B C 1
ATOM 2545 O O . LEU B 1 26 ? -17.156 10.469 11.227 1 98.69 26 LEU B O 1
ATOM 2549 N N . GLU B 1 27 ? -16.859 8.445 10.234 1 98.12 27 GLU B N 1
ATOM 2550 C CA . GLU B 1 27 ? -17.812 8.75 9.172 1 98.12 27 GLU B CA 1
ATOM 2551 C C . GLU B 1 27 ? -19.203 9.039 9.75 1 98.12 27 GLU B C 1
ATOM 2553 O O . GLU B 1 27 ? -19.859 9.992 9.344 1 98.12 27 GLU B O 1
ATOM 2558 N N . GLY B 1 28 ? -19.594 8.258 10.727 1 97.75 28 GLY B N 1
ATOM 2559 C CA . GLY B 1 28 ? -20.906 8.414 11.336 1 97.75 28 GLY B CA 1
ATOM 2560 C C . GLY B 1 28 ? -21.062 9.711 12.102 1 97.75 28 GLY B C 1
ATOM 2561 O O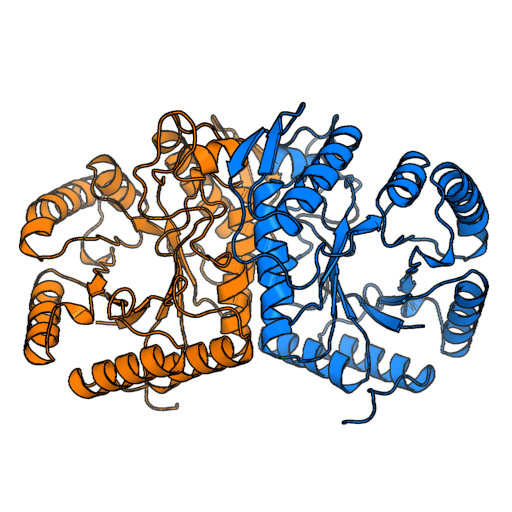 . GLY B 1 28 ? -22.156 10.266 12.18 1 97.75 28 GLY B O 1
ATOM 2562 N N . LEU B 1 29 ? -19.969 10.227 12.672 1 97.88 29 LEU B N 1
ATOM 2563 C CA . LEU B 1 29 ? -19.984 11.445 13.469 1 97.88 29 LEU B CA 1
ATOM 2564 C C . LEU B 1 29 ? -19.906 12.68 12.586 1 97.88 29 LEU B C 1
ATOM 2566 O O . LEU B 1 29 ? -20.125 13.805 13.055 1 97.88 29 LEU B O 1
ATOM 2570 N N . GLY B 1 30 ? -19.547 12.461 11.312 1 97.75 30 GLY B N 1
ATOM 2571 C CA . GLY B 1 30 ? -19.516 13.578 10.383 1 97.75 30 GLY B CA 1
ATOM 2572 C C . GLY B 1 30 ? -18.109 14.102 10.133 1 97.75 30 GLY B C 1
ATOM 2573 O O . GLY B 1 30 ? -17.938 15.156 9.523 1 97.75 30 GLY B O 1
ATOM 2574 N N . TYR B 1 31 ? -17.125 13.422 10.633 1 98.69 31 TYR B N 1
ATOM 2575 C CA . TYR B 1 31 ? -15.773 13.805 10.266 1 98.69 31 TYR B CA 1
ATOM 2576 C C . TYR B 1 31 ? -15.555 13.68 8.766 1 98.69 31 TYR B C 1
ATOM 2578 O O . TYR B 1 31 ? -16.031 12.734 8.141 1 98.69 31 TYR B O 1
ATOM 2586 N N . HIS B 1 32 ? -14.859 14.641 8.25 1 98.44 32 HIS B N 1
ATOM 2587 C CA . HIS B 1 32 ? -14.664 14.742 6.812 1 98.44 32 HIS B CA 1
ATOM 2588 C C . HIS B 1 32 ? -13.555 13.812 6.34 1 98.44 32 HIS B C 1
ATOM 2590 O O . HIS B 1 32 ? -13.641 13.242 5.246 1 98.44 32 HIS B O 1
ATOM 2596 N N . HIS B 1 33 ? -12.492 13.641 7.137 1 98.81 33 HIS B N 1
ATOM 2597 C CA . HIS B 1 33 ? -11.344 12.859 6.695 1 98.81 33 HIS B CA 1
ATOM 2598 C C . HIS B 1 33 ? -10.578 12.289 7.883 1 98.81 33 HIS B C 1
ATOM 2600 O O . HIS B 1 33 ? -10.75 12.742 9.016 1 98.81 33 HIS B O 1
ATOM 2606 N N . VAL B 1 34 ? -9.812 11.258 7.629 1 98.94 34 VAL B N 1
ATOM 2607 C CA . VAL B 1 34 ? -8.828 10.719 8.555 1 98.94 34 VAL B CA 1
ATOM 2608 C C . VAL B 1 34 ? -7.422 10.953 8.008 1 98.94 34 VAL B C 1
ATOM 2610 O O . VAL B 1 34 ? -7.184 10.828 6.809 1 98.94 34 VAL B O 1
ATOM 2613 N N . LEU B 1 35 ? -6.559 11.406 8.891 1 98.88 35 LEU B N 1
ATOM 2614 C CA . LEU B 1 35 ? -5.172 11.711 8.57 1 98.88 35 LEU B CA 1
ATOM 2615 C C . LEU B 1 35 ? -4.223 10.727 9.242 1 98.88 35 LEU B C 1
ATOM 2617 O O . LEU B 1 35 ? -4.402 10.391 10.414 1 98.88 35 LEU B O 1
ATOM 2621 N N . ALA B 1 36 ? -3.225 10.203 8.5 1 98.62 36 ALA B N 1
ATOM 2622 C CA . ALA B 1 36 ? -2.227 9.305 9.078 1 98.62 36 ALA B CA 1
ATOM 2623 C C . ALA B 1 36 ? -0.819 9.695 8.633 1 98.62 36 ALA B C 1
ATOM 2625 O O . ALA B 1 36 ? -0.636 10.266 7.555 1 98.62 36 ALA B O 1
ATOM 2626 N N . TYR B 1 37 ? 0.169 9.375 9.508 1 97.75 37 TYR B N 1
ATOM 2627 C CA . TYR B 1 37 ? 1.571 9.688 9.258 1 97.75 37 TYR B CA 1
ATOM 2628 C C . TYR B 1 37 ? 2.289 8.508 8.609 1 97.75 37 TYR B C 1
ATOM 2630 O O . TYR B 1 37 ? 1.788 7.383 8.633 1 97.75 37 TYR B O 1
ATOM 2638 N N . ASP B 1 38 ? 3.455 8.867 8.039 1 97.56 38 ASP B N 1
ATOM 2639 C CA . ASP B 1 38 ? 4.277 7.875 7.355 1 97.56 38 ASP B CA 1
ATOM 2640 C C . ASP B 1 38 ? 5.602 7.66 8.086 1 97.56 38 ASP B C 1
ATOM 2642 O O . ASP B 1 38 ? 6.426 8.578 8.172 1 97.56 38 ASP B O 1
ATOM 2646 N N . HIS B 1 39 ? 5.828 6.516 8.609 1 98.12 39 HIS B N 1
ATOM 2647 C CA . HIS B 1 39 ? 7.102 5.988 9.086 1 98.12 39 HIS B CA 1
ATOM 2648 C C . HIS B 1 39 ? 7.254 4.512 8.742 1 98.12 39 HIS B C 1
ATOM 2650 O O . HIS B 1 39 ? 6.539 3.668 9.297 1 98.12 39 HIS B O 1
ATOM 2656 N N . VAL B 1 40 ? 8.258 4.246 7.969 1 98.62 40 VAL B N 1
ATOM 2657 C CA . VAL B 1 40 ? 8.445 2.877 7.496 1 98.62 40 VAL B CA 1
ATOM 2658 C C . VAL B 1 40 ? 9.203 2.066 8.547 1 98.62 40 VAL B C 1
ATOM 2660 O O . VAL B 1 40 ? 8.812 0.941 8.867 1 98.62 40 VAL B O 1
ATOM 2663 N N . LEU B 1 41 ? 10.25 2.652 9.07 1 98.25 41 LEU B N 1
ATOM 2664 C CA . LEU B 1 41 ? 11.055 2.035 10.125 1 98.25 41 LEU B CA 1
ATOM 2665 C C . LEU B 1 41 ? 11.305 3.018 11.266 1 98.25 41 LEU B C 1
ATOM 2667 O O . LEU B 1 41 ? 11.305 4.23 11.055 1 98.25 41 LEU B O 1
ATOM 2671 N N . GLY B 1 42 ? 11.5 2.449 12.43 1 97.62 42 GLY B N 1
ATOM 2672 C CA . GLY B 1 42 ? 11.938 3.217 13.578 1 97.62 42 GLY B CA 1
ATOM 2673 C C . GLY B 1 42 ? 13.336 2.852 14.039 1 97.62 42 GLY B C 1
ATOM 2674 O O . GLY B 1 42 ? 13.727 1.685 13.992 1 97.62 42 GLY B O 1
ATOM 2675 N N . ALA B 1 43 ? 14.031 3.824 14.508 1 97.56 43 ALA B N 1
ATOM 2676 C CA . ALA B 1 43 ? 15.422 3.637 14.93 1 97.56 43 ALA B CA 1
ATOM 2677 C C . ALA B 1 43 ? 15.5 3.17 16.375 1 97.56 43 ALA B C 1
ATOM 2679 O O . ALA B 1 43 ? 14.609 3.469 17.188 1 97.56 43 ALA B O 1
ATOM 2680 N N . ASN B 1 44 ? 16.547 2.475 16.656 1 97.31 44 ASN B N 1
ATOM 2681 C CA . ASN B 1 44 ? 16.938 2.23 18.047 1 97.31 44 ASN B CA 1
ATOM 2682 C C . ASN B 1 44 ? 17.422 3.508 18.719 1 97.31 44 ASN B C 1
ATOM 2684 O O . ASN B 1 44 ? 18.391 4.125 18.281 1 97.31 44 ASN B O 1
ATOM 2688 N N . PRO B 1 45 ? 16.75 3.893 19.781 1 95.12 45 PRO B N 1
ATOM 2689 C CA . PRO B 1 45 ? 17.188 5.129 20.438 1 95.12 45 PRO B CA 1
ATOM 2690 C C . PRO B 1 45 ? 18.594 5.031 21 1 95.12 45 PRO B C 1
ATOM 2692 O O . PRO B 1 45 ? 19.234 6.055 21.25 1 95.12 45 PRO B O 1
ATOM 2695 N N . ASN B 1 46 ? 19.109 3.844 21.188 1 94.31 46 ASN B N 1
ATOM 2696 C CA . ASN B 1 46 ? 20.438 3.633 21.75 1 94.31 46 ASN B CA 1
ATOM 2697 C C . ASN B 1 46 ? 21.484 3.434 20.656 1 94.31 46 ASN B C 1
ATOM 2699 O O . ASN B 1 46 ? 22.594 2.99 20.922 1 94.31 46 ASN B O 1
ATOM 2703 N N . ARG B 1 47 ? 21.094 3.742 19.469 1 91.88 47 ARG B N 1
ATOM 2704 C CA . ARG B 1 47 ? 22.016 3.568 18.344 1 91.88 47 ARG B CA 1
ATOM 2705 C C . ARG B 1 47 ? 23.234 4.469 18.5 1 91.88 47 ARG B C 1
ATOM 2707 O O . ARG B 1 47 ? 23.188 5.488 19.188 1 91.88 47 ARG B O 1
ATOM 2714 N N . PRO B 1 48 ? 24.344 4.047 17.844 1 85.62 48 PRO B N 1
ATOM 2715 C CA . PRO B 1 48 ? 25.484 4.969 17.844 1 85.62 48 PRO B CA 1
ATOM 2716 C C . PRO B 1 48 ? 25.141 6.328 17.234 1 85.62 48 PRO B C 1
ATOM 2718 O O . PRO B 1 48 ? 24.469 6.398 16.203 1 85.62 48 PRO B O 1
ATOM 2721 N N . GLY B 1 49 ? 25.609 7.418 17.781 1 84.94 49 GLY B N 1
ATOM 2722 C CA . GLY B 1 49 ? 25.297 8.758 17.312 1 84.94 49 GLY B CA 1
ATOM 2723 C C . GLY B 1 49 ? 24.031 9.328 17.938 1 84.94 49 GLY B C 1
ATOM 2724 O O . GLY B 1 49 ? 23.75 10.523 17.797 1 84.94 49 GLY B O 1
ATOM 2725 N N . GLY B 1 50 ? 23.328 8.406 18.688 1 85.62 50 GLY B N 1
ATOM 2726 C CA . GLY B 1 50 ? 22.156 8.844 19.422 1 85.62 50 GLY B CA 1
ATOM 2727 C C . GLY B 1 50 ? 20.922 8.984 18.547 1 85.62 50 GLY B C 1
ATOM 2728 O O . GLY B 1 50 ? 20.953 8.633 17.359 1 85.62 50 GLY B O 1
ATOM 2729 N N . TRP B 1 51 ? 19.797 9.312 19.125 1 89.44 51 TRP B N 1
ATOM 2730 C CA . TRP B 1 51 ? 18.516 9.492 18.453 1 89.44 51 TRP B CA 1
ATOM 2731 C C . TRP B 1 51 ? 17.703 10.602 19.125 1 89.44 51 TRP B C 1
ATOM 2733 O O . TRP B 1 51 ? 17.5 10.586 20.344 1 89.44 51 TRP B O 1
ATOM 2743 N N . ASN B 1 52 ? 17.25 11.617 18.266 1 86.56 52 ASN B N 1
ATOM 2744 C CA . ASN B 1 52 ? 16.5 12.742 18.812 1 86.56 52 ASN B CA 1
ATOM 2745 C C . ASN B 1 52 ? 15.109 12.844 18.188 1 86.56 52 ASN B C 1
ATOM 2747 O O . ASN B 1 52 ? 14.398 13.828 18.422 1 86.56 52 ASN B O 1
ATOM 2751 N N . GLY B 1 53 ? 14.758 11.859 17.422 1 90.12 53 GLY B N 1
ATOM 2752 C CA . GLY B 1 53 ? 13.445 11.883 16.812 1 90.12 53 GLY B CA 1
ATOM 2753 C C . GLY B 1 53 ? 12.336 11.484 17.766 1 90.12 53 GLY B C 1
ATOM 2754 O O . GLY B 1 53 ? 12.594 10.836 18.781 1 90.12 53 GLY B O 1
ATOM 2755 N N . PRO B 1 54 ? 11.18 11.906 17.422 1 91.25 54 PRO B N 1
ATOM 2756 C CA . PRO B 1 54 ? 10.047 11.672 18.328 1 91.25 54 PRO B CA 1
ATOM 2757 C C . PRO B 1 54 ? 9.586 10.219 18.328 1 91.25 54 PRO B C 1
ATOM 2759 O O . PRO B 1 54 ? 8.844 9.805 19.219 1 91.25 54 PRO B O 1
ATOM 2762 N N . TYR B 1 55 ? 9.992 9.445 17.344 1 94.62 55 TYR B N 1
ATOM 2763 C CA . TYR B 1 55 ? 9.547 8.062 17.203 1 94.62 55 TYR B CA 1
ATOM 2764 C C . TYR B 1 55 ? 10.734 7.113 17.156 1 94.62 55 TYR B C 1
ATOM 2766 O O . TYR B 1 55 ? 11.828 7.492 16.734 1 94.62 55 TYR B O 1
ATOM 2774 N N . THR B 1 56 ? 10.523 5.926 17.688 1 96.88 56 THR B N 1
ATOM 2775 C CA . THR B 1 56 ? 11.523 4.867 17.719 1 96.88 56 THR B CA 1
ATOM 2776 C C . THR B 1 56 ? 10.961 3.57 17.141 1 96.88 56 THR B C 1
ATOM 2778 O O . THR B 1 56 ? 9.82 3.533 16.688 1 96.88 56 THR B O 1
ATOM 2781 N N . TYR B 1 57 ? 11.812 2.475 17.219 1 97.06 57 TYR B N 1
ATOM 2782 C CA . TYR B 1 57 ? 11.383 1.163 16.75 1 97.06 57 TYR B CA 1
ATOM 2783 C C . TYR B 1 57 ? 10.195 0.655 17.562 1 97.06 57 TYR B C 1
ATOM 2785 O O . TYR B 1 57 ? 9.508 -0.278 17.141 1 97.06 57 TYR B O 1
ATOM 2793 N N . GLN B 1 58 ? 9.914 1.296 18.641 1 97 58 GLN B N 1
ATOM 2794 C CA . GLN B 1 58 ? 8.828 0.86 19.516 1 97 58 GLN B CA 1
ATOM 2795 C C . GLN B 1 58 ? 7.516 1.549 19.141 1 97 58 GLN B C 1
ATOM 2797 O O . GLN B 1 58 ? 6.453 1.175 19.641 1 97 58 GLN B O 1
ATOM 2802 N N . THR B 1 59 ? 7.566 2.564 18.344 1 97.31 59 THR B N 1
ATOM 2803 C CA . THR B 1 59 ? 6.391 3.344 17.953 1 97.31 59 THR B CA 1
ATOM 2804 C C . THR B 1 59 ? 5.719 2.744 16.734 1 97.31 59 THR B C 1
ATOM 2806 O O . THR B 1 59 ? 6.285 2.762 15.633 1 97.31 59 THR B O 1
ATOM 2809 N N . PRO B 1 60 ? 4.539 2.24 16.875 1 97.5 60 PRO B N 1
ATOM 2810 C CA . PRO B 1 60 ? 3.891 1.583 15.742 1 97.5 60 PRO B CA 1
ATOM 2811 C C . PRO B 1 60 ? 3.346 2.576 14.719 1 97.5 60 PRO B C 1
ATOM 2813 O O . PRO B 1 60 ? 2.824 3.629 15.094 1 97.5 60 PRO B O 1
ATOM 2816 N N . PHE B 1 61 ? 3.506 2.295 13.453 1 98.19 61 PHE B N 1
ATOM 2817 C CA . PHE B 1 61 ? 2.906 2.979 12.312 1 98.19 61 PHE B CA 1
ATOM 2818 C C . PHE B 1 61 ? 2.477 1.979 11.242 1 98.19 61 PHE B C 1
ATOM 2820 O O . PHE B 1 61 ? 3.289 1.186 10.766 1 98.19 61 PHE B O 1
ATOM 2827 N N . HIS B 1 62 ? 1.23 1.992 10.883 1 98.5 62 HIS B N 1
ATOM 2828 C CA . HIS B 1 62 ? 0.81 1.281 9.68 1 98.5 62 HIS B CA 1
ATOM 2829 C C . HIS B 1 62 ? 1.178 2.059 8.422 1 98.5 62 HIS B C 1
ATOM 2831 O O . HIS B 1 62 ? 1.261 3.289 8.453 1 98.5 62 HIS B O 1
ATOM 2837 N N . GLU B 1 63 ? 1.459 1.314 7.359 1 98.81 63 GLU B N 1
ATOM 2838 C CA . GLU B 1 63 ? 1.677 1.987 6.082 1 98.81 63 GLU B CA 1
ATOM 2839 C C . GLU B 1 63 ? 0.404 2.674 5.598 1 98.81 63 GLU B C 1
ATOM 2841 O O . GLU B 1 63 ? -0.657 2.051 5.527 1 98.81 63 GLU B O 1
ATOM 2846 N N . PRO B 1 64 ? 0.438 3.92 5.242 1 98.75 64 PRO B N 1
ATOM 2847 C CA . PRO B 1 64 ? -0.772 4.73 5.082 1 98.75 64 PRO B CA 1
ATOM 2848 C C . PRO B 1 64 ? -1.647 4.262 3.922 1 98.75 64 PRO B C 1
ATOM 2850 O O . PRO B 1 64 ? -2.875 4.246 4.039 1 98.75 64 PRO B O 1
ATOM 2853 N N . PHE B 1 65 ? -1.078 3.91 2.744 1 98.94 65 PHE B N 1
ATOM 2854 C CA . PHE B 1 65 ? -1.906 3.504 1.615 1 98.94 65 PHE B CA 1
ATOM 2855 C C . PHE B 1 65 ? -2.666 2.221 1.933 1 98.94 65 PHE B C 1
ATOM 2857 O O . PHE B 1 65 ? -3.852 2.104 1.62 1 98.94 65 PHE B O 1
ATOM 2864 N N . VAL B 1 66 ? -1.961 1.309 2.574 1 98.94 66 VAL B N 1
ATOM 2865 C CA . VAL B 1 66 ? -2.566 0.033 2.941 1 98.94 66 VAL B CA 1
ATOM 2866 C C . VAL B 1 66 ? -3.629 0.255 4.016 1 98.94 66 VAL B C 1
ATOM 2868 O O . VAL B 1 66 ? -4.742 -0.265 3.912 1 98.94 66 VAL B O 1
ATOM 2871 N N . LEU B 1 67 ? -3.338 1.092 4.996 1 98.88 67 LEU B N 1
ATOM 2872 C CA . LEU B 1 67 ? -4.266 1.425 6.07 1 98.88 67 LEU B CA 1
ATOM 2873 C C . LEU B 1 67 ? -5.523 2.086 5.516 1 98.88 67 LEU B C 1
ATOM 2875 O O . LEU B 1 67 ? -6.641 1.662 5.824 1 98.88 67 LEU B O 1
ATOM 2879 N N . PHE B 1 68 ? -5.336 3.086 4.656 1 98.94 68 PHE B N 1
ATOM 2880 C CA . PHE B 1 68 ? -6.453 3.848 4.109 1 98.94 68 PHE B CA 1
ATOM 2881 C C . PHE B 1 68 ? -7.324 2.967 3.219 1 98.94 68 PHE B C 1
ATOM 2883 O O . PHE B 1 68 ? -8.547 3.119 3.189 1 98.94 68 PHE B O 1
ATOM 2890 N N . SER B 1 69 ? -6.684 2.055 2.494 1 98.94 69 SER B N 1
ATOM 2891 C CA . SER B 1 69 ? -7.461 1.186 1.617 1 98.94 69 SER B CA 1
ATOM 2892 C C . SER B 1 69 ? -8.367 0.261 2.42 1 98.94 69 SER B C 1
ATOM 2894 O O . SER B 1 69 ? -9.508 0.008 2.025 1 98.94 69 SER B O 1
ATOM 2896 N N . PHE B 1 70 ? -7.91 -0.251 3.629 1 98.94 70 PHE B N 1
ATOM 2897 C CA . PHE B 1 70 ? -8.727 -1.023 4.555 1 98.94 70 PHE B CA 1
ATOM 2898 C C . PHE B 1 70 ? -9.945 -0.221 5 1 98.94 70 PHE B C 1
ATOM 2900 O O . PHE B 1 70 ? -11.078 -0.703 4.918 1 98.94 70 PHE B O 1
ATOM 2907 N N . MET B 1 71 ? -9.68 1.061 5.316 1 98.88 71 MET B N 1
ATOM 2908 C CA . MET B 1 71 ? -10.75 1.936 5.785 1 98.88 71 MET B CA 1
ATOM 2909 C C . MET B 1 71 ? -11.703 2.291 4.645 1 98.88 71 MET B C 1
ATOM 2911 O O . MET B 1 71 ? -12.898 2.451 4.863 1 98.88 71 MET B O 1
ATOM 2915 N N . ALA B 1 72 ? -11.172 2.445 3.428 1 98.88 72 ALA B N 1
ATOM 2916 C CA . ALA B 1 72 ? -12 2.732 2.26 1 98.88 72 ALA B CA 1
ATOM 2917 C C . ALA B 1 72 ? -13 1.609 2.008 1 98.88 72 ALA B C 1
ATOM 2919 O O . ALA B 1 72 ? -14.125 1.86 1.577 1 98.88 72 ALA B O 1
ATOM 2920 N N . GLY B 1 73 ? -12.594 0.354 2.334 1 98.62 73 GLY B N 1
ATOM 2921 C CA . GLY B 1 73 ? -13.469 -0.79 2.143 1 98.62 73 GLY B CA 1
ATOM 2922 C C . GLY B 1 73 ? -14.695 -0.759 3.035 1 98.62 73 GLY B C 1
ATOM 2923 O O . GLY B 1 73 ? -15.719 -1.372 2.719 1 98.62 73 GLY B O 1
ATOM 2924 N N . VAL B 1 74 ? -14.633 0.052 4.168 1 98.5 74 VAL B N 1
ATOM 2925 C CA . VAL B 1 74 ? -15.711 -0.048 5.148 1 98.5 74 VAL B CA 1
ATOM 2926 C C . VAL B 1 74 ? -16.375 1.314 5.328 1 98.5 74 VAL B C 1
ATOM 2928 O O . VAL B 1 74 ? -17.141 1.519 6.273 1 98.5 74 VAL B O 1
ATOM 2931 N N . THR B 1 75 ? -16.047 2.295 4.457 1 98.38 75 THR B N 1
ATOM 2932 C CA . THR B 1 75 ? -16.656 3.621 4.469 1 98.38 75 THR B CA 1
ATOM 2933 C C . THR B 1 75 ? -17.047 4.047 3.061 1 98.38 75 THR B C 1
ATOM 2935 O O . THR B 1 75 ? -16.641 3.418 2.078 1 98.38 75 THR B O 1
ATOM 2938 N N . THR B 1 76 ? -17.812 5.156 2.939 1 96.94 76 THR B N 1
ATOM 2939 C CA . THR B 1 76 ? -18.328 5.562 1.633 1 96.94 76 THR B CA 1
ATOM 2940 C C . THR B 1 76 ? -18.031 7.039 1.379 1 96.94 76 THR B C 1
ATOM 2942 O O . THR B 1 76 ? -18.047 7.492 0.233 1 96.94 76 THR B O 1
ATOM 2945 N N . ARG B 1 77 ? -17.75 7.781 2.482 1 97.44 77 ARG B N 1
ATOM 2946 C CA . ARG B 1 77 ? -17.625 9.227 2.312 1 97.44 77 ARG B CA 1
ATOM 2947 C C . ARG B 1 77 ? -16.328 9.734 2.939 1 97.44 77 ARG B C 1
ATOM 2949 O O . ARG B 1 77 ? -15.789 10.758 2.521 1 97.44 77 ARG B O 1
ATOM 2956 N N . LEU B 1 78 ? -15.852 9.016 3.975 1 98.69 78 LEU B N 1
ATOM 2957 C CA . LEU B 1 78 ? -14.648 9.43 4.695 1 98.69 78 LEU B CA 1
ATOM 2958 C C . LEU B 1 78 ? -13.477 9.609 3.74 1 98.69 78 LEU B C 1
ATOM 2960 O O . LEU B 1 78 ? -13.164 8.711 2.959 1 98.69 78 LEU B O 1
ATOM 2964 N N . GLU B 1 79 ? -12.891 10.773 3.715 1 98.88 79 GLU B N 1
ATOM 2965 C CA . GLU B 1 79 ? -11.719 11.031 2.881 1 98.88 79 GLU B CA 1
ATOM 2966 C C . GLU B 1 79 ? -10.43 10.656 3.607 1 98.88 79 GLU B C 1
ATOM 2968 O O . GLU B 1 79 ? -10.43 10.492 4.828 1 98.88 79 GLU B O 1
ATOM 2973 N N . PHE B 1 80 ? -9.422 10.477 2.832 1 98.94 80 PHE B N 1
ATOM 2974 C CA . PHE B 1 80 ? -8.141 10.008 3.355 1 98.94 80 PHE B CA 1
ATOM 2975 C C . PHE B 1 80 ? -7.027 11 3.027 1 98.94 80 PHE B C 1
ATOM 2977 O O . PHE B 1 80 ? -6.926 11.469 1.895 1 98.94 80 PHE B O 1
ATOM 2984 N N . ALA B 1 81 ? -6.23 11.352 4.02 1 98.94 81 ALA B N 1
ATOM 2985 C CA . ALA B 1 81 ? -5.137 12.297 3.809 1 98.94 81 ALA B CA 1
ATOM 2986 C C . ALA B 1 81 ? -3.85 11.805 4.461 1 98.94 81 ALA B C 1
ATOM 2988 O O . ALA B 1 81 ? 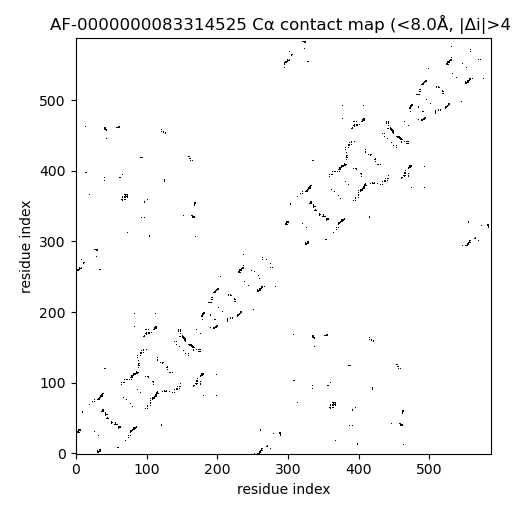-3.834 11.469 5.648 1 98.94 81 ALA B O 1
ATOM 2989 N N . THR B 1 82 ? -2.818 11.711 3.65 1 98.81 82 THR B N 1
ATOM 2990 C CA . THR B 1 82 ? -1.517 11.5 4.27 1 98.81 82 THR B CA 1
ATOM 2991 C C . THR B 1 82 ? -0.98 12.797 4.867 1 98.81 82 THR B C 1
ATOM 2993 O O . THR B 1 82 ? -0.942 13.828 4.191 1 98.81 82 THR B O 1
ATOM 2996 N N . GLY B 1 83 ? -0.654 12.867 6.109 1 97.94 83 GLY B N 1
ATOM 2997 C CA . GLY B 1 83 ? -0.15 14.055 6.773 1 97.94 83 GLY B CA 1
ATOM 2998 C C . GLY B 1 83 ? 1.151 13.82 7.516 1 97.94 83 GLY B C 1
ATOM 2999 O O . GLY B 1 83 ? 1.202 13.93 8.742 1 97.94 83 GLY B O 1
ATOM 3000 N N . ILE B 1 84 ? 2.143 13.367 6.754 1 97.75 84 ILE B N 1
ATOM 3001 C CA . ILE B 1 84 ? 2.486 13.406 5.336 1 97.75 84 ILE B CA 1
ATOM 3002 C C . ILE B 1 84 ? 3.24 12.133 4.949 1 97.75 84 ILE B C 1
ATOM 3004 O O . ILE B 1 84 ? 3.836 11.477 5.805 1 97.75 84 ILE B O 1
ATOM 3008 N N . ILE B 1 85 ? 3.178 11.734 3.727 1 98.38 85 ILE B N 1
ATOM 3009 C CA . ILE B 1 85 ? 4.059 10.742 3.133 1 98.38 85 ILE B CA 1
ATOM 3010 C C . ILE B 1 85 ? 5.441 11.352 2.898 1 98.38 85 ILE B C 1
ATOM 3012 O O . ILE B 1 85 ? 5.555 12.461 2.379 1 98.38 85 ILE B O 1
ATOM 3016 N N . ILE B 1 86 ? 6.508 10.688 3.346 1 98.69 86 ILE B N 1
ATOM 3017 C CA . ILE B 1 86 ? 7.859 11.133 3.021 1 98.69 86 ILE B CA 1
ATOM 3018 C C . ILE B 1 86 ? 8.219 10.688 1.605 1 98.69 86 ILE B C 1
ATOM 3020 O O . ILE B 1 86 ? 8.836 9.633 1.415 1 98.69 86 ILE B O 1
ATOM 3024 N N . LEU B 1 87 ? 7.895 11.5 0.703 1 98.81 87 LEU B N 1
ATOM 3025 C CA . LEU B 1 87 ? 7.891 11.117 -0.706 1 98.81 87 LEU B CA 1
ATOM 3026 C C . LEU B 1 87 ? 9.297 10.766 -1.176 1 98.81 87 LEU B C 1
ATOM 3028 O O . LEU B 1 87 ? 9.5 9.727 -1.813 1 98.81 87 LEU B O 1
ATOM 3032 N N . PRO B 1 88 ? 10.359 11.492 -0.767 1 98.56 88 PRO B N 1
ATOM 3033 C CA . PRO B 1 88 ? 11.672 11.219 -1.355 1 98.56 88 PRO B CA 1
ATOM 3034 C C . PRO B 1 88 ? 12.297 9.93 -0.832 1 98.56 88 PRO B C 1
ATOM 3036 O O . PRO B 1 88 ? 13.312 9.469 -1.362 1 98.56 88 PRO B O 1
ATOM 3039 N N . GLN B 1 89 ? 11.672 9.336 0.132 1 98.12 89 GLN B N 1
ATOM 3040 C CA . GLN B 1 89 ? 12.219 8.055 0.557 1 98.12 89 GLN B CA 1
ATOM 3041 C C . GLN B 1 89 ? 11.586 6.902 -0.229 1 98.12 89 GLN B C 1
ATOM 3043 O O . GLN B 1 89 ? 11.992 5.746 -0.077 1 98.12 89 GLN B O 1
ATOM 3048 N N . ARG B 1 90 ? 10.633 7.207 -1.091 1 98.62 90 ARG B N 1
ATOM 3049 C CA . ARG B 1 90 ? 9.891 6.176 -1.802 1 98.62 90 ARG B CA 1
ATOM 3050 C C . ARG B 1 90 ? 10.125 6.262 -3.305 1 98.62 90 ARG B C 1
ATOM 3052 O O . ARG B 1 90 ? 10.57 7.297 -3.809 1 98.62 90 ARG B O 1
ATOM 3059 N N . GLN B 1 91 ? 9.852 5.145 -3.986 1 98.75 91 GLN B N 1
ATOM 3060 C CA . GLN B 1 91 ? 9.859 5.145 -5.445 1 98.75 91 GLN B CA 1
ATOM 3061 C C . GLN B 1 91 ? 8.648 5.891 -6 1 98.75 91 GLN B C 1
ATOM 3063 O O . GLN B 1 91 ? 7.508 5.562 -5.672 1 98.75 91 GLN B O 1
ATOM 3068 N N . THR B 1 92 ? 8.914 6.84 -6.855 1 98.81 92 THR B N 1
ATOM 3069 C CA . THR B 1 92 ? 7.898 7.766 -7.336 1 98.81 92 THR B CA 1
ATOM 3070 C C . THR B 1 92 ? 6.809 7.023 -8.109 1 98.81 92 THR B C 1
ATOM 3072 O O . THR B 1 92 ? 5.617 7.223 -7.855 1 98.81 92 THR B O 1
ATOM 3075 N N . ALA B 1 93 ? 7.223 6.137 -9 1 98.88 93 ALA B N 1
ATOM 3076 C CA . ALA B 1 93 ? 6.262 5.418 -9.836 1 98.88 93 ALA B CA 1
ATOM 3077 C C . ALA B 1 93 ? 5.371 4.516 -8.992 1 98.88 93 ALA B C 1
ATOM 3079 O O . ALA B 1 93 ? 4.18 4.367 -9.273 1 98.88 93 ALA B O 1
ATOM 3080 N N . LEU B 1 94 ? 5.945 3.934 -7.957 1 98.94 94 LEU B N 1
ATOM 3081 C CA . LEU B 1 94 ? 5.141 3.094 -7.074 1 98.94 94 LEU B CA 1
ATOM 3082 C C . LEU B 1 94 ? 4.137 3.932 -6.293 1 98.94 94 LEU B C 1
ATOM 3084 O O . LEU B 1 94 ? 2.977 3.539 -6.141 1 98.94 94 LEU B O 1
ATOM 3088 N N . VAL B 1 95 ? 4.562 5.109 -5.812 1 98.94 95 VAL B N 1
ATOM 3089 C CA . VAL B 1 95 ? 3.643 6.004 -5.121 1 98.94 95 VAL B CA 1
ATOM 3090 C C . VAL B 1 95 ? 2.5 6.395 -6.059 1 98.94 95 VAL B C 1
ATOM 3092 O O . VAL B 1 95 ? 1.335 6.402 -5.656 1 98.94 95 VAL B O 1
ATOM 3095 N N . ALA B 1 96 ? 2.846 6.691 -7.293 1 98.94 96 ALA B N 1
ATOM 3096 C CA . ALA B 1 96 ? 1.822 7.059 -8.266 1 98.94 96 ALA B CA 1
ATOM 3097 C C . ALA B 1 96 ? 0.777 5.957 -8.406 1 98.94 96 ALA B C 1
ATOM 3099 O O . ALA B 1 96 ? -0.426 6.227 -8.383 1 98.94 96 ALA B O 1
ATOM 3100 N N . LYS B 1 97 ? 1.228 4.75 -8.516 1 98.94 97 LYS B N 1
ATOM 3101 C CA . LYS B 1 97 ? 0.352 3.596 -8.711 1 98.94 97 LYS B CA 1
ATOM 3102 C C . LYS B 1 97 ? -0.48 3.322 -7.465 1 98.94 97 LYS B C 1
ATOM 3104 O O . LYS B 1 97 ? -1.692 3.113 -7.551 1 98.94 97 LYS B O 1
ATOM 3109 N N . GLN B 1 98 ? 0.135 3.34 -6.297 1 98.94 98 GLN B N 1
ATOM 3110 C CA . GLN B 1 98 ? -0.561 3.074 -5.043 1 98.94 98 GLN B CA 1
ATOM 3111 C C . GLN B 1 98 ? -1.623 4.133 -4.77 1 98.94 98 GLN B C 1
ATOM 3113 O O . GLN B 1 98 ? -2.748 3.809 -4.387 1 98.94 98 GLN B O 1
ATOM 3118 N N . ALA B 1 99 ? -1.234 5.367 -4.988 1 98.94 99 ALA B N 1
ATOM 3119 C CA . ALA B 1 99 ? -2.176 6.469 -4.793 1 98.94 99 ALA B CA 1
ATOM 3120 C C . ALA B 1 99 ? -3.338 6.375 -5.777 1 98.94 99 ALA B C 1
ATOM 3122 O O . ALA B 1 99 ? -4.492 6.598 -5.402 1 98.94 99 ALA B O 1
ATOM 3123 N N . ALA B 1 100 ? -3.041 6.07 -7.012 1 98.94 100 ALA B N 1
ATOM 3124 C CA . ALA B 1 100 ? -4.098 5.918 -8.008 1 98.94 100 ALA B CA 1
ATOM 3125 C C . ALA B 1 100 ? -5.047 4.785 -7.633 1 98.94 100 ALA B C 1
ATOM 3127 O O . ALA B 1 100 ? -6.266 4.93 -7.742 1 98.94 100 ALA B O 1
ATOM 3128 N N . THR B 1 101 ? -4.465 3.662 -7.195 1 98.88 101 THR B N 1
ATOM 3129 C CA . THR B 1 101 ? -5.285 2.533 -6.766 1 98.88 101 THR B CA 1
ATOM 3130 C C . THR B 1 101 ? -6.211 2.939 -5.625 1 98.88 101 THR B C 1
ATOM 3132 O O . THR B 1 101 ? -7.418 2.703 -5.684 1 98.88 101 THR B O 1
ATOM 3135 N N . LEU B 1 102 ? -5.66 3.598 -4.594 1 98.94 102 LEU B N 1
ATOM 3136 C CA . LEU B 1 102 ? -6.461 4.031 -3.453 1 98.94 102 LEU B CA 1
ATOM 3137 C C . LEU B 1 102 ? -7.52 5.039 -3.883 1 98.94 102 LEU B C 1
ATOM 3139 O O . LEU B 1 102 ? -8.656 4.996 -3.406 1 98.94 102 LEU B O 1
ATOM 3143 N N . ASP B 1 103 ? -7.156 5.973 -4.785 1 98.94 103 ASP B N 1
ATOM 3144 C CA . ASP B 1 103 ? -8.094 6.969 -5.285 1 98.94 103 ASP B CA 1
ATOM 3145 C C . ASP B 1 103 ? -9.281 6.305 -5.98 1 98.94 103 ASP B C 1
ATOM 3147 O O . ASP B 1 103 ? -10.438 6.672 -5.738 1 98.94 103 ASP B O 1
ATOM 3151 N N . VAL B 1 104 ? -9.023 5.324 -6.754 1 98.75 104 VAL B N 1
ATOM 3152 C CA . VAL B 1 104 ? -10.062 4.602 -7.473 1 98.75 104 VAL B CA 1
ATOM 3153 C C . VAL B 1 104 ? -10.922 3.814 -6.488 1 98.75 104 VAL B C 1
ATOM 3155 O O . VAL B 1 104 ? -12.156 3.914 -6.508 1 98.75 104 VAL B O 1
ATOM 3158 N N . LEU B 1 105 ? -10.305 3.094 -5.551 1 98.5 105 LEU B N 1
ATOM 3159 C CA . LEU B 1 105 ? -11.016 2.209 -4.637 1 98.5 105 LEU B CA 1
ATOM 3160 C C . LEU B 1 105 ? -11.859 3.014 -3.652 1 98.5 105 LEU B C 1
ATOM 3162 O O . LEU B 1 105 ? -12.875 2.52 -3.146 1 98.5 105 LEU B O 1
ATOM 3166 N N . SER B 1 106 ? -11.461 4.262 -3.396 1 98.69 106 SER B N 1
ATOM 3167 C CA . SER B 1 106 ? -12.188 5.098 -2.443 1 98.69 106 SER B CA 1
ATOM 3168 C C . SER B 1 106 ? -13.195 6 -3.15 1 98.69 106 SER B C 1
ATOM 3170 O O . SER B 1 106 ? -14.016 6.648 -2.502 1 98.69 106 SER B O 1
ATOM 3172 N N . GLY B 1 107 ? -13.156 6.035 -4.465 1 98.25 107 GLY B N 1
ATOM 3173 C CA . GLY B 1 107 ? -14.055 6.895 -5.215 1 98.25 107 GLY B CA 1
ATOM 3174 C C . GLY B 1 107 ? -13.594 8.344 -5.266 1 98.25 107 GLY B C 1
ATOM 3175 O O . GLY B 1 107 ? -14.414 9.258 -5.199 1 98.25 107 GLY B O 1
ATOM 3176 N N . GLY B 1 108 ? -12.32 8.539 -5.32 1 98.62 108 GLY B N 1
ATOM 3177 C CA . GLY B 1 108 ? -11.781 9.883 -5.457 1 98.62 108 GLY B CA 1
ATOM 3178 C C . GLY B 1 108 ? -11.672 10.625 -4.137 1 98.62 108 GLY B C 1
ATOM 3179 O O . GLY B 1 108 ? -11.898 11.836 -4.074 1 98.62 108 GLY B O 1
ATOM 3180 N N . ARG B 1 109 ? -11.273 9.914 -3.082 1 98.75 109 ARG B N 1
ATOM 3181 C CA . ARG B 1 109 ? -11.352 10.5 -1.749 1 98.75 109 ARG B CA 1
ATOM 3182 C C . ARG B 1 109 ? -9.961 10.672 -1.145 1 98.75 109 ARG B C 1
ATOM 3184 O O . ARG B 1 109 ? -9.82 10.766 0.076 1 98.75 109 ARG B O 1
ATOM 3191 N N . LEU B 1 110 ? -8.883 10.711 -1.988 1 98.88 110 LEU B N 1
ATOM 3192 C CA . LEU B 1 110 ? -7.523 10.789 -1.463 1 98.88 110 LEU B CA 1
ATOM 3193 C C . LEU B 1 110 ? -6.934 12.18 -1.692 1 98.88 110 LEU B C 1
ATOM 3195 O O . LEU B 1 110 ? -7.031 12.727 -2.793 1 98.88 110 LEU B O 1
ATOM 3199 N N . ARG B 1 111 ? -6.375 12.789 -0.671 1 98.69 111 ARG B N 1
ATOM 3200 C CA . ARG B 1 111 ? -5.414 13.883 -0.754 1 98.69 111 ARG B CA 1
ATOM 3201 C C . ARG B 1 111 ? -4.023 13.422 -0.323 1 98.69 111 ARG B C 1
ATOM 3203 O O . ARG B 1 111 ? -3.867 12.812 0.739 1 98.69 111 ARG B O 1
ATOM 3210 N N . LEU B 1 112 ? -3.078 13.703 -1.155 1 98.94 112 LEU B N 1
ATOM 3211 C CA . LEU B 1 112 ? -1.729 13.227 -0.874 1 98.94 112 LEU B CA 1
ATOM 3212 C C . LEU B 1 112 ? -0.882 14.328 -0.24 1 98.94 112 LEU B C 1
ATOM 3214 O O . LEU B 1 112 ? -0.309 15.156 -0.947 1 98.94 112 LEU B O 1
ATOM 3218 N N . GLY B 1 113 ? -0.797 14.32 1.088 1 98.88 113 GLY B N 1
ATOM 3219 C CA . GLY B 1 113 ? 0.174 15.164 1.764 1 98.88 113 GLY B CA 1
ATOM 3220 C C . GLY B 1 113 ? 1.585 14.609 1.719 1 98.88 113 GLY B C 1
ATOM 3221 O O . GLY B 1 113 ? 1.81 13.445 2.062 1 98.88 113 GLY B O 1
ATOM 3222 N N . ILE B 1 114 ? 2.502 15.453 1.283 1 98.88 114 ILE B N 1
ATOM 3223 C CA . ILE B 1 114 ? 3.875 14.977 1.157 1 98.88 114 ILE B CA 1
ATOM 3224 C C . ILE B 1 114 ? 4.82 15.914 1.899 1 98.88 114 ILE B C 1
ATOM 3226 O O . ILE B 1 114 ? 4.465 17.062 2.193 1 98.88 114 ILE B O 1
ATOM 3230 N N . GLY B 1 115 ? 5.949 15.422 2.24 1 98.38 115 GLY B N 1
ATOM 3231 C CA . GLY B 1 115 ? 7.086 16.141 2.805 1 98.38 115 GLY B CA 1
ATOM 3232 C C . GLY B 1 115 ? 8.398 15.398 2.619 1 98.38 115 GLY B C 1
ATOM 3233 O O . GLY B 1 115 ? 8.445 14.352 1.968 1 98.38 115 GLY B O 1
ATOM 3234 N N . ILE B 1 116 ? 9.508 15.961 3.174 1 97.88 116 ILE B N 1
ATOM 3235 C CA . ILE B 1 116 ? 10.812 15.391 2.867 1 97.88 116 ILE B CA 1
ATOM 3236 C C . ILE B 1 116 ? 11.336 14.617 4.074 1 97.88 116 ILE B C 1
ATOM 3238 O O . ILE B 1 116 ? 12.297 13.852 3.959 1 97.88 116 ILE B O 1
ATOM 3242 N N . GLY B 1 117 ? 10.688 14.75 5.18 1 95.69 117 GLY B N 1
ATOM 3243 C CA . GLY B 1 117 ? 11.031 13.977 6.359 1 95.69 117 GLY B CA 1
ATOM 3244 C C . GLY B 1 117 ? 12.352 14.391 6.984 1 95.69 117 GLY B C 1
ATOM 3245 O O . GLY B 1 117 ? 13.086 15.203 6.414 1 95.69 117 GLY B O 1
ATOM 3246 N N . TRP B 1 118 ? 12.719 13.883 8.211 1 94.25 118 TRP B N 1
ATOM 3247 C CA . TRP B 1 118 ? 13.867 14.273 9.023 1 94.25 118 TRP B CA 1
ATOM 3248 C C . TRP B 1 118 ? 14.727 13.062 9.359 1 94.25 118 TRP B C 1
ATOM 3250 O O . TRP B 1 118 ? 15.852 13.203 9.844 1 94.25 118 TRP B O 1
ATOM 3260 N N . ASN B 1 119 ? 14.156 11.844 9.195 1 95.19 119 ASN B N 1
ATOM 3261 C CA . ASN B 1 119 ? 14.734 10.602 9.711 1 95.19 119 ASN B CA 1
ATOM 3262 C C . ASN B 1 119 ? 15.711 9.984 8.719 1 95.19 119 ASN B C 1
ATOM 3264 O O . ASN B 1 119 ? 15.297 9.234 7.828 1 95.19 119 ASN B O 1
ATOM 3268 N N . GLN B 1 120 ? 16.969 10.195 8.883 1 95.19 120 GLN B N 1
ATOM 3269 C CA . GLN B 1 120 ? 18 9.711 7.973 1 95.19 120 GLN B CA 1
ATOM 3270 C C . GLN B 1 120 ? 18.078 8.188 7.984 1 95.19 120 GLN B C 1
ATOM 3272 O O . GLN B 1 120 ? 18.375 7.562 6.965 1 95.19 120 GLN B O 1
ATOM 3277 N N . VAL B 1 121 ? 17.781 7.574 9.133 1 96.62 121 VAL B N 1
ATOM 3278 C CA . VAL B 1 121 ? 17.812 6.121 9.266 1 96.62 121 VAL B CA 1
ATOM 3279 C C . VAL B 1 121 ? 16.812 5.488 8.297 1 96.62 121 VAL B C 1
ATOM 3281 O O . VAL B 1 121 ? 17.141 4.512 7.617 1 96.62 121 VAL B O 1
ATOM 3284 N N . GLU B 1 122 ? 15.633 6.055 8.156 1 97.19 122 GLU B N 1
ATOM 3285 C CA . GLU B 1 122 ? 14.633 5.539 7.223 1 97.19 122 GLU B CA 1
ATOM 3286 C C . GLU B 1 122 ? 15.117 5.645 5.777 1 97.19 122 GLU B C 1
ATOM 3288 O O . GLU B 1 122 ? 14.938 4.719 4.984 1 97.19 122 GLU B O 1
ATOM 3293 N N . TYR B 1 123 ? 15.758 6.777 5.484 1 97.81 123 TYR B N 1
ATOM 3294 C CA . TYR B 1 123 ? 16.281 6.953 4.137 1 97.81 123 TYR B CA 1
ATOM 3295 C C . TYR B 1 123 ? 17.312 5.867 3.811 1 97.81 123 TYR B C 1
ATOM 3297 O O . TYR B 1 123 ? 17.266 5.262 2.738 1 97.81 123 TYR B O 1
ATOM 3305 N N . GLU B 1 124 ? 18.203 5.629 4.73 1 97.62 124 GLU B N 1
ATOM 3306 C CA . GLU B 1 124 ? 19.219 4.602 4.531 1 97.62 124 GLU B CA 1
ATOM 3307 C C . GLU B 1 124 ? 18.578 3.229 4.328 1 97.62 124 GLU B C 1
ATOM 3309 O O . GLU B 1 124 ? 18.938 2.508 3.393 1 97.62 124 GLU B O 1
ATOM 3314 N N . CYS B 1 125 ? 17.578 2.93 5.172 1 98.44 125 CYS B N 1
ATOM 3315 C CA . CYS B 1 125 ? 16.906 1.635 5.105 1 98.44 125 CYS B CA 1
ATOM 3316 C C . CYS B 1 125 ? 16.172 1.471 3.783 1 98.44 125 CYS B C 1
ATOM 3318 O O . CYS B 1 125 ? 15.969 0.349 3.316 1 98.44 125 CYS B O 1
ATOM 3320 N N . LEU B 1 126 ? 15.797 2.568 3.16 1 98.56 126 LEU B N 1
ATOM 3321 C CA . LEU B 1 126 ? 15.016 2.525 1.93 1 98.56 126 LEU B CA 1
ATOM 3322 C C . LEU B 1 126 ? 15.891 2.799 0.715 1 98.56 126 LEU B C 1
ATOM 3324 O O . LEU B 1 126 ? 15.391 2.951 -0.401 1 98.56 126 LEU B O 1
ATOM 3328 N N . ASN B 1 127 ? 17.141 2.877 0.862 1 97.69 127 ASN B N 1
ATOM 3329 C CA . ASN B 1 127 ? 18.141 3.029 -0.187 1 97.69 127 ASN B CA 1
ATOM 3330 C C . ASN B 1 127 ? 18.016 4.375 -0.896 1 97.69 127 ASN B C 1
ATOM 3332 O O . ASN B 1 127 ? 18.125 4.449 -2.119 1 97.69 127 ASN B O 1
ATOM 3336 N N . GLU B 1 128 ? 17.641 5.383 -0.109 1 98.12 128 GLU B N 1
ATOM 3337 C CA . GLU B 1 128 ? 17.516 6.727 -0.671 1 98.12 128 GLU B CA 1
ATOM 3338 C C . GLU B 1 128 ? 18.516 7.684 -0.025 1 98.12 128 GLU B C 1
ATOM 3340 O O . GLU B 1 128 ? 18.891 7.504 1.134 1 98.12 128 GLU B O 1
ATOM 3345 N N . ASN B 1 129 ? 19 8.641 -0.793 1 97.75 129 ASN B N 1
ATOM 3346 C CA . ASN B 1 129 ? 19.938 9.656 -0.324 1 97.75 129 ASN B CA 1
ATOM 3347 C C . ASN B 1 129 ? 19.219 10.766 0.441 1 97.75 129 ASN B C 1
ATOM 3349 O O . ASN B 1 129 ? 18.344 11.438 -0.108 1 97.75 129 ASN B O 1
ATOM 3353 N N . PHE B 1 130 ? 19.625 10.914 1.674 1 97.75 130 PHE B N 1
ATOM 3354 C CA . PHE B 1 130 ? 18.984 11.891 2.559 1 97.75 130 PHE B CA 1
ATOM 3355 C C . PHE B 1 130 ? 19.328 13.312 2.123 1 97.75 130 PHE B C 1
ATOM 3357 O O . PHE B 1 130 ? 18.516 14.227 2.307 1 97.75 130 PHE B O 1
ATOM 3364 N N . HIS B 1 131 ? 20.328 13.547 1.427 1 97.56 131 HIS B N 1
ATOM 3365 C CA . HIS B 1 131 ? 20.891 14.875 1.256 1 97.56 131 HIS B CA 1
ATOM 3366 C C . HIS B 1 131 ? 20.375 15.539 -0.017 1 97.56 131 HIS B C 1
ATOM 3368 O O . HIS B 1 131 ? 20.578 16.734 -0.233 1 97.56 131 HIS B O 1
ATOM 3374 N N . ASN B 1 132 ? 19.75 14.789 -0.823 1 97.62 132 ASN B N 1
ATOM 3375 C CA . ASN B 1 132 ? 19.203 15.398 -2.031 1 97.62 132 ASN B CA 1
ATOM 3376 C C . ASN B 1 132 ? 17.672 15.453 -1.987 1 97.62 132 ASN B C 1
ATOM 3378 O O . ASN B 1 132 ? 17.031 15.75 -2.994 1 97.62 132 ASN B O 1
ATOM 3382 N N . ARG B 1 133 ? 17.047 15.188 -0.841 1 97.06 133 ARG B N 1
ATOM 3383 C CA . ARG B 1 133 ? 15.609 14.961 -0.7 1 97.06 133 ARG B CA 1
ATOM 3384 C C . ARG B 1 133 ? 14.812 16.203 -1.083 1 97.06 133 ARG B C 1
ATOM 3386 O O . ARG B 1 133 ? 13.727 16.109 -1.645 1 97.06 133 ARG B O 1
ATOM 3393 N N . GLY B 1 134 ? 15.328 17.406 -0.899 1 96.44 134 GLY B N 1
ATOM 3394 C CA . GLY B 1 134 ? 14.641 18.625 -1.278 1 96.44 134 GLY B CA 1
ATOM 3395 C C . GLY B 1 134 ? 14.477 18.781 -2.779 1 96.44 134 GLY B C 1
ATOM 3396 O O . GLY B 1 134 ? 13.375 19.031 -3.266 1 96.44 134 GLY B O 1
ATOM 3397 N N . ARG B 1 135 ? 15.531 18.594 -3.506 1 96.19 135 ARG B N 1
ATOM 3398 C CA . ARG B 1 135 ? 15.492 18.719 -4.961 1 96.19 135 ARG B CA 1
ATOM 3399 C C . ARG B 1 135 ? 14.734 17.547 -5.578 1 96.19 135 ARG B C 1
ATOM 3401 O O . ARG B 1 135 ? 14 17.719 -6.555 1 96.19 135 ARG B O 1
ATOM 3408 N N . ARG B 1 136 ? 14.883 16.406 -4.984 1 97.81 136 ARG B N 1
ATOM 3409 C CA . ARG B 1 136 ? 14.266 15.203 -5.527 1 97.81 136 ARG B CA 1
ATOM 3410 C C . ARG B 1 136 ? 12.742 15.273 -5.438 1 97.81 136 ARG B C 1
ATOM 3412 O O . ARG B 1 136 ? 12.039 14.844 -6.352 1 97.81 136 ARG B O 1
ATOM 3419 N N . VAL B 1 137 ? 12.266 15.859 -4.336 1 98.56 137 VAL B N 1
ATOM 3420 C CA . VAL B 1 137 ? 10.82 15.906 -4.145 1 98.56 137 VAL B CA 1
ATOM 3421 C C . VAL B 1 137 ? 10.18 16.75 -5.25 1 98.56 137 VAL B C 1
ATOM 3423 O O . VAL B 1 137 ? 9.07 16.453 -5.695 1 98.56 137 VAL B O 1
ATOM 3426 N N . GLU B 1 138 ? 10.805 17.766 -5.746 1 98.19 138 GLU B N 1
ATOM 3427 C CA . GLU B 1 138 ? 10.266 18.609 -6.805 1 98.19 138 GLU B CA 1
ATOM 3428 C C . GLU B 1 138 ? 10.117 17.828 -8.109 1 98.19 138 GLU B C 1
ATOM 3430 O O . GLU B 1 138 ? 9.078 17.906 -8.766 1 98.19 138 GLU B O 1
ATOM 3435 N N . GLU B 1 139 ? 11.18 17.078 -8.453 1 98.62 139 GLU B N 1
ATOM 3436 C CA . GLU B 1 139 ? 11.094 16.234 -9.648 1 98.62 139 GLU B CA 1
ATOM 3437 C C . GLU B 1 139 ? 10.039 15.148 -9.477 1 98.62 139 GLU B C 1
ATOM 3439 O O . GLU B 1 139 ? 9.336 14.812 -10.43 1 98.62 139 GLU B O 1
ATOM 3444 N N . GLN B 1 140 ? 9.914 14.648 -8.25 1 98.88 140 GLN B N 1
ATOM 3445 C CA . GLN B 1 140 ? 8.914 13.617 -7.988 1 98.88 140 GLN B CA 1
ATOM 3446 C C . GLN B 1 140 ? 7.5 14.156 -8.211 1 98.88 140 GLN B C 1
ATOM 3448 O O . GLN B 1 140 ? 6.648 13.461 -8.766 1 98.88 140 GLN B O 1
ATOM 3453 N N . VAL B 1 141 ? 7.246 15.344 -7.77 1 98.81 141 VAL B N 1
ATOM 3454 C CA . VAL B 1 141 ? 5.926 15.945 -7.926 1 98.81 141 VAL B CA 1
ATOM 3455 C C . VAL B 1 141 ? 5.586 16.062 -9.414 1 98.81 141 VAL B C 1
ATOM 3457 O O . VAL B 1 141 ? 4.465 15.75 -9.82 1 98.81 141 VAL B O 1
ATOM 3460 N N . GLU B 1 142 ? 6.555 16.438 -10.172 1 98.69 142 GLU B N 1
ATOM 3461 C CA . GLU B 1 142 ? 6.352 16.531 -11.617 1 98.69 142 GLU B CA 1
ATOM 3462 C C . GLU B 1 142 ? 5.996 15.18 -12.211 1 98.69 142 GLU B C 1
ATOM 3464 O O . GLU B 1 142 ? 5.035 15.055 -12.977 1 98.69 142 GLU B O 1
ATOM 3469 N N . VAL B 1 143 ? 6.734 14.164 -11.836 1 98.88 143 VAL B N 1
ATOM 3470 C CA . VAL B 1 143 ? 6.539 12.812 -12.359 1 98.88 143 VAL B CA 1
ATOM 3471 C C . VAL B 1 143 ? 5.176 12.281 -11.914 1 98.88 143 VAL B C 1
ATOM 3473 O O . VAL B 1 143 ? 4.445 11.688 -12.719 1 98.88 143 VAL B O 1
ATOM 3476 N N . LEU B 1 144 ? 4.777 12.539 -10.648 1 98.94 144 LEU B N 1
ATOM 3477 C CA . LEU B 1 144 ? 3.471 12.117 -10.156 1 98.94 144 LEU B CA 1
ATOM 3478 C C . LEU B 1 144 ? 2.352 12.719 -10.992 1 98.94 144 LEU B C 1
ATOM 3480 O O . LEU B 1 144 ? 1.446 12.008 -11.438 1 98.94 144 LEU B O 1
ATOM 3484 N N . ARG B 1 145 ? 2.406 13.992 -11.211 1 98.81 145 ARG B N 1
ATOM 3485 C CA . ARG B 1 145 ? 1.364 14.688 -11.961 1 98.81 145 ARG B CA 1
ATOM 3486 C C . ARG B 1 145 ? 1.251 14.141 -13.375 1 98.81 145 ARG B C 1
ATOM 3488 O O . ARG B 1 145 ? 0.146 13.906 -13.875 1 98.81 145 ARG B O 1
ATOM 3495 N N . LEU B 1 146 ? 2.383 13.875 -14.031 1 98.88 146 LEU B N 1
ATOM 3496 C CA . LEU B 1 146 ? 2.375 13.32 -15.383 1 98.88 146 LEU B CA 1
ATOM 3497 C C . LEU B 1 146 ? 1.739 11.93 -15.391 1 98.88 146 LEU B C 1
ATOM 3499 O O . LEU B 1 146 ? 0.851 11.656 -16.203 1 98.88 146 LEU B O 1
ATOM 3503 N N . LEU B 1 147 ? 2.094 11.094 -14.445 1 98.94 147 LEU B N 1
ATOM 3504 C CA . LEU B 1 147 ? 1.616 9.719 -14.406 1 98.94 147 LEU B CA 1
ATOM 3505 C C . LEU B 1 147 ? 0.131 9.664 -14.062 1 98.94 147 LEU B C 1
ATOM 3507 O O . LEU B 1 147 ? -0.563 8.719 -14.438 1 98.94 147 LEU B O 1
ATOM 3511 N N . TRP B 1 148 ? -0.394 10.734 -13.398 1 98.88 148 TRP B N 1
ATOM 3512 C CA . TRP B 1 148 ? -1.789 10.734 -12.969 1 98.88 148 TRP B CA 1
ATOM 3513 C C . TRP B 1 148 ? -2.684 11.359 -14.031 1 98.88 148 TRP B C 1
ATOM 3515 O O . TRP B 1 148 ? -3.91 11.242 -13.969 1 98.88 148 TRP B O 1
ATOM 3525 N N . THR B 1 149 ? -2.125 12.031 -15.047 1 98.81 149 THR B N 1
ATOM 3526 C CA . THR B 1 149 ? -2.975 12.836 -15.922 1 98.81 149 THR B CA 1
ATOM 3527 C C . THR B 1 149 ? -2.799 12.414 -17.375 1 98.81 149 THR B C 1
ATOM 3529 O O . THR B 1 149 ? -3.57 12.828 -18.25 1 98.81 149 THR B O 1
ATOM 3532 N N . GLN B 1 150 ? -1.746 11.609 -17.641 1 98.69 150 GLN B N 1
ATOM 3533 C CA . GLN B 1 150 ? -1.48 11.164 -19 1 98.69 150 GLN B CA 1
ATOM 3534 C C . GLN B 1 150 ? -1.438 9.641 -19.078 1 98.69 150 GLN B C 1
ATOM 3536 O O . GLN B 1 150 ? -0.88 8.977 -18.203 1 98.69 150 GLN B O 1
ATOM 3541 N N . PRO B 1 151 ? -1.992 9.07 -20.156 1 97.94 151 PRO B N 1
ATOM 3542 C CA . PRO B 1 151 ? -1.93 7.617 -20.312 1 97.94 151 PRO B CA 1
ATOM 3543 C C . PRO B 1 151 ? -0.507 7.109 -20.531 1 97.94 151 PRO B C 1
ATOM 3545 O O . PRO B 1 151 ? -0.169 6.004 -20.094 1 97.94 151 PRO B O 1
ATOM 3548 N N . LEU B 1 152 ? 0.278 7.957 -21.234 1 98.12 152 LEU B N 1
ATOM 3549 C CA . LEU B 1 152 ? 1.682 7.664 -21.5 1 98.12 152 LEU B CA 1
ATOM 3550 C C . LEU B 1 152 ? 2.566 8.844 -21.109 1 98.12 152 LEU B C 1
ATOM 3552 O O . LEU B 1 152 ? 2.221 10 -21.375 1 98.12 152 LEU B O 1
ATOM 3556 N N . VAL B 1 153 ? 3.652 8.508 -20.531 1 98.44 153 VAL B N 1
ATOM 3557 C CA . VAL B 1 153 ? 4.602 9.523 -20.078 1 98.44 153 VAL B CA 1
ATOM 3558 C C . VAL B 1 153 ? 5.988 9.219 -20.625 1 98.44 153 VAL B C 1
ATOM 3560 O O . VAL B 1 153 ? 6.422 8.062 -20.641 1 98.44 153 VAL B O 1
ATOM 3563 N N . GLN B 1 154 ? 6.625 10.164 -21.219 1 97.62 154 GLN B N 1
ATOM 3564 C CA . GLN B 1 154 ? 8.055 10.195 -21.5 1 97.62 154 GLN B CA 1
ATOM 3565 C C . GLN B 1 154 ? 8.766 11.242 -20.641 1 97.62 154 GLN B C 1
ATOM 3567 O O . GLN B 1 154 ? 8.461 12.438 -20.734 1 97.62 154 GLN B O 1
ATOM 3572 N N . PHE B 1 155 ? 9.609 10.805 -19.797 1 98.5 155 PHE B N 1
ATOM 3573 C CA . PHE B 1 155 ? 10.266 11.703 -18.859 1 98.5 155 PHE B CA 1
ATOM 3574 C C . PHE B 1 155 ? 11.711 11.273 -18.609 1 98.5 155 PHE B C 1
ATOM 3576 O O . PHE B 1 155 ? 11.984 10.094 -18.391 1 98.5 155 PHE B O 1
ATOM 3583 N N . LYS B 1 156 ? 12.617 12.156 -18.688 1 98.44 156 LYS B N 1
ATOM 3584 C CA . LYS B 1 156 ? 14.023 11.969 -18.328 1 98.44 156 LYS B CA 1
ATOM 3585 C C . LYS B 1 156 ? 14.531 13.148 -17.5 1 98.44 156 LYS B C 1
ATOM 3587 O O . LYS B 1 156 ? 14.695 14.25 -18.016 1 98.44 156 LYS B O 1
ATOM 3592 N N . GLY B 1 157 ? 14.672 12.945 -16.266 1 98.38 157 GLY B N 1
ATOM 3593 C CA . GLY B 1 157 ? 15.195 13.953 -15.359 1 98.38 157 GLY B CA 1
ATOM 3594 C C . GLY B 1 157 ? 16.469 13.523 -14.656 1 98.38 157 GLY B C 1
ATOM 3595 O O . GLY B 1 157 ? 17.188 12.641 -15.141 1 98.38 157 GLY B O 1
ATOM 3596 N N . ARG B 1 158 ? 16.812 14.203 -13.578 1 98.25 158 ARG B N 1
ATOM 3597 C CA . ARG B 1 158 ? 18.016 13.898 -12.828 1 98.25 158 ARG B CA 1
ATOM 3598 C C . ARG B 1 158 ? 17.891 12.578 -12.078 1 98.25 158 ARG B C 1
ATOM 3600 O O . ARG B 1 158 ? 18.844 11.812 -11.969 1 98.25 158 ARG B O 1
ATOM 3607 N N . TRP B 1 159 ? 16.641 12.281 -11.602 1 98.25 159 TRP B N 1
ATOM 3608 C CA . TRP B 1 159 ? 16.5 11.141 -10.703 1 98.25 159 TRP B CA 1
ATOM 3609 C C . TRP B 1 159 ? 15.5 10.133 -11.273 1 98.25 159 TRP B C 1
ATOM 3611 O O . TRP B 1 159 ? 15.32 9.039 -10.719 1 98.25 159 TRP B O 1
ATOM 3621 N N . HIS B 1 160 ? 14.797 10.477 -12.398 1 98.5 160 HIS B N 1
ATOM 3622 C CA . HIS B 1 160 ? 13.758 9.594 -12.914 1 98.5 160 HIS B CA 1
ATOM 3623 C C . HIS B 1 160 ? 13.867 9.43 -14.422 1 98.5 160 HIS B C 1
ATOM 3625 O O . HIS B 1 160 ? 14.25 10.359 -15.133 1 98.5 160 HIS B O 1
ATOM 3631 N N . SER B 1 161 ? 13.562 8.219 -14.828 1 98.44 161 SER B N 1
ATOM 3632 C CA . SER B 1 161 ? 13.422 7.887 -16.234 1 98.44 161 SER B CA 1
ATOM 3633 C C . SER B 1 161 ? 12.156 7.059 -16.484 1 98.44 161 SER B C 1
ATOM 3635 O O . SER B 1 161 ? 12.008 5.969 -15.922 1 98.44 161 SER B O 1
ATOM 3637 N N . ILE B 1 162 ? 11.211 7.586 -17.203 1 98.06 162 ILE B N 1
ATOM 3638 C CA . ILE B 1 162 ? 10.008 6.898 -17.656 1 98.06 162 ILE B CA 1
ATOM 3639 C C . ILE B 1 162 ? 9.992 6.852 -19.188 1 98.06 162 ILE B C 1
ATOM 3641 O O . ILE B 1 162 ? 9.617 7.824 -19.844 1 98.06 162 ILE B O 1
ATOM 3645 N N . PRO B 1 163 ? 10.422 5.672 -19.781 1 95.88 163 PRO B N 1
ATOM 3646 C CA . PRO B 1 163 ? 10.539 5.59 -21.25 1 95.88 163 PRO B CA 1
ATOM 3647 C C . PRO B 1 163 ? 9.25 5.137 -21.922 1 95.88 163 PRO B C 1
ATOM 3649 O O . PRO B 1 163 ? 9.125 3.977 -22.312 1 95.88 163 PRO B O 1
ATOM 3652 N N . ASP B 1 164 ? 8.32 6.051 -21.969 1 96.06 164 ASP B N 1
ATOM 3653 C CA . ASP B 1 164 ? 7.086 5.824 -22.719 1 96.06 164 ASP B CA 1
ATOM 3654 C C . ASP B 1 164 ? 6.238 4.742 -22.062 1 96.06 164 ASP B C 1
ATOM 3656 O O . ASP B 1 164 ? 5.934 3.721 -22.672 1 96.06 164 ASP B O 1
ATOM 3660 N N . ALA B 1 165 ? 5.836 4.969 -20.891 1 97.81 165 ALA B N 1
ATOM 3661 C CA . ALA B 1 165 ? 5.07 4.059 -20.047 1 97.81 165 ALA B CA 1
ATOM 3662 C C . ALA B 1 165 ? 4.031 4.82 -19.219 1 97.81 165 ALA B C 1
ATOM 3664 O O . ALA B 1 165 ? 4.055 6.051 -19.172 1 97.81 165 ALA B O 1
ATOM 3665 N N . GLY B 1 166 ? 3.094 4.133 -18.734 1 98.56 166 GLY B N 1
ATOM 3666 C CA . GLY B 1 166 ? 2.047 4.77 -17.938 1 98.56 166 GLY B CA 1
ATOM 3667 C C . GLY B 1 166 ? 1.408 3.836 -16.938 1 98.56 166 GLY B C 1
ATOM 3668 O O . GLY B 1 166 ? 1.705 2.639 -16.906 1 98.56 166 GLY B O 1
ATOM 3669 N N . ILE B 1 167 ? 0.636 4.414 -16.031 1 98.62 167 ILE B N 1
ATOM 3670 C CA . ILE B 1 167 ? -0.114 3.605 -15.078 1 98.62 167 ILE B CA 1
ATOM 3671 C C . ILE B 1 167 ? -1.562 3.471 -15.539 1 98.62 167 ILE B C 1
ATOM 3673 O O . ILE B 1 167 ? -2.107 4.383 -16.172 1 98.62 167 ILE B O 1
ATOM 3677 N N . ASN B 1 168 ? -2.127 2.402 -15.273 1 98.44 168 ASN B N 1
ATOM 3678 C CA . ASN B 1 168 ? -3.518 2.041 -15.531 1 98.44 168 ASN B CA 1
ATOM 3679 C C . ASN B 1 168 ? -4.078 1.152 -14.422 1 98.44 168 ASN B C 1
ATOM 3681 O O . ASN B 1 168 ? -3.518 0.096 -14.125 1 98.44 168 ASN B O 1
ATOM 3685 N N . PRO B 1 169 ? -5.145 1.561 -13.891 1 98.12 169 PRO B N 1
ATOM 3686 C CA . PRO B 1 169 ? -6.027 2.695 -14.172 1 98.12 169 PRO B CA 1
ATOM 3687 C C . PRO B 1 169 ? -5.422 4.031 -13.758 1 98.12 169 PRO B C 1
ATOM 3689 O O . PRO B 1 169 ? -4.617 4.086 -12.82 1 98.12 169 PRO B O 1
ATOM 3692 N N . LEU B 1 170 ? -5.77 5.094 -14.453 1 98.62 170 LEU B N 1
ATOM 3693 C CA . LEU B 1 170 ? -5.562 6.449 -13.953 1 98.62 170 LEU B CA 1
ATOM 3694 C C . LEU B 1 170 ? -6.445 6.719 -12.734 1 98.62 170 LEU B C 1
ATOM 3696 O O . LEU B 1 170 ? -7.504 6.102 -12.586 1 98.62 170 LEU B O 1
ATOM 3700 N N . PRO B 1 171 ? -5.984 7.582 -11.867 1 98.81 171 PRO B N 1
ATOM 3701 C CA . PRO B 1 171 ? -6.867 7.938 -10.75 1 98.81 171 PRO B CA 1
ATOM 3702 C C . PRO B 1 171 ? -8.117 8.695 -11.211 1 98.81 171 PRO B C 1
ATOM 3704 O O . PRO B 1 171 ? -8.156 9.211 -12.328 1 98.81 171 PRO B O 1
ATOM 3707 N N . ILE B 1 172 ? -9.148 8.695 -10.367 1 98.69 172 ILE B N 1
ATOM 3708 C CA . ILE B 1 172 ? -10.359 9.469 -10.625 1 98.69 172 ILE B CA 1
ATOM 3709 C C . ILE B 1 172 ? -10.023 10.961 -10.641 1 98.69 172 ILE B C 1
ATOM 3711 O O . ILE B 1 172 ? -10.414 11.68 -11.562 1 98.69 172 ILE B O 1
ATOM 3715 N N . GLN B 1 173 ? -9.32 11.367 -9.625 1 98.75 173 GLN B N 1
ATOM 3716 C CA . GLN B 1 173 ? -8.844 12.742 -9.57 1 98.75 173 GLN B CA 1
ATOM 3717 C C . GLN B 1 173 ? -7.582 12.922 -10.414 1 98.75 173 GLN B C 1
ATOM 3719 O O . GLN B 1 173 ? -6.547 12.32 -10.133 1 98.75 173 GLN B O 1
ATOM 3724 N N . GLN B 1 174 ? -7.699 13.742 -11.375 1 98.44 174 GLN B N 1
ATOM 3725 C CA . GLN B 1 174 ? -6.566 13.922 -12.281 1 98.44 174 GLN B CA 1
ATOM 3726 C C . GLN B 1 174 ? -6.125 15.383 -12.32 1 98.44 174 GLN B C 1
ATOM 3728 O O . GLN B 1 174 ? -6.656 16.172 -13.102 1 98.44 174 GLN B O 1
ATOM 3733 N N . PRO B 1 175 ? -5.207 15.648 -11.539 1 98.38 175 PRO B N 1
ATOM 3734 C CA . PRO B 1 175 ? -4.402 14.781 -10.672 1 98.38 175 PRO B CA 1
ATOM 3735 C C . PRO B 1 175 ? -5 14.617 -9.273 1 98.38 175 PRO B C 1
ATOM 3737 O O . PRO B 1 175 ? -5.898 15.375 -8.898 1 98.38 175 PRO B O 1
ATOM 3740 N N . ILE B 1 176 ? -4.492 13.664 -8.555 1 98.94 176 ILE B N 1
ATOM 3741 C CA . ILE B 1 176 ? -4.711 13.609 -7.113 1 98.94 176 ILE B CA 1
ATOM 3742 C C . ILE B 1 176 ? -4.121 14.852 -6.457 1 98.94 176 ILE B C 1
ATOM 3744 O O . ILE B 1 176 ? -2.975 15.219 -6.727 1 98.94 176 ILE B O 1
ATOM 3748 N N . PRO B 1 177 ? -4.879 15.586 -5.629 1 98.88 177 PRO B N 1
ATOM 3749 C CA . PRO B 1 177 ? -4.367 16.812 -5.012 1 98.88 177 PRO B CA 1
ATOM 3750 C C . PRO B 1 177 ? -3.162 16.547 -4.109 1 98.88 177 PRO B C 1
ATOM 3752 O O . PRO B 1 177 ? -3.193 15.641 -3.275 1 98.88 177 PRO B O 1
ATOM 3755 N N . ILE B 1 178 ? -2.166 17.359 -4.285 1 98.94 178 ILE B N 1
ATOM 3756 C CA . ILE B 1 178 ? -0.957 17.25 -3.475 1 98.94 178 ILE B CA 1
ATOM 3757 C C . ILE B 1 178 ? -0.92 18.391 -2.457 1 98.94 178 ILE B C 1
ATOM 3759 O O . ILE B 1 178 ? -1.076 19.562 -2.818 1 98.94 178 ILE B O 1
ATOM 3763 N N . TRP B 1 179 ? -0.78 18.062 -1.238 1 98.94 179 TRP B N 1
ATOM 3764 C CA . TRP B 1 179 ? -0.596 19 -0.132 1 98.94 179 TRP B CA 1
ATOM 3765 C C . TRP B 1 179 ? 0.816 18.891 0.435 1 98.94 179 TRP B C 1
ATOM 3767 O O . TRP B 1 179 ? 1.481 17.875 0.286 1 98.94 179 TRP B O 1
ATOM 3777 N N . PHE B 1 180 ? 1.312 19.969 0.981 1 98.81 180 PHE B N 1
ATOM 3778 C CA . PHE B 1 180 ? 2.682 19.969 1.481 1 98.81 180 PHE B CA 1
ATOM 3779 C C . PHE B 1 180 ? 2.711 20.219 2.984 1 98.81 180 PHE B C 1
ATOM 3781 O O . PHE B 1 180 ? 1.96 21.062 3.494 1 98.81 180 PHE B O 1
ATOM 3788 N N . GLY B 1 181 ? 3.459 19.438 3.648 1 98.31 181 GLY B N 1
ATOM 3789 C CA . GLY B 1 181 ? 3.861 19.766 5.008 1 98.31 181 GLY B CA 1
ATOM 3790 C C . GLY B 1 181 ? 5.203 20.469 5.078 1 98.31 181 GLY B C 1
ATOM 3791 O O . GLY B 1 181 ? 6.016 20.359 4.156 1 98.31 181 GLY B O 1
ATOM 3792 N N . GLY B 1 182 ? 5.395 21.141 6.16 1 97.25 182 GLY B N 1
ATOM 3793 C CA . GLY B 1 182 ? 6.648 21.844 6.379 1 97.25 182 GLY B CA 1
ATOM 3794 C C . GLY B 1 182 ? 6.48 23.344 6.461 1 97.25 182 GLY B C 1
ATOM 3795 O O . GLY B 1 182 ? 5.41 23.875 6.152 1 97.25 182 GLY B O 1
ATOM 3796 N N . HIS B 1 183 ? 7.609 24.062 6.852 1 97.19 183 HIS B N 1
ATOM 3797 C CA . HIS B 1 183 ? 7.488 25.5 7.145 1 97.19 183 HIS B CA 1
ATOM 3798 C C . HIS B 1 183 ? 8.586 26.297 6.449 1 97.19 183 HIS B C 1
ATOM 3800 O O . HIS B 1 183 ? 8.57 27.531 6.477 1 97.19 183 HIS B O 1
ATOM 3806 N N . ALA B 1 184 ? 9.523 25.594 5.816 1 96.94 184 ALA B N 1
ATOM 3807 C CA . ALA B 1 184 ? 10.641 26.297 5.184 1 96.94 184 ALA B CA 1
ATOM 3808 C C . ALA B 1 184 ? 10.172 27.109 3.98 1 96.94 184 ALA B C 1
ATOM 3810 O O . ALA B 1 184 ? 9.117 26.828 3.404 1 96.94 184 ALA B O 1
ATOM 3811 N N . GLU B 1 185 ? 10.93 28.109 3.668 1 97.56 185 GLU B N 1
ATOM 3812 C CA . GLU B 1 185 ? 10.617 28.938 2.504 1 97.56 185 GLU B CA 1
ATOM 3813 C C . GLU B 1 185 ? 10.469 28.094 1.248 1 97.56 185 GLU B C 1
ATOM 3815 O O . GLU B 1 185 ? 9.586 28.344 0.423 1 97.56 185 GLU B O 1
ATOM 3820 N N . ALA B 1 186 ? 11.344 27.125 1.09 1 97.62 186 ALA B N 1
ATOM 3821 C CA . ALA B 1 186 ? 11.289 26.234 -0.066 1 97.62 186 ALA B CA 1
ATOM 3822 C C . ALA B 1 186 ? 9.938 25.531 -0.157 1 97.62 186 ALA B C 1
ATOM 3824 O O . ALA B 1 186 ? 9.438 25.266 -1.255 1 97.62 186 ALA B O 1
ATOM 3825 N N . VAL B 1 187 ? 9.336 25.234 0.995 1 98.25 187 VAL B N 1
ATOM 3826 C CA . VAL B 1 187 ? 8.031 24.594 1.035 1 98.25 187 VAL B CA 1
ATOM 3827 C C . VAL B 1 187 ? 6.965 25.562 0.511 1 98.25 187 VAL B C 1
ATOM 3829 O O . VAL B 1 187 ? 6.105 25.172 -0.285 1 98.25 187 VAL B O 1
ATOM 3832 N N . MET B 1 188 ? 7.039 26.828 0.904 1 98.44 188 MET B N 1
ATOM 3833 C CA . MET B 1 188 ? 6.102 27.828 0.407 1 98.44 188 MET B CA 1
ATOM 3834 C C . MET B 1 188 ? 6.195 27.953 -1.109 1 98.44 188 MET B C 1
ATOM 3836 O O . MET B 1 188 ? 5.18 28.078 -1.792 1 98.44 188 MET B O 1
ATOM 3840 N N . ARG B 1 189 ? 7.391 27.922 -1.596 1 98.25 189 ARG B N 1
ATOM 3841 C CA . ARG B 1 189 ? 7.594 28 -3.039 1 98.25 189 ARG B CA 1
ATOM 3842 C C . ARG B 1 189 ? 6.988 26.797 -3.748 1 98.25 189 ARG B C 1
ATOM 3844 O O . ARG B 1 189 ? 6.371 26.938 -4.805 1 98.25 189 ARG B O 1
ATOM 3851 N N . ARG B 1 190 ? 7.168 25.625 -3.203 1 98.31 190 ARG B N 1
ATOM 3852 C CA . ARG B 1 190 ? 6.598 24.422 -3.787 1 98.31 190 ARG B CA 1
ATOM 3853 C C . ARG B 1 190 ? 5.074 24.484 -3.803 1 98.31 190 ARG B C 1
ATOM 3855 O O . ARG B 1 190 ? 4.438 24.109 -4.789 1 98.31 190 ARG B O 1
ATOM 3862 N N . ILE B 1 191 ? 4.52 24.906 -2.695 1 98.69 191 ILE B N 1
ATOM 3863 C CA . ILE B 1 191 ? 3.066 25.047 -2.609 1 98.69 191 ILE B CA 1
ATOM 3864 C C . ILE B 1 191 ? 2.566 25.984 -3.693 1 98.69 191 ILE B C 1
ATOM 3866 O O . ILE B 1 191 ? 1.609 25.688 -4.406 1 98.69 191 ILE B O 1
ATOM 3870 N N . ALA B 1 192 ? 3.223 27.078 -3.791 1 98.56 192 ALA B N 1
ATOM 3871 C CA . ALA B 1 192 ? 2.812 28.078 -4.777 1 98.56 192 ALA B CA 1
ATOM 3872 C C . ALA B 1 192 ? 2.85 27.5 -6.188 1 98.56 192 ALA B C 1
ATOM 3874 O O . ALA B 1 192 ? 1.977 27.797 -7.008 1 98.56 192 ALA B O 1
ATOM 3875 N N . ARG B 1 193 ? 3.797 26.672 -6.406 1 97.38 193 ARG B N 1
ATOM 3876 C CA . ARG B 1 193 ? 3.988 26.141 -7.754 1 97.38 193 ARG B CA 1
ATOM 3877 C C . ARG B 1 193 ? 3.045 24.984 -8.031 1 97.38 193 ARG B C 1
ATOM 3879 O O . ARG B 1 193 ? 2.488 24.875 -9.125 1 97.38 193 ARG B O 1
ATOM 3886 N N . TRP B 1 194 ? 2.857 24.062 -6.965 1 96.31 194 TRP B N 1
ATOM 3887 C CA . TRP B 1 194 ? 2.225 22.797 -7.285 1 96.31 194 TRP B CA 1
ATOM 3888 C C . TRP B 1 194 ? 1.12 22.469 -6.285 1 96.31 194 TRP B C 1
ATOM 3890 O O . TRP B 1 194 ? 0.275 21.609 -6.539 1 96.31 194 TRP B O 1
ATOM 3900 N N . GLY B 1 195 ? 1.097 23.125 -5.176 1 98.38 195 GLY B N 1
ATOM 3901 C CA . GLY B 1 195 ? 0.35 22.625 -4.031 1 98.38 195 GLY B CA 1
ATOM 3902 C C . GLY B 1 195 ? -1.138 22.906 -4.121 1 98.38 195 GLY B C 1
ATOM 3903 O O . GLY B 1 195 ? -1.543 24.016 -4.473 1 98.38 195 GLY B O 1
ATOM 3904 N N . ALA B 1 196 ? -1.93 21.906 -3.844 1 98.69 196 ALA B N 1
ATOM 3905 C CA . ALA B 1 196 ? -3.363 22.094 -3.633 1 98.69 196 ALA B CA 1
ATOM 3906 C C . ALA B 1 196 ? -3.652 22.531 -2.203 1 98.69 196 ALA B C 1
ATOM 3908 O O . ALA B 1 196 ? -4.754 23 -1.904 1 98.69 196 ALA B O 1
ATOM 3909 N N . GLY B 1 197 ? -2.65 22.406 -1.332 1 98.75 197 GLY B N 1
ATOM 3910 C CA . GLY B 1 197 ? -2.861 22.828 0.045 1 98.75 197 GLY B CA 1
ATOM 3911 C C . GLY B 1 197 ? -1.599 22.766 0.885 1 98.75 197 GLY B C 1
ATOM 3912 O O . GLY B 1 197 ? -0.55 22.328 0.411 1 98.75 197 GLY B O 1
ATOM 3913 N N . TRP B 1 198 ? -1.695 23.281 2.051 1 98.81 198 TRP B N 1
ATOM 3914 C CA . TRP B 1 198 ? -0.634 23.375 3.049 1 98.81 198 TRP B CA 1
ATOM 3915 C C . TRP B 1 198 ? -1.091 22.797 4.383 1 98.81 198 TRP B C 1
ATOM 3917 O O . TRP B 1 198 ? -2.223 23.031 4.812 1 98.81 198 TRP B O 1
ATOM 3927 N N . MET B 1 199 ? -0.229 21.953 4.973 1 98.62 199 MET B N 1
ATOM 3928 C CA . MET B 1 199 ? -0.496 21.359 6.273 1 98.62 199 MET B CA 1
ATOM 3929 C C . MET B 1 199 ? 0.505 21.844 7.316 1 98.62 199 MET B C 1
ATOM 3931 O O . MET B 1 199 ? 1.433 21.109 7.68 1 98.62 199 MET B O 1
ATOM 3935 N N . PRO B 1 200 ? 0.287 23 7.855 1 97.5 200 PRO B N 1
ATOM 3936 C CA . PRO B 1 200 ? 1.221 23.516 8.859 1 97.5 200 PRO B CA 1
ATOM 3937 C C . PRO B 1 200 ? 1.044 22.844 10.227 1 97.5 200 PRO B C 1
ATOM 3939 O O . PRO B 1 200 ? -0.037 22.328 10.531 1 97.5 200 PRO B O 1
ATOM 3942 N N . ASN B 1 201 ? 2.043 22.812 10.914 1 93.94 201 ASN B N 1
ATOM 3943 C CA . ASN B 1 201 ? 2.029 22.312 12.289 1 93.94 201 ASN B CA 1
ATOM 3944 C C . ASN B 1 201 ? 2.424 23.391 13.281 1 93.94 201 ASN B C 1
ATOM 3946 O O . ASN B 1 201 ? 3.441 23.281 13.969 1 93.94 201 ASN B O 1
ATOM 3950 N N . TYR B 1 202 ? 1.591 24.469 13.352 1 93.44 202 TYR B N 1
ATOM 3951 C CA . TYR B 1 202 ? 1.783 25.547 14.328 1 93.44 202 TYR B CA 1
ATOM 3952 C C . TYR B 1 202 ? 0.837 25.375 15.516 1 93.44 202 TYR B C 1
ATOM 3954 O O . TYR B 1 202 ? -0.3 24.922 15.352 1 93.44 202 TYR B O 1
ATOM 3962 N N . ARG B 1 203 ? 1.219 25.812 16.656 1 85.62 203 ARG B N 1
ATOM 3963 C CA . ARG B 1 203 ? 0.359 25.766 17.828 1 85.62 203 ARG B CA 1
ATOM 3964 C C . ARG B 1 203 ? -0.595 26.953 17.859 1 85.62 203 ARG B C 1
ATOM 3966 O O . ARG B 1 203 ? -1.739 26.828 18.297 1 85.62 203 ARG B O 1
ATOM 3973 N N . ARG B 1 204 ? -0.09 28.062 17.391 1 90.38 204 ARG B N 1
ATOM 3974 C CA . ARG B 1 204 ? -0.886 29.281 17.375 1 90.38 204 ARG B CA 1
ATOM 3975 C C . ARG B 1 204 ? -0.925 29.875 15.977 1 90.38 204 ARG B C 1
ATOM 3977 O O . ARG B 1 204 ? 0.063 29.828 15.242 1 90.38 204 ARG B O 1
ATOM 3984 N N . VAL B 1 205 ? -1.989 30.453 15.68 1 95.12 205 VAL B N 1
ATOM 3985 C CA . VAL B 1 205 ? -2.203 31.031 14.352 1 95.12 205 VAL B CA 1
ATOM 3986 C C . VAL B 1 205 ? -1.18 32.125 14.102 1 95.12 205 VAL B C 1
ATOM 3988 O O . VAL B 1 205 ? -0.726 32.312 12.969 1 95.12 205 VAL B O 1
ATOM 3991 N N . GLU B 1 206 ? -0.767 32.875 15.133 1 95.75 206 GLU B N 1
ATOM 3992 C CA . GLU B 1 206 ? 0.173 34 15 1 95.75 206 GLU B CA 1
ATOM 3993 C C . GLU B 1 206 ? 1.517 33.531 14.461 1 95.75 206 GLU B C 1
ATOM 3995 O O . GLU B 1 206 ? 2.193 34.25 13.734 1 95.75 206 GLU B O 1
ATOM 4000 N N . GLU B 1 207 ? 1.834 32.312 14.773 1 96.81 207 GLU B N 1
ATOM 4001 C CA . GLU B 1 207 ? 3.096 31.734 14.32 1 96.81 207 GLU B CA 1
ATOM 4002 C C . GLU B 1 207 ? 3.07 31.453 12.82 1 96.81 207 GLU B C 1
ATOM 4004 O O . GLU B 1 207 ? 4.121 31.297 12.195 1 96.81 207 GLU B O 1
ATOM 4009 N N . ALA B 1 208 ? 1.9 31.359 12.289 1 97.25 208 ALA B N 1
ATOM 4010 C CA . ALA B 1 208 ? 1.749 31 10.883 1 97.25 208 ALA B CA 1
ATOM 4011 C C . ALA B 1 208 ? 1.785 32.25 9.992 1 97.25 208 ALA B C 1
ATOM 4013 O O . ALA B 1 208 ? 1.942 32.125 8.773 1 97.25 208 ALA B O 1
ATOM 4014 N N . ARG B 1 209 ? 1.632 33.438 10.555 1 96.44 209 ARG B N 1
ATOM 4015 C CA . ARG B 1 209 ? 1.399 34.688 9.805 1 96.44 209 ARG B CA 1
ATOM 4016 C C . ARG B 1 209 ? 2.547 34.969 8.844 1 96.44 209 ARG B C 1
ATOM 4018 O O . ARG B 1 209 ? 2.316 35.25 7.672 1 96.44 209 ARG B O 1
ATOM 4025 N N . PRO B 1 210 ? 3.818 34.844 9.289 1 97.56 210 PRO B N 1
ATOM 4026 C CA . PRO B 1 210 ? 4.91 35.125 8.352 1 97.56 210 PRO B CA 1
ATOM 4027 C C . PRO B 1 210 ? 4.887 34.188 7.137 1 97.56 210 PRO B C 1
ATOM 4029 O O . PRO B 1 210 ? 5.109 34.656 6.012 1 97.56 210 PRO B O 1
ATOM 4032 N N . ASN B 1 211 ? 4.605 32.938 7.348 1 98.12 211 ASN B N 1
ATOM 4033 C CA . ASN B 1 211 ? 4.586 31.969 6.246 1 98.12 211 ASN B CA 1
ATOM 4034 C C . ASN B 1 211 ? 3.35 32.156 5.367 1 98.12 211 ASN B C 1
ATOM 4036 O O . ASN B 1 211 ? 3.402 31.938 4.16 1 98.12 211 ASN B O 1
ATOM 4040 N N . LEU B 1 212 ? 2.223 32.594 5.988 1 98 212 LEU B N 1
ATOM 4041 C CA . LEU B 1 212 ? 1.037 32.906 5.199 1 98 212 LEU B CA 1
ATOM 4042 C C . LEU B 1 212 ? 1.308 34.062 4.258 1 98 212 LEU B C 1
ATOM 4044 O O . LEU B 1 212 ? 0.913 34.031 3.09 1 98 212 LEU B O 1
ATOM 4048 N N . GLU B 1 213 ? 1.98 35.062 4.777 1 97.62 213 GLU B N 1
ATOM 4049 C CA . GLU B 1 213 ? 2.342 36.219 3.961 1 97.62 213 GLU B CA 1
ATOM 4050 C C . GLU B 1 213 ? 3.303 35.812 2.842 1 97.62 213 GLU B C 1
ATOM 4052 O O . GLU B 1 213 ? 3.133 36.219 1.696 1 97.62 213 GLU B O 1
ATOM 4057 N N . LEU B 1 214 ? 4.258 35.031 3.203 1 98.19 214 LEU B N 1
ATOM 4058 C CA . LEU B 1 214 ? 5.227 34.562 2.221 1 98.19 214 LEU B CA 1
ATOM 4059 C C . LEU B 1 214 ? 4.543 33.75 1.136 1 98.19 214 LEU B C 1
ATOM 4061 O O . LEU B 1 214 ? 4.855 33.875 -0.048 1 98.19 214 LEU B O 1
ATOM 4065 N N . LEU B 1 215 ? 3.641 32.844 1.525 1 98.56 215 LEU B N 1
ATOM 4066 C CA . LEU B 1 215 ? 2.891 32.031 0.575 1 98.56 215 LEU B CA 1
ATOM 4067 C C . LEU B 1 215 ? 2.092 32.906 -0.382 1 98.56 215 LEU B C 1
ATOM 4069 O O . LEU B 1 215 ? 2.094 32.688 -1.594 1 98.56 215 LEU B O 1
ATOM 4073 N N . GLU B 1 216 ? 1.449 33.906 0.169 1 98 216 GLU B N 1
ATOM 4074 C CA . GLU B 1 216 ? 0.673 34.812 -0.666 1 98 216 GLU B CA 1
ATOM 4075 C C . GLU B 1 216 ? 1.556 35.5 -1.707 1 98 216 GLU B C 1
ATOM 4077 O O . GLU B 1 216 ? 1.159 35.656 -2.865 1 98 216 GLU B O 1
ATOM 4082 N N . GLN B 1 217 ? 2.715 35.906 -1.28 1 98.19 217 GLN B N 1
ATOM 4083 C CA . GLN B 1 217 ? 3.67 36.531 -2.193 1 98.19 217 GLN B CA 1
ATOM 4084 C C . GLN B 1 217 ? 4.066 35.562 -3.311 1 98.19 217 GLN B C 1
ATOM 4086 O O . GLN B 1 217 ? 4.051 35.938 -4.488 1 98.19 217 GLN B O 1
ATOM 4091 N N . PHE B 1 218 ? 4.414 34.344 -2.959 1 98.56 218 PHE B N 1
ATOM 4092 C CA . PHE B 1 218 ? 4.852 33.344 -3.947 1 98.56 218 PHE B CA 1
ATOM 4093 C C . PHE B 1 218 ? 3.699 32.938 -4.855 1 98.56 218 PHE B C 1
ATOM 4095 O O . PHE B 1 218 ? 3.9 32.688 -6.043 1 98.56 218 PHE B O 1
ATOM 4102 N N . LEU B 1 219 ? 2.469 32.875 -4.344 1 98.56 219 LEU B N 1
ATOM 4103 C CA . LEU B 1 219 ? 1.297 32.594 -5.16 1 98.56 219 LEU B CA 1
ATOM 4104 C C . LEU B 1 219 ? 1.099 33.656 -6.23 1 98.56 219 LEU B C 1
ATOM 4106 O O . LEU B 1 219 ? 0.865 33.344 -7.398 1 98.56 219 LEU B O 1
ATOM 4110 N N . ALA B 1 220 ? 1.26 34.875 -5.809 1 97.94 220 ALA B N 1
ATOM 4111 C CA . ALA B 1 220 ? 1.123 35.969 -6.754 1 97.94 220 ALA B CA 1
ATOM 4112 C C . ALA B 1 220 ? 2.143 35.844 -7.883 1 97.94 220 ALA B C 1
ATOM 4114 O O . ALA B 1 220 ? 1.83 36.156 -9.039 1 97.94 220 ALA B O 1
ATOM 4115 N N . GLU B 1 221 ? 3.311 35.469 -7.582 1 97.94 221 GLU B N 1
ATOM 4116 C CA . GLU B 1 221 ? 4.383 35.312 -8.562 1 97.94 221 GLU B CA 1
ATOM 4117 C C . GLU B 1 221 ? 4.051 34.219 -9.586 1 97.94 221 GLU B C 1
ATOM 4119 O O . GLU B 1 221 ? 4.57 34.25 -10.703 1 97.94 221 GLU B O 1
ATOM 4124 N N . THR B 1 222 ? 3.244 33.281 -9.203 1 96.94 222 THR B N 1
ATOM 4125 C CA . THR B 1 222 ? 2.916 32.156 -10.094 1 96.94 222 THR B CA 1
ATOM 4126 C C . THR B 1 222 ? 1.53 32.344 -10.703 1 96.94 222 THR B C 1
ATOM 4128 O O . THR B 1 222 ? 1.024 31.469 -11.406 1 96.94 222 THR B O 1
ATOM 4131 N N . GLY B 1 223 ? 0.862 33.438 -10.375 1 97.94 223 GLY B N 1
ATOM 4132 C CA . GLY B 1 223 ? -0.453 33.75 -10.914 1 97.94 223 GLY B CA 1
ATOM 4133 C C . GLY B 1 223 ? -1.577 33.031 -10.188 1 97.94 223 GLY B C 1
ATOM 4134 O O . GLY B 1 223 ? -2.689 32.906 -10.711 1 97.94 223 GLY B O 1
ATOM 4135 N N . ARG B 1 224 ? -1.296 32.469 -9.016 1 97.88 224 ARG B N 1
ATOM 4136 C CA . ARG B 1 224 ? -2.291 31.797 -8.195 1 97.88 224 ARG B CA 1
ATOM 4137 C C . ARG B 1 224 ? -2.695 32.656 -7.004 1 97.88 224 ARG B C 1
ATOM 4139 O O . ARG B 1 224 ? -2.098 33.688 -6.758 1 97.88 224 ARG B O 1
ATOM 4146 N N . SER B 1 225 ? -3.816 32.281 -6.355 1 97.12 225 SER B N 1
ATOM 4147 C CA . SER B 1 225 ? -4.297 33 -5.191 1 97.12 225 SER B CA 1
ATOM 4148 C C . SER B 1 225 ? -4.562 32.062 -4.016 1 97.12 225 SER B C 1
ATOM 4150 O O . SER B 1 225 ? -4.559 30.844 -4.176 1 97.12 225 SER B O 1
ATOM 4152 N N . ARG B 1 226 ? -4.785 32.656 -2.93 1 96.38 226 ARG B N 1
ATOM 4153 C CA . ARG B 1 226 ? -4.977 31.938 -1.684 1 96.38 226 ARG B CA 1
ATOM 4154 C C . ARG B 1 226 ? -6.23 31.078 -1.743 1 96.38 226 ARG B C 1
ATOM 4156 O O . ARG B 1 226 ? -6.301 30.031 -1.095 1 96.38 226 ARG B O 1
ATOM 4163 N N . ASP B 1 227 ? -7.141 31.406 -2.574 1 95.94 227 ASP B N 1
ATOM 4164 C CA . ASP B 1 227 ? -8.398 30.672 -2.672 1 95.94 227 ASP B CA 1
ATOM 4165 C C . ASP B 1 227 ? -8.188 29.312 -3.348 1 95.94 227 ASP B C 1
ATOM 4167 O O . ASP B 1 227 ? -9.047 28.438 -3.258 1 95.94 227 ASP B O 1
ATOM 4171 N N . GLU B 1 228 ? -7.043 29.141 -3.959 1 97.75 228 GLU B N 1
ATOM 4172 C CA . GLU B 1 228 ? -6.742 27.906 -4.691 1 97.75 228 GLU B CA 1
ATOM 4173 C C . GLU B 1 228 ? -5.973 26.922 -3.818 1 97.75 228 GLU B C 1
ATOM 4175 O O . GLU B 1 228 ? -5.715 25.781 -4.234 1 97.75 228 GLU B O 1
ATOM 4180 N N . VAL B 1 229 ? -5.637 27.328 -2.635 1 98.56 229 VAL B N 1
ATOM 4181 C CA . VAL B 1 229 ? -4.773 26.531 -1.77 1 98.56 229 VAL B CA 1
ATOM 4182 C C . VAL B 1 229 ? -5.484 26.25 -0.448 1 98.56 229 VAL B C 1
ATOM 4184 O O . VAL B 1 229 ? -5.855 27.172 0.275 1 98.56 229 VAL B O 1
ATOM 4187 N N . GLY B 1 230 ? -5.684 24.969 -0.217 1 98.75 230 GLY B N 1
ATOM 4188 C CA . GLY B 1 230 ? -6.223 24.609 1.083 1 98.75 230 GLY B CA 1
ATOM 4189 C C . GLY B 1 230 ? -5.246 24.828 2.221 1 98.75 230 GLY B C 1
ATOM 4190 O O . GLY B 1 230 ? -4.035 24.891 2.004 1 98.75 230 GLY B O 1
ATOM 4191 N N . LEU B 1 231 ? -5.746 25.062 3.391 1 98.62 231 LEU B N 1
ATOM 4192 C CA . LEU B 1 231 ? -4.992 25.234 4.629 1 98.62 231 LEU B CA 1
ATOM 4193 C C . LEU B 1 231 ? -5.547 24.344 5.734 1 98.62 231 LEU B C 1
ATOM 4195 O O . LEU B 1 231 ? -6.73 24.438 6.078 1 98.62 231 LEU B O 1
ATOM 4199 N N . GLU B 1 232 ? -4.637 23.453 6.254 1 98.5 232 GLU B N 1
ATOM 4200 C CA . GLU B 1 232 ? -5.129 22.469 7.207 1 98.5 232 GLU B CA 1
ATOM 4201 C C . GLU B 1 232 ? -4.242 22.406 8.445 1 98.5 232 GLU B C 1
ATOM 4203 O O . GLU B 1 232 ? -3.324 21.594 8.523 1 98.5 232 GLU B O 1
ATOM 4208 N N . PRO B 1 233 ? -4.512 23.219 9.453 1 97.94 233 PRO B N 1
ATOM 4209 C CA . PRO B 1 233 ? -3.836 23.094 10.75 1 97.94 233 PRO B CA 1
ATOM 4210 C C . PRO B 1 233 ? -4.324 21.891 11.555 1 97.94 233 PRO B C 1
ATOM 4212 O O . PRO B 1 233 ? -5.312 21.25 11.172 1 97.94 233 PRO B O 1
ATOM 4215 N N . ARG B 1 234 ? -3.594 21.578 12.586 1 96.25 234 ARG B N 1
ATOM 4216 C CA . ARG B 1 234 ? -3.939 20.469 13.461 1 96.25 234 ARG B CA 1
ATOM 4217 C C . ARG B 1 234 ? -4.23 20.969 14.875 1 96.25 234 ARG B C 1
ATOM 4219 O O . ARG B 1 234 ? -3.477 21.766 15.43 1 96.25 234 ARG B O 1
ATOM 4226 N N . LEU B 1 235 ? -5.273 20.516 15.43 1 95.31 235 LEU B N 1
ATOM 4227 C CA . LEU B 1 235 ? -5.672 20.844 16.797 1 95.31 235 LEU B CA 1
ATOM 4228 C C . LEU B 1 235 ? -5.379 19.672 17.734 1 95.31 235 LEU B C 1
ATOM 4230 O O . LEU B 1 235 ? -5.758 18.531 17.438 1 95.31 235 LEU B O 1
ATOM 4234 N N . ALA B 1 236 ? -4.656 19.922 18.812 1 94.94 236 ALA B N 1
ATOM 4235 C CA . ALA B 1 236 ? -4.473 18.906 19.859 1 94.94 236 ALA B CA 1
ATOM 4236 C C . ALA B 1 236 ? -5.68 18.875 20.781 1 94.94 236 ALA B C 1
ATOM 4238 O O . ALA B 1 236 ? -5.98 19.859 21.469 1 94.94 236 ALA B O 1
ATOM 4239 N N . TYR B 1 237 ? -6.285 17.766 20.828 1 95.88 237 TYR B N 1
ATOM 4240 C CA . TYR B 1 237 ? -7.457 17.578 21.672 1 95.88 237 TYR B CA 1
ATOM 4241 C C . TYR B 1 237 ? -7.148 17.938 23.125 1 95.88 237 TYR B C 1
ATOM 4243 O O . TYR B 1 237 ? -7.973 18.562 23.797 1 95.88 237 TYR B O 1
ATOM 4251 N N . GLY B 1 238 ? -5.93 17.656 23.562 1 92.44 238 GLY B N 1
ATOM 4252 C CA . GLY B 1 238 ? -5.531 17.828 24.953 1 92.44 238 GLY B CA 1
ATOM 4253 C C . GLY B 1 238 ? -5.266 19.281 25.312 1 92.44 238 GLY B C 1
ATOM 4254 O O . GLY B 1 238 ? -5.098 19.609 26.484 1 92.44 238 GLY B O 1
ATOM 4255 N N . ASP B 1 239 ? -5.109 20.219 24.312 1 83.19 239 ASP B N 1
ATOM 4256 C CA . ASP B 1 239 ? -4.758 21.609 24.562 1 83.19 239 ASP B CA 1
ATOM 4257 C C . ASP B 1 239 ? -5.918 22.359 25.203 1 83.19 239 ASP B C 1
ATOM 4259 O O . ASP B 1 239 ? -5.746 23.484 25.688 1 83.19 239 ASP B O 1
ATOM 4263 N N . GLY B 1 240 ? -7.043 21.625 25.375 1 79.88 240 GLY B N 1
ATOM 4264 C CA . GLY B 1 240 ? -7.98 22.531 26 1 79.88 240 GLY B CA 1
ATOM 4265 C C . GLY B 1 240 ? -9.336 21.906 26.266 1 79.88 240 GLY B C 1
ATOM 4266 O O . GLY B 1 240 ? -9.43 20.719 26.562 1 79.88 240 GLY B O 1
ATOM 4267 N N . ASN B 1 241 ? -10.312 22.844 26.438 1 89.69 241 ASN B N 1
ATOM 4268 C CA . ASN B 1 241 ? -11.734 22.562 26.594 1 89.69 241 ASN B CA 1
ATOM 4269 C C . ASN B 1 241 ? -12.539 23.062 25.406 1 89.69 241 ASN B C 1
ATOM 4271 O O . ASN B 1 241 ? -11.984 23.688 24.484 1 89.69 241 ASN B O 1
ATOM 4275 N N . PRO B 1 242 ? -13.75 22.812 25.312 1 94.12 242 PRO B N 1
ATOM 4276 C CA . PRO B 1 242 ? -14.578 23.156 24.156 1 94.12 242 PRO B CA 1
ATOM 4277 C C . PRO B 1 242 ? -14.484 24.625 23.781 1 94.12 242 PRO B C 1
ATOM 4279 O O . PRO B 1 242 ? -14.453 24.969 22.594 1 94.12 242 PRO B O 1
ATOM 4282 N N . ASP B 1 243 ? -14.422 25.438 24.734 1 94.94 243 ASP B N 1
ATOM 4283 C CA . ASP B 1 243 ? -14.312 26.859 24.438 1 94.94 243 ASP B CA 1
ATOM 4284 C C . ASP B 1 243 ? -13.016 27.172 23.719 1 94.94 243 ASP B C 1
ATOM 4286 O O . ASP B 1 243 ? -13.008 27.938 22.75 1 94.94 243 ASP B O 1
ATOM 4290 N N . ARG B 1 244 ? -12 26.578 24.156 1 94.19 244 ARG B N 1
ATOM 4291 C CA . ARG B 1 244 ? -10.695 26.766 23.531 1 94.19 244 ARG B CA 1
ATOM 4292 C C . ARG B 1 244 ? -10.68 26.188 22.125 1 94.19 244 ARG B C 1
ATOM 4294 O O . ARG B 1 244 ? -10.078 26.766 21.203 1 94.19 244 ARG B O 1
ATOM 4301 N N . TRP B 1 245 ? -11.289 25 21.953 1 95.38 245 TRP B N 1
ATOM 4302 C CA . TRP B 1 245 ? -11.367 24.391 20.625 1 95.38 245 TRP B CA 1
ATOM 4303 C C . TRP B 1 245 ? -12.055 25.344 19.641 1 95.38 245 TRP B C 1
ATOM 4305 O O . TRP B 1 245 ? -11.555 25.578 18.547 1 95.38 245 TRP B O 1
ATOM 4315 N N . ARG B 1 246 ? -13.141 25.906 20.047 1 94.06 246 ARG B N 1
ATOM 4316 C CA . ARG B 1 246 ? -13.914 26.797 19.188 1 94.06 246 ARG B CA 1
ATOM 4317 C C . ARG B 1 246 ? -13.125 28.062 18.859 1 94.06 246 ARG B C 1
ATOM 4319 O O . ARG B 1 246 ? -13.133 28.516 17.719 1 94.06 246 ARG B O 1
ATOM 4326 N N . GLN B 1 247 ? -12.5 28.562 19.875 1 94.44 247 GLN B N 1
ATOM 4327 C CA . GLN B 1 247 ? -11.68 29.75 19.656 1 94.44 247 GLN B CA 1
ATOM 4328 C C . GLN B 1 247 ? -10.562 29.469 18.656 1 94.44 247 GLN B C 1
ATOM 4330 O O . GLN B 1 247 ? -10.32 30.266 17.75 1 94.44 247 GLN B O 1
ATOM 4335 N N . TRP B 1 248 ? -9.914 28.375 18.891 1 94 248 TRP B N 1
ATOM 4336 C CA . TRP B 1 248 ? -8.852 27.953 17.984 1 94 248 TRP B CA 1
ATOM 4337 C C . TRP B 1 248 ? -9.367 27.828 16.547 1 94 248 TRP B C 1
ATOM 4339 O O . TRP B 1 248 ? -8.75 28.344 15.617 1 94 248 TRP B O 1
ATOM 4349 N N . MET B 1 249 ? -10.492 27.203 16.359 1 95.12 249 MET B N 1
ATOM 4350 C CA . MET B 1 249 ? -11.102 27.016 15.055 1 95.12 249 MET B CA 1
ATOM 4351 C C . MET B 1 249 ? -11.445 28.344 14.398 1 95.12 249 MET B C 1
ATOM 4353 O O . MET B 1 249 ? -11.195 28.547 13.211 1 95.12 249 MET B O 1
ATOM 4357 N N . GLU B 1 250 ? -11.961 29.219 15.18 1 96.19 250 GLU B N 1
ATOM 4358 C CA . GLU B 1 250 ? -12.312 30.547 14.672 1 96.19 250 GLU B CA 1
ATOM 4359 C C . GLU B 1 250 ? -11.078 31.312 14.219 1 96.19 250 GLU B C 1
ATOM 4361 O O . GLU B 1 250 ? -11.094 31.969 13.172 1 96.19 250 GLU B O 1
ATOM 4366 N N . GLU B 1 251 ? -10.062 31.25 15 1 96.69 251 GLU B N 1
ATOM 4367 C CA . GLU B 1 251 ? -8.82 31.953 14.68 1 96.69 251 GLU B CA 1
ATOM 4368 C C . GLU B 1 251 ? -8.227 31.438 13.367 1 96.69 251 GLU B C 1
ATOM 4370 O O . GLU B 1 251 ? -7.777 32.219 12.539 1 96.69 251 GLU B O 1
ATOM 4375 N N . TRP B 1 252 ? -8.25 30.156 13.164 1 97.31 252 TRP B N 1
ATOM 4376 C CA . TRP B 1 252 ? -7.691 29.578 11.945 1 97.31 252 TRP B CA 1
ATOM 4377 C C . TRP B 1 252 ? -8.609 29.828 10.758 1 97.31 252 TRP B C 1
ATOM 4379 O O . TRP B 1 252 ? -8.141 30.062 9.641 1 97.31 252 TRP B O 1
ATOM 4389 N N . GLN B 1 253 ? -9.875 29.766 11.008 1 96.56 253 GLN B N 1
ATOM 4390 C CA . GLN B 1 253 ? -10.82 30.094 9.938 1 96.56 253 GLN B CA 1
ATOM 4391 C C . GLN B 1 253 ? -10.609 31.531 9.445 1 96.56 253 GLN B C 1
ATOM 4393 O O . GLN B 1 253 ? -10.711 31.797 8.242 1 96.56 253 GLN B O 1
ATOM 4398 N N . ALA B 1 254 ? -10.32 32.406 10.328 1 96.94 254 ALA B N 1
ATOM 4399 C CA . ALA B 1 254 ? -10.141 33.812 10.008 1 96.94 254 ALA B CA 1
ATOM 4400 C C . ALA B 1 254 ? -8.953 34 9.07 1 96.94 254 ALA B C 1
ATOM 4402 O O . ALA B 1 254 ? -8.914 34.969 8.312 1 96.94 254 ALA B O 1
ATOM 4403 N N . VAL B 1 255 ? -8.047 33.062 9.117 1 96.62 255 VAL B N 1
ATOM 4404 C CA . VAL B 1 255 ? -6.879 33.25 8.258 1 96.62 255 VAL B CA 1
ATOM 4405 C C . VAL B 1 255 ? -6.977 32.312 7.059 1 96.62 255 VAL B C 1
ATOM 4407 O O . VAL B 1 255 ? -5.996 32.094 6.348 1 96.62 255 VAL B O 1
ATOM 4410 N N . GLY B 1 256 ? -8.102 31.641 6.898 1 96.94 256 GLY B N 1
ATOM 4411 C CA . GLY B 1 256 ? -8.375 30.969 5.641 1 96.94 256 GLY B CA 1
ATOM 4412 C C . GLY B 1 256 ? -8.258 29.453 5.738 1 96.94 256 GLY B C 1
ATOM 4413 O O . GLY B 1 256 ? -8.133 28.766 4.723 1 96.94 256 GLY B O 1
ATOM 4414 N N . ALA B 1 257 ? -8.266 28.891 6.957 1 97.94 257 ALA B N 1
ATOM 4415 C CA . ALA B 1 257 ? -8.242 27.438 7.078 1 97.94 257 ALA B CA 1
ATOM 4416 C C . ALA B 1 257 ? -9.469 26.828 6.414 1 97.94 257 ALA B C 1
ATOM 4418 O O . ALA B 1 257 ? -10.602 27.25 6.66 1 97.94 257 ALA B O 1
ATOM 4419 N N . THR B 1 258 ? -9.195 25.906 5.523 1 98.44 258 THR B N 1
ATOM 4420 C CA . THR B 1 258 ? -10.273 25.203 4.82 1 98.44 258 THR B CA 1
ATOM 4421 C C . THR B 1 258 ? -10.555 23.859 5.461 1 98.44 258 THR B C 1
ATOM 4423 O O . THR B 1 258 ? -11.648 23.312 5.305 1 98.44 258 THR B O 1
ATOM 4426 N N . HIS B 1 259 ? -9.586 23.297 6.109 1 98.19 259 HIS B N 1
ATOM 4427 C CA . HIS B 1 259 ? -9.633 22.016 6.809 1 98.19 259 HIS B CA 1
ATOM 4428 C C . HIS B 1 259 ? -9.039 22.141 8.211 1 98.19 259 HIS B C 1
ATOM 4430 O O . HIS B 1 259 ? -8.359 23.109 8.523 1 98.19 259 HIS B O 1
ATOM 4436 N N . MET B 1 260 ? -9.32 21.219 9.039 1 97.06 260 MET B N 1
ATOM 4437 C CA . MET B 1 260 ? -8.633 21.016 10.312 1 97.06 260 MET B CA 1
ATOM 4438 C C . MET B 1 260 ? -8.695 19.547 10.734 1 97.06 260 MET B C 1
ATOM 4440 O O . MET B 1 260 ? -9.617 18.828 10.352 1 97.06 260 MET B O 1
ATOM 4444 N N . THR B 1 261 ? -7.734 19.109 11.438 1 98.06 261 THR B N 1
ATOM 4445 C CA . THR B 1 261 ? -7.723 17.75 11.969 1 98.06 261 THR B CA 1
ATOM 4446 C C . THR B 1 261 ? -7.488 17.766 13.477 1 98.06 261 THR B C 1
ATOM 4448 O O . THR B 1 261 ? -6.617 18.484 13.969 1 98.06 261 THR B O 1
ATOM 4451 N N . VAL B 1 262 ? -8.266 17.047 14.195 1 97.69 262 VAL B N 1
ATOM 4452 C CA . VAL B 1 262 ? -8.102 16.938 15.641 1 97.69 262 VAL B CA 1
ATOM 4453 C C . VAL B 1 262 ? -7.262 15.703 15.977 1 97.69 262 VAL B C 1
ATOM 4455 O O . VAL B 1 262 ? -7.484 14.625 15.414 1 97.69 262 VAL B O 1
ATOM 4458 N N . ASN B 1 263 ? -6.277 15.883 16.781 1 97.62 263 ASN B N 1
ATOM 4459 C CA . ASN B 1 263 ? -5.367 14.836 17.219 1 97.62 263 ASN B CA 1
ATOM 4460 C C . ASN B 1 263 ? -5.641 14.414 18.656 1 97.62 263 ASN B C 1
ATOM 4462 O O . ASN B 1 263 ? -5.531 15.227 19.578 1 97.62 263 ASN B O 1
ATOM 4466 N N . THR B 1 264 ? -5.953 13.172 18.875 1 97.81 264 THR B N 1
ATOM 4467 C CA . THR B 1 264 ? -6.281 12.703 20.219 1 97.81 264 THR B CA 1
ATOM 4468 C C . THR B 1 264 ? -5.094 11.977 20.844 1 97.81 264 THR B C 1
ATOM 4470 O O . THR B 1 264 ? -5.176 11.492 21.969 1 97.81 264 THR B O 1
ATOM 4473 N N . MET B 1 265 ? -3.982 11.828 20.094 1 96.56 265 MET B N 1
ATOM 4474 C CA . MET B 1 265 ? -2.787 11.211 20.656 1 96.56 265 MET B CA 1
ATOM 4475 C C . MET B 1 265 ? -2.18 12.102 21.734 1 96.56 265 MET B C 1
ATOM 4477 O O . MET B 1 265 ? -2.348 13.328 21.703 1 96.56 265 MET B O 1
ATOM 4481 N N . GLY B 1 266 ? -1.502 11.492 22.703 1 94.5 266 GLY B N 1
ATOM 4482 C CA . GLY B 1 266 ? -0.826 12.242 23.75 1 94.5 266 GLY B CA 1
ATOM 4483 C C . GLY B 1 266 ? -1.763 12.711 24.859 1 94.5 266 GLY B C 1
ATOM 4484 O O . GLY B 1 266 ? -1.404 13.578 25.656 1 94.5 266 GLY B O 1
ATOM 4485 N N . CYS B 1 267 ? -3.004 12.18 24.906 1 95.81 267 CYS B N 1
ATOM 4486 C CA . CYS B 1 267 ? -4.004 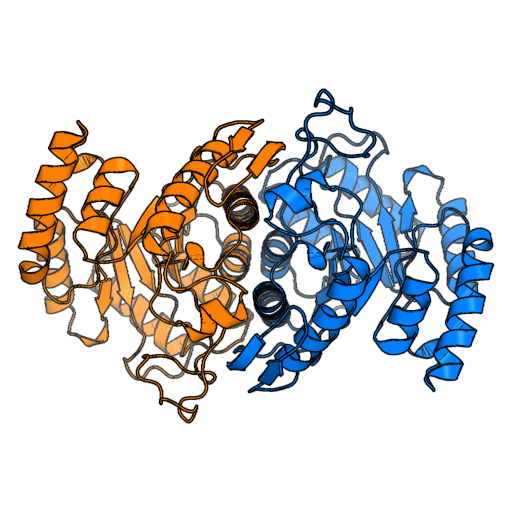12.625 25.875 1 95.81 267 CYS B CA 1
ATOM 4487 C C . CYS B 1 267 ? -4.188 11.602 26.984 1 95.81 267 CYS B C 1
ATOM 4489 O O . CYS B 1 267 ? -5.094 11.727 27.812 1 95.81 267 CYS B O 1
ATOM 4491 N N . GLY B 1 268 ? -3.363 10.539 26.969 1 95.06 268 GLY B N 1
ATOM 4492 C CA . GLY B 1 268 ? -3.451 9.508 27.984 1 95.06 268 GLY B CA 1
ATOM 4493 C C . GLY B 1 268 ? -4.453 8.414 27.656 1 95.06 268 GLY B C 1
ATOM 4494 O O . GLY B 1 268 ? -4.77 7.574 28.5 1 95.06 268 GLY B O 1
ATOM 4495 N N . PHE B 1 269 ? -5.004 8.438 26.469 1 96.38 269 PHE B N 1
ATOM 4496 C CA . PHE B 1 269 ? -5.934 7.395 26.062 1 96.38 269 PHE B CA 1
ATOM 4497 C C . PHE B 1 269 ? -5.188 6.102 25.75 1 96.38 269 PHE B C 1
ATOM 4499 O O . PHE B 1 269 ? -4.215 6.105 24.984 1 96.38 269 PHE B O 1
ATOM 4506 N N . ALA B 1 270 ? -5.66 4.945 26.297 1 93.06 270 ALA B N 1
ATOM 4507 C CA . ALA B 1 270 ? -4.926 3.688 26.203 1 93.06 270 ALA B CA 1
ATOM 4508 C C . ALA B 1 270 ? -5.613 2.725 25.234 1 93.06 270 ALA B C 1
ATOM 4510 O O . ALA B 1 270 ? -5.035 1.71 24.844 1 93.06 270 ALA B O 1
ATOM 4511 N N . THR B 1 271 ? -6.844 3.057 24.891 1 96.75 271 THR B N 1
ATOM 4512 C CA . THR B 1 271 ? -7.617 2.123 24.078 1 96.75 271 THR B CA 1
ATOM 4513 C C . THR B 1 271 ? -8.289 2.844 22.906 1 96.75 271 THR B C 1
ATOM 4515 O O . THR B 1 271 ? -8.539 4.047 22.984 1 96.75 271 THR B O 1
ATOM 4518 N N . PRO B 1 272 ? -8.602 2.078 21.844 1 97.69 272 PRO B N 1
ATOM 4519 C CA . PRO B 1 272 ? -9.391 2.652 20.75 1 97.69 272 PRO B CA 1
ATOM 4520 C C . PRO B 1 272 ? -10.695 3.281 21.234 1 97.69 272 PRO B C 1
ATOM 4522 O O . PRO B 1 272 ? -11.086 4.348 20.75 1 97.69 272 PRO B O 1
ATOM 4525 N N . ALA B 1 273 ? -11.328 2.678 22.188 1 97.75 273 ALA B N 1
ATOM 4526 C CA . ALA B 1 273 ? -12.609 3.166 22.703 1 97.75 273 ALA B CA 1
ATOM 4527 C C . ALA B 1 273 ? -12.453 4.551 23.328 1 97.75 273 ALA B C 1
ATOM 4529 O O . ALA B 1 273 ? -13.328 5.41 23.156 1 97.75 273 ALA B O 1
ATOM 4530 N N . GLU B 1 274 ? -11.359 4.766 24.016 1 98.12 274 GLU B N 1
ATOM 4531 C CA . GLU B 1 274 ? -11.117 6.062 24.641 1 98.12 274 GLU B CA 1
ATOM 4532 C C . GLU B 1 274 ? -10.883 7.145 23.594 1 98.12 274 GLU B C 1
ATOM 4534 O O . GLU B 1 274 ? -11.367 8.273 23.734 1 98.12 274 GLU B O 1
ATOM 4539 N N . HIS B 1 275 ? -10.172 6.797 22.547 1 98.44 275 HIS B N 1
ATOM 4540 C CA . HIS B 1 275 ? -9.969 7.73 21.438 1 98.44 275 HIS B CA 1
ATOM 4541 C C . HIS B 1 275 ? -11.289 8.07 20.75 1 98.44 275 HIS B C 1
ATOM 4543 O O . HIS B 1 275 ? -11.562 9.234 20.469 1 98.44 275 HIS B O 1
ATOM 4549 N N . MET B 1 276 ? -12.109 7.066 20.5 1 98.44 276 MET B N 1
ATOM 4550 C CA . MET B 1 276 ? -13.391 7.289 19.812 1 98.44 276 MET B CA 1
ATOM 4551 C C . MET B 1 276 ? -14.336 8.094 20.703 1 98.44 276 MET B C 1
ATOM 4553 O O . MET B 1 276 ? -15.07 8.953 20.203 1 98.44 276 MET B O 1
ATOM 4557 N N . ALA B 1 277 ? -14.266 7.863 22.016 1 98.12 277 ALA B N 1
ATOM 4558 C CA . ALA B 1 277 ? -15.078 8.648 22.938 1 98.12 277 ALA B CA 1
ATOM 4559 C C . ALA B 1 277 ? -14.672 10.117 22.922 1 98.12 277 ALA B C 1
ATOM 4561 O O . ALA B 1 277 ? -15.531 11.008 22.953 1 98.12 277 ALA B O 1
ATOM 4562 N N . ALA B 1 278 ? -13.414 10.359 22.859 1 97.94 278 ALA B N 1
ATOM 4563 C CA . ALA B 1 278 ? -12.906 11.727 22.766 1 97.94 278 ALA B CA 1
ATOM 4564 C C . ALA B 1 278 ? -13.367 12.406 21.484 1 97.94 278 ALA B C 1
ATOM 4566 O O . ALA B 1 278 ? -13.773 13.57 21.5 1 97.94 278 ALA B O 1
ATOM 4567 N N . LEU B 1 279 ? -13.344 11.68 20.391 1 98.25 279 LEU B N 1
ATOM 4568 C CA . LEU B 1 279 ? -13.766 12.227 19.109 1 98.25 279 LEU B CA 1
ATOM 4569 C C . LEU B 1 279 ? -15.266 12.492 19.094 1 98.25 279 LEU B C 1
ATOM 4571 O O . LEU B 1 279 ? -15.727 13.469 18.484 1 98.25 279 LEU B O 1
ATOM 4575 N N . GLU B 1 280 ? -15.992 11.609 19.734 1 98 280 GLU B N 1
ATOM 4576 C CA . GLU B 1 280 ? -17.422 11.844 19.891 1 98 280 GLU B CA 1
ATOM 4577 C C . GLU B 1 280 ? -17.703 13.125 20.672 1 98 280 GLU B C 1
ATOM 4579 O O . GLU B 1 280 ? -18.562 13.914 20.297 1 98 280 GLU B O 1
ATOM 4584 N N . ARG B 1 281 ? -16.969 13.281 21.75 1 97.31 281 ARG B N 1
ATOM 4585 C CA . ARG B 1 281 ? -17.125 14.492 22.547 1 97.31 281 ARG B CA 1
ATOM 4586 C C . ARG B 1 281 ? -16.781 15.734 21.734 1 97.31 281 ARG B C 1
ATOM 4588 O O . ARG B 1 281 ? -17.5 16.719 21.766 1 97.31 281 ARG B O 1
ATOM 4595 N N . PHE B 1 282 ? -15.664 15.672 21.047 1 97.62 282 PHE B N 1
ATOM 4596 C CA . PHE B 1 282 ? -15.234 16.797 20.234 1 97.62 282 PHE B CA 1
ATOM 4597 C C . PHE B 1 282 ? -16.312 17.156 19.203 1 97.62 282 PHE B C 1
ATOM 4599 O O . PHE B 1 282 ? -16.641 18.344 19.047 1 97.62 282 PHE B O 1
ATOM 4606 N N . ALA B 1 283 ? -16.844 16.141 18.5 1 97.12 283 ALA B N 1
ATOM 4607 C CA . ALA B 1 283 ? -17.891 16.359 17.516 1 97.12 283 ALA B CA 1
ATOM 4608 C C . ALA B 1 283 ? -19.109 17.016 18.141 1 97.12 283 ALA B C 1
ATOM 4610 O O . ALA B 1 283 ? -19.641 17.984 17.594 1 97.12 283 ALA B O 1
ATOM 4611 N N . ARG B 1 284 ? -19.469 16.547 19.281 1 96 284 ARG B N 1
ATOM 4612 C CA . ARG B 1 284 ? -20.625 17.078 19.984 1 96 284 ARG B CA 1
ATOM 4613 C C . ARG B 1 284 ? -20.406 18.547 20.375 1 96 284 ARG B C 1
ATOM 4615 O O . ARG B 1 284 ? -21.266 19.391 20.141 1 96 284 ARG B O 1
ATOM 4622 N N . GLU B 1 285 ? -19.25 18.797 20.891 1 95.56 285 GLU B N 1
ATOM 4623 C CA . GLU B 1 285 ? -18.953 20.109 21.453 1 95.56 285 GLU B CA 1
ATOM 4624 C C . GLU B 1 285 ? -18.734 21.141 20.359 1 95.56 285 GLU B C 1
ATOM 4626 O O . GLU B 1 285 ? -18.891 22.344 20.578 1 95.56 285 GLU B O 1
ATOM 4631 N N . THR B 1 286 ? -18.375 20.703 19.172 1 93.62 286 THR B N 1
ATOM 4632 C CA . THR B 1 286 ? -18.094 21.641 18.094 1 93.62 286 THR B CA 1
ATOM 4633 C C . THR B 1 286 ? -19.234 21.656 17.078 1 93.62 286 THR B C 1
ATOM 4635 O O . THR B 1 286 ? -19.188 22.406 16.094 1 93.62 286 THR B O 1
ATOM 4638 N N . GLY B 1 287 ? -20.219 20.812 17.297 1 92.69 287 GLY B N 1
ATOM 4639 C CA . GLY B 1 287 ? -21.406 20.812 16.453 1 92.69 287 GLY B CA 1
ATOM 4640 C C . GLY B 1 287 ? -21.219 20.078 15.141 1 92.69 287 GLY B C 1
ATOM 4641 O O . GLY B 1 287 ? -21.875 20.375 14.156 1 92.69 287 GLY B O 1
ATOM 4642 N N . LEU B 1 288 ? -20.281 19.125 15.102 1 93.75 288 LEU B N 1
ATOM 4643 C CA . LEU B 1 288 ? -20.062 18.328 13.906 1 93.75 288 LEU B CA 1
ATOM 4644 C C . LEU B 1 288 ? -21.203 17.328 13.703 1 93.75 288 LEU B C 1
ATOM 4646 O O . LEU B 1 288 ? -21.625 16.672 14.656 1 93.75 288 LEU B O 1
ATOM 4650 N N . ARG B 1 289 ? -21.766 17.297 12.461 1 90.56 289 ARG B N 1
ATOM 4651 C CA . ARG B 1 289 ? -22.828 16.359 12.102 1 90.56 289 ARG B CA 1
ATOM 4652 C C . ARG B 1 289 ? -22.609 15.781 10.711 1 90.56 289 ARG B C 1
ATOM 4654 O O . ARG B 1 289 ? -22.047 16.453 9.836 1 90.56 289 ARG B O 1
ATOM 4661 N N . PRO B 1 290 ? -22.953 14.5 10.602 1 86.19 290 PRO B N 1
ATOM 4662 C CA . PRO B 1 290 ? -22.828 13.93 9.258 1 86.19 290 PRO B CA 1
ATOM 4663 C C . PRO B 1 290 ? -23.719 14.641 8.242 1 86.19 290 PRO B C 1
ATOM 4665 O O . PRO B 1 290 ? -24.719 15.266 8.617 1 86.19 290 PRO B O 1
ATOM 4668 N N . PRO B 1 291 ? -23.172 14.633 7.102 1 80.19 291 PRO B N 1
ATOM 4669 C CA . PRO B 1 291 ? -24.062 15.188 6.078 1 80.19 291 PRO B CA 1
ATOM 4670 C C . PRO B 1 291 ? -25.391 14.445 5.988 1 80.19 291 PRO B C 1
ATOM 4672 O O . PRO B 1 291 ? -25.469 13.258 6.301 1 80.19 291 PRO B O 1
ATOM 4675 N N . ALA B 1 292 ? -26.547 15.195 5.859 1 69.88 292 ALA B N 1
ATOM 4676 C CA . ALA B 1 292 ? -27.875 14.617 5.719 1 69.88 292 ALA B CA 1
ATOM 4677 C C . ALA B 1 292 ? -27.906 13.555 4.621 1 69.88 292 ALA B C 1
ATOM 4679 O O . AL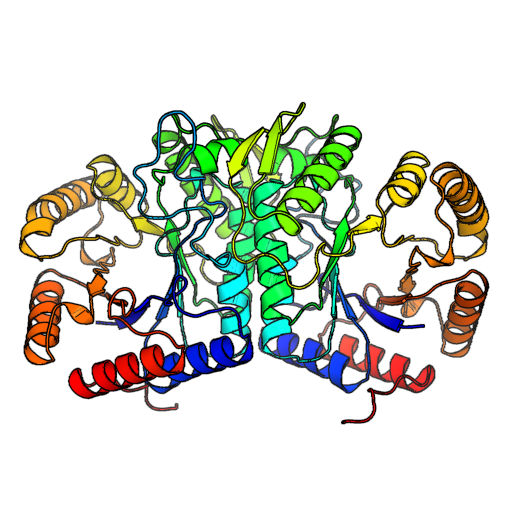A B 1 292 ? -27.219 13.68 3.611 1 69.88 292 ALA B O 1
ATOM 4680 N N . SER B 1 293 ? -28.25 12.188 4.934 1 57.28 293 SER B N 1
ATOM 4681 C CA . SER B 1 293 ? -28.375 11.172 3.898 1 57.28 293 SER B CA 1
ATOM 4682 C C . SER B 1 293 ? -29.062 11.727 2.656 1 57.28 293 SER B C 1
ATOM 4684 O O . SER B 1 293 ? -30.031 12.477 2.762 1 57.28 293 SER B O 1
ATOM 4686 N N . PRO B 1 294 ? -28.469 11.516 1.512 1 49.53 294 PRO B N 1
ATOM 4687 C CA . PRO B 1 294 ? -29.312 11.945 0.386 1 49.53 294 PRO B CA 1
ATOM 4688 C C . PRO B 1 294 ? -30.703 11.32 0.411 1 49.53 294 PRO B C 1
ATOM 4690 O O . PRO B 1 294 ? -30.875 10.219 0.94 1 49.53 294 PRO B O 1
#

Nearest PDB structures (foldseek):
  8cbb-assembly1_B  TM=8.193E-01  e=5.538E-17  Enhygromyxa salina
  8cbb-assembly1_A  TM=8.227E-01  e=1.149E-16  Enhygromyxa salina
  8cbb-assembly2_D  TM=8.375E-01  e=4.670E-16  Enhygromyxa salina
  8cbb-assembly2_C  TM=8.196E-01  e=3.153E-16  Enhygromyxa salina
  7bip-assembly1_B  TM=8.248E-01  e=1.694E-14  Streptomyces bottropensis

Organism: NCBI:txid1204385

Radius of gyration: 24.24 Å; Cα contacts (8 Å, |Δi|>4): 1268; chains: 2; bounding box: 55×73×58 Å